Protein AF-0000000074474372 (afdb_homodimer)

Organism: NCBI:txid1188229

Solvent-accessible surface area (backbone atoms only — not comparable to full-atom values): 22853 Å² total; per-residue (Å²): 137,80,85,79,78,93,79,74,92,73,84,88,91,75,92,70,90,83,74,92,71,87,70,91,65,87,71,80,77,80,74,64,66,73,67,62,69,71,63,62,71,71,60,42,69,67,66,75,77,42,94,48,40,29,36,38,37,30,30,70,56,93,88,36,81,38,83,43,73,42,78,45,56,60,37,60,86,89,32,68,57,62,30,40,46,51,40,46,52,54,55,44,35,77,42,71,30,67,28,38,64,62,59,27,81,82,28,43,78,75,46,67,45,74,54,57,35,23,36,40,41,26,27,35,70,43,57,72,49,73,73,54,54,68,40,45,51,51,26,50,46,30,51,50,49,22,63,19,31,32,26,60,76,32,37,33,36,54,23,38,73,82,33,74,52,74,60,53,63,90,67,78,42,75,70,63,76,66,32,29,51,63,57,45,22,62,71,68,71,44,80,90,125,129,88,76,73,85,86,77,80,78,83,70,73,92,71,92,73,85,78,80,82,81,73,82,81,69,87,74,80,78,83,75,65,65,76,68,62,72,69,66,62,70,71,60,42,70,67,67,76,77,42,96,48,39,29,34,38,39,29,30,70,54,94,90,36,80,40,82,43,74,42,78,45,59,59,36,60,86,90,32,67,56,60,31,42,45,50,40,48,52,53,55,44,36,77,41,70,34,67,29,39,62,62,59,26,81,82,29,41,78,76,46,66,46,73,55,57,35,23,36,38,40,24,27,36,69,43,57,73,49,73,72,54,53,69,39,46,52,49,26,50,46,32,50,50,48,22,63,20,32,32,26,60,75,31,38,33,37,53,23,38,74,82,32,74,51,73,59,52,63,89,66,77,43,74,71,63,76,64,33,30,51,64,58,44,21,61,72,69,72,45,79,89,121

Nearest PDB structures (foldseek):
  5j7r-assembly3_B  TM=5.474E-01  e=7.206E-05  Clostridium perfringens
  7xwx-assembly1_E  TM=4.191E-01  e=2.359E+00  Severe acute respiratory syndrome coronavirus 2
  7f2e-assembly6_K  TM=4.366E-01  e=3.882E+00  Severe acute respiratory syndrome coronavirus 2
  5j7r-assembly3_B  TM=5.475E-01  e=8.342E-05  Clostridium perfringens
  7f2e-assembly6_K  TM=4.370E-01  e=3.770E+00  Severe acute respiratory syndrome coronavirus 2

Foldseek 3Di:
DDPDDDDDDPDYDDDPDDDDPDDPPPVDDCPDDCPVPPVPLPFPFADFDDDFFKAWWWAQDPNDIAIDIDTDDDQDPVDVPSVVVVVVVVVVDDDVPRTDALAAPPKDFPDWDRTSNAIETEIEPSRVDDDDLLSNLRSVLRVQCRRCRRPQAHFYAYHYVNHGDDARPDPPQGDDPRDGNVRSCVSSVHDDD/DDPDDPPDCPDDDDDDDPDDPPDPPDPDDCPDDCPVCPVPLPFPFADFDDDFFKAWWWDQDPNDIAIDIDTDDDQDPVDVPSVVVVVVVVVVDDDVPRTDALAAPPKDFPDWDRTSNAIETEIEPSRVDDDDLLSNLRSVLRVQCRSCRRPQAHFYAYHYVNHGDDARPDPPQGDDPRDGNVRSCVSSVHDDD

pLDDT: mean 74.9, std 24.44, range [21.2, 98.31]

Structure (mmCIF, N/CA/C/O backbone):
data_AF-0000000074474372-model_v1
#
loop_
_entity.id
_entity.type
_entity.pdbx_description
1 polymer 'Spore germination protein'
#
loop_
_atom_site.group_PDB
_atom_site.id
_atom_site.type_symbol
_atom_site.label_atom_id
_atom_site.label_alt_id
_atom_site.label_comp_id
_atom_site.label_asym_id
_atom_site.label_entity_id
_atom_site.label_seq_id
_atom_site.pdbx_PDB_ins_code
_atom_site.Cartn_x
_atom_site.Cartn_y
_atom_site.Cartn_z
_atom_site.occupancy
_atom_site.B_iso_or_equiv
_atom_site.auth_seq_id
_atom_site.auth_comp_id
_atom_site.auth_asym_id
_atom_site.auth_atom_id
_atom_site.pdbx_PDB_model_num
ATOM 1 N N . MET A 1 1 ? 13.438 -129.375 -32.656 1 23.38 1 MET A N 1
ATOM 2 C CA . MET A 1 1 ? 14.758 -128.875 -32.344 1 23.38 1 MET A CA 1
ATOM 3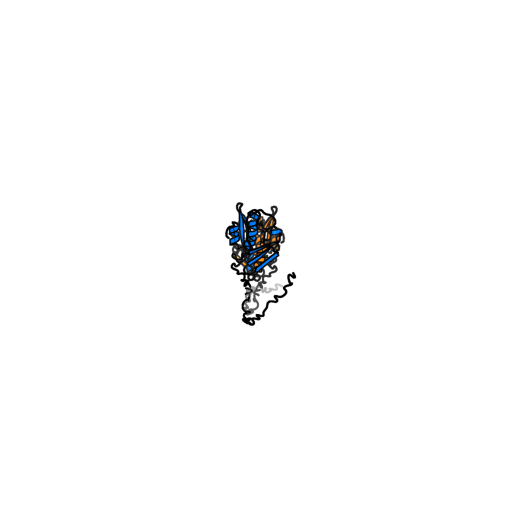 C C . MET A 1 1 ? 14.656 -127.5 -31.672 1 23.38 1 MET A C 1
ATOM 5 O O . MET A 1 1 ? 13.727 -126.75 -31.938 1 23.38 1 MET A O 1
ATOM 9 N N . ILE A 1 2 ? 15.688 -127.062 -30.875 1 26.66 2 ILE A N 1
ATOM 10 C CA . ILE A 1 2 ? 16.016 -126.375 -29.609 1 26.66 2 ILE A CA 1
ATOM 11 C C . ILE A 1 2 ? 16.188 -124.875 -29.828 1 26.66 2 ILE A C 1
ATOM 13 O O . ILE A 1 2 ? 17.219 -124.438 -30.312 1 26.66 2 ILE A O 1
ATOM 17 N N . ARG A 1 3 ? 15.375 -124.25 -30.594 1 34 3 ARG A N 1
ATOM 18 C CA . ARG A 1 3 ? 15.883 -123 -31.016 1 34 3 ARG A CA 1
ATOM 19 C C . ARG A 1 3 ? 16.172 -122.062 -29.797 1 34 3 ARG A C 1
ATOM 21 O O . ARG A 1 3 ? 15.273 -121.812 -29.016 1 34 3 ARG A O 1
ATOM 28 N N . SER A 1 4 ? 17.469 -121.938 -29.547 1 26.73 4 SER A N 1
ATOM 29 C CA . SER A 1 4 ? 18.406 -121.438 -28.562 1 26.73 4 SER A CA 1
ATOM 30 C C . SER A 1 4 ? 18.125 -119.938 -28.266 1 26.73 4 SER A C 1
ATOM 32 O O . SER A 1 4 ? 17.5 -119.25 -29.062 1 26.73 4 SER A O 1
ATOM 34 N N . GLY A 1 5 ? 18.562 -119.375 -27.047 1 24.53 5 GLY A N 1
ATOM 35 C CA . GLY A 1 5 ? 18.641 -118.5 -25.875 1 24.53 5 GLY A CA 1
ATOM 36 C C . GLY A 1 5 ? 19.453 -117.25 -26.094 1 24.53 5 GLY A C 1
ATOM 37 O O . GLY A 1 5 ? 19.734 -116.5 -25.141 1 24.53 5 GLY A O 1
ATOM 38 N N . LEU A 1 6 ? 19.906 -116.938 -27.375 1 26.02 6 LEU A N 1
ATOM 39 C CA . LEU A 1 6 ? 21.188 -116.25 -27.328 1 26.02 6 LEU A CA 1
ATOM 40 C C . LEU A 1 6 ? 21.062 -114.938 -26.562 1 26.02 6 LEU A C 1
ATOM 42 O O . LEU A 1 6 ? 20.156 -114.125 -26.812 1 26.02 6 LEU A O 1
ATOM 46 N N . GLY A 1 7 ? 22 -114.625 -25.531 1 21.98 7 GLY A N 1
ATOM 47 C CA . GLY A 1 7 ? 22.531 -113.938 -24.359 1 21.98 7 GLY A CA 1
ATOM 48 C C . GLY A 1 7 ? 22.875 -112.5 -24.625 1 21.98 7 GLY A C 1
ATOM 49 O O . GLY A 1 7 ? 22.422 -111.625 -23.906 1 21.98 7 GLY A O 1
ATOM 50 N N . TRP A 1 8 ? 24.172 -112.188 -25.281 1 23.94 8 TRP A N 1
ATOM 51 C CA . TRP A 1 8 ? 25.297 -111.562 -24.562 1 23.94 8 TRP A CA 1
ATOM 52 C C . TRP A 1 8 ? 25.25 -110.062 -24.594 1 23.94 8 TRP A C 1
ATOM 54 O O . TRP A 1 8 ? 25.734 -109.375 -23.688 1 23.94 8 TRP A O 1
ATOM 64 N N . LYS A 1 9 ? 25.031 -109.25 -25.688 1 25.72 9 LYS A N 1
ATOM 65 C CA . LYS A 1 9 ? 26.156 -108.375 -25.953 1 25.72 9 LYS A CA 1
ATOM 66 C C . LYS A 1 9 ? 26.109 -107.188 -25.016 1 25.72 9 LYS A C 1
ATOM 68 O O . LYS A 1 9 ? 25.141 -106.438 -25 1 25.72 9 LYS A O 1
ATOM 73 N N . SER A 1 10 ? 27.156 -107.062 -23.938 1 27.41 10 SER A N 1
ATOM 74 C CA . SER A 1 10 ? 27.672 -106.188 -22.906 1 27.41 10 SER A CA 1
ATOM 75 C C . SER A 1 10 ? 28.266 -104.938 -23.5 1 27.41 10 SER A C 1
ATOM 77 O O . SER A 1 10 ? 28.922 -104.125 -22.797 1 27.41 10 SER A O 1
ATOM 79 N N . ARG A 1 11 ? 28.156 -104.5 -24.672 1 24.17 11 ARG A N 1
ATOM 80 C CA . ARG A 1 11 ? 29.266 -103.625 -25.109 1 24.17 11 ARG A CA 1
ATOM 81 C C . ARG A 1 11 ? 29.562 -102.562 -24.094 1 24.17 11 ARG A C 1
ATOM 83 O O . ARG A 1 11 ? 28.656 -102.062 -23.422 1 24.17 11 ARG A O 1
ATOM 90 N N . ARG A 1 12 ? 30.766 -101.75 -24.297 1 22.83 12 ARG A N 1
ATOM 91 C CA . ARG A 1 12 ? 32.094 -101.25 -23.906 1 22.83 12 ARG A CA 1
ATOM 92 C C . ARG A 1 12 ? 31.984 -99.875 -23.266 1 22.83 12 ARG A C 1
ATOM 94 O O . ARG A 1 12 ? 30.953 -99.25 -23.375 1 22.83 12 ARG A O 1
ATOM 101 N N . LEU A 1 13 ? 33.125 -99 -23.547 1 21.23 13 LEU A N 1
ATOM 102 C CA . LEU A 1 13 ? 34.312 -98.375 -22.953 1 21.23 13 LEU A CA 1
ATOM 103 C C . LEU A 1 13 ? 34.062 -97 -22.469 1 21.23 13 LEU A C 1
ATOM 105 O O . LEU A 1 13 ? 33.094 -96.312 -22.891 1 21.23 13 LEU A O 1
ATOM 109 N N . TRP A 1 14 ? 35.219 -96.125 -22.188 1 21.2 14 TRP A N 1
ATOM 110 C CA . TRP A 1 14 ? 36.031 -95.438 -21.188 1 21.2 14 TRP A CA 1
ATOM 111 C C . TRP A 1 14 ? 35.906 -93.938 -21.328 1 21.2 14 TRP A C 1
ATOM 113 O O . TRP A 1 14 ? 36 -93.188 -20.344 1 21.2 14 TRP A O 1
ATOM 123 N N . TRP A 1 15 ? 35.812 -93.312 -22.531 1 23.53 15 TRP A N 1
ATOM 124 C CA . TRP A 1 15 ? 36.781 -92.188 -22.656 1 23.53 15 TRP A CA 1
ATOM 125 C C . TRP A 1 15 ? 36.469 -91.062 -21.672 1 23.53 15 TRP A C 1
ATOM 127 O O . TRP A 1 15 ? 35.344 -90.562 -21.656 1 23.53 15 TRP A O 1
ATOM 137 N N . LEU A 1 16 ? 37.406 -90.875 -20.719 1 23.86 16 LEU A N 1
ATOM 138 C CA . LEU A 1 16 ? 37.719 -90 -19.562 1 23.86 16 LEU A CA 1
ATOM 139 C C . LEU A 1 16 ? 37.875 -88.562 -19.969 1 23.86 16 LEU A C 1
ATOM 141 O O . LEU A 1 16 ? 37.781 -87.688 -19.125 1 23.86 16 LEU A O 1
ATOM 145 N N . VAL A 1 17 ? 37.938 -88.062 -21.188 1 24.77 17 VAL A N 1
ATOM 146 C CA . VAL A 1 17 ? 38.938 -87 -21.328 1 24.77 17 VAL A CA 1
ATOM 147 C C . VAL A 1 17 ? 38.625 -85.812 -20.344 1 24.77 17 VAL A C 1
ATOM 149 O O . VAL A 1 17 ? 37.469 -85.438 -20.203 1 24.77 17 VAL A O 1
ATOM 152 N N . LEU A 1 18 ? 39.719 -85.25 -19.703 1 25.16 18 LEU A N 1
ATOM 153 C CA . LEU A 1 18 ? 40.312 -84.438 -18.641 1 25.16 18 LEU A CA 1
ATOM 154 C C . LEU A 1 18 ? 39.781 -83 -18.656 1 25.16 18 LEU A C 1
ATOM 156 O O . LEU A 1 18 ? 39.281 -82.562 -17.656 1 25.16 18 LEU A O 1
ATOM 160 N N . ALA A 1 19 ? 40.75 -81.938 -18.969 1 24.36 19 ALA A N 1
ATOM 161 C CA . ALA A 1 19 ? 41.438 -81.062 -18.078 1 24.36 19 ALA A CA 1
ATOM 162 C C . ALA A 1 19 ? 40.781 -79.688 -18.047 1 24.36 19 ALA A C 1
ATOM 164 O O . ALA A 1 19 ? 40.75 -79 -17 1 24.36 19 ALA A O 1
ATOM 165 N N . ALA A 1 20 ? 40.375 -79 -19.188 1 24.94 20 ALA A N 1
ATOM 166 C CA . ALA A 1 20 ? 40.969 -77.688 -19.359 1 24.94 20 ALA A CA 1
ATOM 167 C C . ALA A 1 20 ? 40.312 -76.688 -18.406 1 24.94 20 ALA A C 1
ATOM 169 O O . ALA A 1 20 ? 39.094 -76.438 -18.438 1 24.94 20 ALA A O 1
ATOM 170 N N . SER A 1 21 ? 41.094 -76.125 -17.359 1 26.3 21 SER A N 1
ATOM 171 C CA . SER A 1 21 ? 40.969 -75.312 -16.188 1 26.3 21 SER A CA 1
ATOM 172 C C . SER A 1 21 ? 40.688 -73.812 -16.594 1 26.3 21 SER A C 1
ATOM 174 O O . SER A 1 21 ? 40.469 -73 -15.742 1 26.3 21 SER A O 1
ATOM 176 N N . VAL A 1 22 ? 40.438 -73.312 -17.797 1 26.97 22 VAL A N 1
ATOM 177 C CA . VAL A 1 22 ? 41 -71.938 -17.953 1 26.97 22 VAL A CA 1
ATOM 178 C C . VAL A 1 22 ? 40.344 -71 -16.938 1 26.97 22 VAL A C 1
ATOM 180 O O . VAL A 1 22 ? 39.125 -70.938 -16.828 1 26.97 22 VAL A O 1
ATOM 183 N N . VAL A 1 23 ? 41.188 -70.188 -16.125 1 26.36 23 VAL A N 1
ATOM 184 C CA . VAL A 1 23 ? 41.25 -69.312 -14.953 1 26.36 23 VAL A CA 1
ATOM 185 C C . VAL A 1 23 ? 40.438 -68.062 -15.219 1 26.36 23 VAL A C 1
ATOM 187 O O . VAL A 1 23 ? 39.75 -67.5 -14.336 1 26.36 23 VAL A O 1
ATOM 190 N N . VAL A 1 24 ? 40.094 -67.312 -16.297 1 31 24 VAL A N 1
ATOM 191 C CA . VAL A 1 24 ? 40.531 -65.938 -16.328 1 31 24 VAL A CA 1
ATOM 192 C C . VAL A 1 24 ? 39.688 -65.062 -15.359 1 31 24 VAL A C 1
ATOM 194 O O . VAL A 1 24 ? 38.5 -64.875 -15.555 1 31 24 VAL A O 1
ATOM 197 N N . GLY A 1 25 ? 39.875 -65.062 -14.023 1 29.97 25 GLY A N 1
ATOM 198 C CA . GLY A 1 25 ? 39.25 -64.438 -12.852 1 29.97 25 GLY A CA 1
ATOM 199 C C . GLY A 1 25 ? 39.375 -62.938 -12.844 1 29.97 25 GLY A C 1
ATOM 200 O O . GLY A 1 25 ? 39.062 -62.312 -11.844 1 29.97 25 GLY A O 1
ATOM 201 N N . GLY A 1 26 ? 39.938 -62.094 -13.758 1 32.41 26 GLY A N 1
ATOM 202 C CA . GLY A 1 26 ? 40.469 -60.875 -13.219 1 32.41 26 GLY A CA 1
ATOM 203 C C . GLY A 1 26 ? 39.438 -60 -12.523 1 32.41 26 GLY A C 1
ATOM 204 O O . GLY A 1 26 ? 38.469 -59.562 -13.148 1 32.41 26 GLY A O 1
ATOM 205 N N . VAL A 1 27 ? 39.094 -60.094 -11.273 1 35.56 27 VAL A N 1
ATOM 206 C CA . VAL A 1 27 ? 38.156 -59.5 -10.32 1 35.56 27 VAL A CA 1
ATOM 207 C C . VAL A 1 27 ? 38.469 -58.031 -10.078 1 35.56 27 VAL A C 1
ATOM 209 O O . VAL A 1 27 ? 37.938 -57.406 -9.18 1 35.56 27 VAL A O 1
ATOM 212 N N . GLY A 1 28 ? 39.719 -57.469 -10.57 1 32.19 28 GLY A N 1
ATOM 213 C CA . GLY A 1 28 ? 40.25 -56.438 -9.688 1 32.19 28 GLY A CA 1
ATOM 214 C C . GLY A 1 28 ? 39.188 -55.438 -9.273 1 32.19 28 GLY A C 1
ATOM 215 O O . GLY A 1 28 ? 38.062 -55.5 -9.758 1 32.19 28 GLY A O 1
ATOM 216 N N . GLY A 1 29 ? 39.656 -54.031 -8.859 1 36.31 29 GLY A N 1
ATOM 217 C CA . GLY A 1 29 ? 39.594 -52.812 -8.07 1 36.31 29 GLY A CA 1
ATOM 218 C C . GLY A 1 29 ? 38.5 -51.875 -8.523 1 36.31 29 GLY A C 1
ATOM 219 O O . GLY A 1 29 ? 38.344 -50.781 -7.973 1 36.31 29 GLY A O 1
ATOM 220 N N . GLY A 1 30 ? 38.188 -51.812 -9.828 1 37.5 30 GLY A N 1
ATOM 221 C CA . GLY A 1 30 ? 37.719 -50.5 -10.234 1 37.5 30 GLY A CA 1
ATOM 222 C C . GLY A 1 30 ? 36.406 -50.125 -9.57 1 37.5 30 GLY A C 1
ATOM 223 O O . GLY A 1 30 ? 35.312 -50.469 -10.07 1 37.5 30 GLY A O 1
ATOM 224 N N . THR A 1 31 ? 36.312 -50.25 -8.281 1 42.09 31 THR A N 1
ATOM 225 C CA . THR A 1 31 ? 35.25 -49.625 -7.512 1 42.09 31 THR A CA 1
ATOM 226 C C . THR A 1 31 ? 34.969 -48.219 -8.023 1 42.09 31 THR A C 1
ATOM 228 O O . THR A 1 31 ? 34.438 -47.375 -7.293 1 42.09 31 THR A O 1
ATOM 231 N N . ILE A 1 32 ? 35.656 -47.844 -9.156 1 34.5 32 ILE A N 1
ATOM 232 C CA . ILE A 1 32 ? 35.562 -46.375 -9.32 1 34.5 32 ILE A CA 1
ATOM 233 C C . ILE A 1 32 ? 34.156 -45.906 -8.977 1 34.5 32 ILE A C 1
ATOM 235 O O . ILE A 1 32 ? 33.969 -45.031 -8.141 1 34.5 32 ILE A O 1
ATOM 239 N N . TRP A 1 33 ? 33.5 -45.5 -10.055 1 36.66 33 TRP A N 1
ATOM 240 C CA . TRP A 1 33 ? 32.938 -44.25 -10.57 1 36.66 33 TRP A CA 1
ATOM 241 C C . TRP A 1 33 ? 31.469 -44.094 -10.172 1 36.66 33 TRP A C 1
ATOM 243 O O . TRP A 1 33 ? 30.906 -43 -10.266 1 36.66 33 TRP A O 1
ATOM 253 N N . TRP A 1 34 ? 30.891 -45.094 -9.68 1 36.78 34 TRP A N 1
ATOM 254 C CA . TRP A 1 34 ? 29.5 -44.719 -9.492 1 36.78 34 TRP A CA 1
ATOM 255 C C . TRP A 1 34 ? 29.391 -43.531 -8.539 1 36.78 34 TRP A C 1
ATOM 257 O O . TRP A 1 34 ? 28.297 -43.188 -8.102 1 36.78 34 TRP A O 1
ATOM 267 N N . VAL A 1 35 ? 30.562 -42.969 -8.141 1 36.91 35 VAL A N 1
ATOM 268 C CA . VAL A 1 35 ? 30.203 -41.719 -7.512 1 36.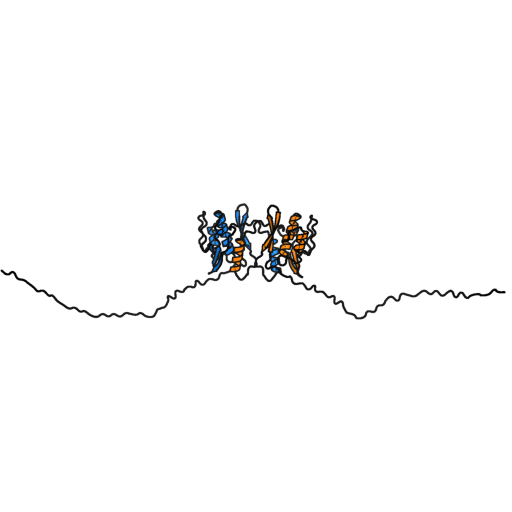91 35 VAL A CA 1
ATOM 269 C C . VAL A 1 35 ? 29.062 -41.062 -8.281 1 36.91 35 VAL A C 1
ATOM 271 O O . VAL A 1 35 ? 29.234 -40.594 -9.406 1 36.91 35 VAL A O 1
ATOM 274 N N . GLN A 1 36 ? 27.969 -41.75 -8.461 1 36.59 36 GLN A N 1
ATOM 275 C CA . GLN A 1 36 ? 26.781 -40.969 -8.734 1 36.59 36 GLN A CA 1
ATOM 276 C C . GLN A 1 36 ? 26.891 -39.562 -8.125 1 36.59 36 GLN A C 1
ATOM 278 O O . GLN A 1 36 ? 27.094 -39.438 -6.918 1 36.59 36 GLN A O 1
ATOM 283 N N . HIS A 1 37 ? 27.703 -38.688 -8.773 1 38.59 37 HIS A N 1
ATOM 284 C CA . HIS A 1 37 ? 27.516 -37.25 -8.5 1 38.59 37 HIS A CA 1
ATOM 285 C C . HIS A 1 37 ? 26.125 -36.969 -7.957 1 38.59 37 HIS A C 1
ATOM 287 O O . HIS A 1 37 ? 25.141 -37.094 -8.68 1 38.59 37 HIS A O 1
ATOM 293 N N . SER A 1 38 ? 25.75 -37.531 -6.887 1 42.19 38 SER A N 1
ATOM 294 C CA . SER A 1 38 ? 24.719 -36.719 -6.266 1 42.19 38 SER A CA 1
ATOM 295 C C . SER A 1 38 ? 24.812 -35.25 -6.711 1 42.19 38 SER A C 1
ATOM 297 O O . SER A 1 38 ? 25.641 -34.5 -6.195 1 42.19 38 SER A O 1
ATOM 299 N N . ARG A 1 39 ? 25 -35 -8 1 39.12 39 ARG A N 1
ATOM 300 C CA . ARG A 1 39 ? 24.75 -33.594 -8.414 1 39.12 39 ARG A CA 1
ATOM 301 C C . ARG A 1 39 ? 23.844 -32.906 -7.398 1 39.12 39 ARG A C 1
ATOM 303 O O . ARG A 1 39 ? 22.656 -33.188 -7.305 1 39.12 39 ARG A O 1
ATOM 310 N N . GLN A 1 40 ? 24.219 -32.938 -6.215 1 43.22 40 GLN A N 1
ATOM 311 C CA . GLN A 1 40 ? 23.594 -31.859 -5.434 1 43.22 40 GLN A CA 1
ATOM 312 C C . GLN A 1 40 ? 23.094 -30.734 -6.332 1 43.22 40 GLN A C 1
ATOM 314 O O . GLN A 1 40 ? 23.891 -30.094 -7.027 1 43.22 40 GLN A O 1
ATOM 319 N N . THR A 1 41 ? 22.156 -31.016 -7.211 1 45.53 41 THR A N 1
ATOM 320 C CA . THR A 1 41 ? 21.531 -29.859 -7.859 1 45.53 41 THR A CA 1
ATOM 321 C C . THR A 1 41 ? 21.906 -28.562 -7.148 1 45.53 41 THR A C 1
ATOM 323 O O . THR A 1 41 ? 21.562 -28.375 -5.984 1 45.53 41 THR A O 1
ATOM 326 N N . GLU A 1 42 ? 23.188 -28.234 -7.109 1 49.12 42 GLU A N 1
ATOM 327 C CA . GLU A 1 42 ? 23.656 -26.906 -6.684 1 49.12 42 GLU A CA 1
ATOM 328 C C . GLU A 1 42 ? 22.516 -25.922 -6.586 1 49.12 42 GLU A C 1
ATOM 330 O O . GLU A 1 42 ? 21.812 -25.672 -7.574 1 49.12 42 GLU A O 1
ATOM 335 N N . SER A 1 43 ? 21.719 -25.891 -5.5 1 62.22 43 SER A N 1
ATOM 336 C CA . SER A 1 43 ? 20.656 -24.953 -5.152 1 62.22 43 SER A CA 1
ATOM 337 C C . SER A 1 43 ? 20.969 -23.547 -5.652 1 62.22 43 SER A C 1
ATOM 339 O O . SER A 1 43 ? 21.953 -22.922 -5.227 1 62.22 43 SER A O 1
ATOM 341 N N . GLN A 1 44 ? 21.094 -23.391 -7.008 1 75.94 44 GLN A N 1
ATOM 342 C CA . GLN A 1 44 ? 21.281 -22.031 -7.504 1 75.94 44 GLN A CA 1
ATOM 343 C C . GLN A 1 44 ? 20.594 -21.016 -6.605 1 75.94 44 GLN A C 1
ATOM 345 O O . GLN A 1 44 ? 19.422 -21.203 -6.23 1 75.94 44 GLN A O 1
ATOM 350 N N . PRO A 1 45 ? 21.469 -20.188 -6.102 1 85.44 45 PRO A N 1
ATOM 351 C CA . PRO A 1 45 ? 20.875 -19.172 -5.23 1 85.44 45 PRO A CA 1
ATOM 352 C C . PRO A 1 45 ? 19.828 -18.312 -5.945 1 85.44 45 PRO A C 1
ATOM 354 O O . PRO A 1 45 ? 19.906 -18.141 -7.16 1 85.44 45 PRO A O 1
ATOM 357 N N . PHE A 1 46 ? 18.828 -18.047 -5.309 1 90.31 46 PHE A N 1
ATOM 358 C CA . PHE A 1 46 ? 17.828 -17.125 -5.844 1 90.31 46 PHE A CA 1
ATOM 359 C C . PHE A 1 46 ? 18.453 -15.766 -6.156 1 90.31 46 PHE A C 1
ATOM 361 O O . PHE A 1 46 ? 19.078 -15.148 -5.289 1 90.31 46 PHE A O 1
ATOM 368 N N . VAL A 1 47 ? 18.344 -15.344 -7.355 1 91.12 47 VAL A N 1
ATOM 369 C CA . VAL A 1 47 ? 18.922 -14.086 -7.797 1 91.12 47 VAL A CA 1
ATOM 370 C C . VAL A 1 47 ? 17.875 -12.977 -7.738 1 91.12 47 VAL A C 1
ATOM 372 O O . VAL A 1 47 ? 16.781 -13.125 -8.281 1 91.12 47 VAL A O 1
ATOM 375 N N . VAL A 1 48 ? 18.203 -11.992 -7.043 1 91.94 48 VAL A N 1
ATOM 376 C CA . VAL A 1 48 ? 17.344 -10.82 -6.984 1 91.94 48 VAL A CA 1
ATOM 377 C C . VAL A 1 48 ? 17.75 -9.828 -8.07 1 91.94 48 VAL A C 1
ATOM 379 O O . VAL A 1 48 ? 18.906 -9.406 -8.141 1 91.94 48 VAL A O 1
ATOM 382 N N . THR A 1 49 ? 16.75 -9.453 -8.914 1 92.62 49 THR A N 1
ATOM 383 C CA . THR A 1 49 ? 17.078 -8.555 -10.016 1 92.62 49 THR A CA 1
ATOM 384 C C . THR A 1 49 ? 16.328 -7.238 -9.891 1 92.62 49 THR A C 1
ATOM 386 O O . THR A 1 49 ? 16.594 -6.293 -10.633 1 92.62 49 THR A O 1
ATOM 389 N N . ALA A 1 50 ? 15.328 -7.148 -9.008 1 87.31 50 ALA A N 1
ATOM 390 C CA . ALA A 1 50 ? 14.586 -5.922 -8.742 1 87.31 50 ALA A CA 1
ATOM 391 C C . ALA A 1 50 ? 14.797 -5.449 -7.312 1 87.31 50 ALA A C 1
ATOM 393 O O . ALA A 1 50 ? 14.938 -6.262 -6.395 1 87.31 50 ALA A O 1
ATOM 394 N N . GLU A 1 51 ? 14.766 -4.145 -7.145 1 77.69 51 GLU A N 1
ATOM 395 C CA . GLU A 1 51 ? 15.102 -3.545 -5.859 1 77.69 51 GLU A CA 1
ATOM 396 C C . GLU A 1 51 ? 14.008 -3.789 -4.832 1 77.69 51 GLU A C 1
ATOM 398 O O . GLU A 1 51 ? 14.289 -4.004 -3.65 1 77.69 51 GLU A O 1
ATOM 403 N N . GLN A 1 52 ? 12.766 -3.668 -5.277 1 85.06 52 GLN A N 1
ATOM 404 C CA . GLN A 1 52 ? 11.656 -3.828 -4.348 1 85.06 52 GLN A CA 1
ATOM 405 C C . GLN A 1 52 ? 10.578 -4.738 -4.934 1 85.06 52 GLN A C 1
ATOM 407 O O . GLN A 1 52 ? 10.352 -4.742 -6.145 1 85.06 52 GLN A O 1
ATOM 412 N N . PRO A 1 53 ? 9.883 -5.418 -3.943 1 89.44 53 PRO A N 1
ATOM 413 C CA . PRO A 1 53 ? 8.742 -6.199 -4.426 1 89.44 53 PRO A CA 1
ATOM 414 C C . PRO A 1 53 ? 7.602 -5.324 -4.941 1 89.44 53 PRO A C 1
ATOM 416 O O . PRO A 1 53 ? 7.555 -4.129 -4.641 1 89.44 53 PRO A O 1
ATOM 419 N N . ARG A 1 54 ? 6.812 -5.938 -5.77 1 90.19 54 ARG A N 1
ATOM 420 C CA . ARG A 1 54 ? 5.617 -5.266 -6.266 1 90.19 54 ARG A CA 1
ATOM 421 C C . ARG A 1 54 ? 4.363 -6.082 -5.953 1 90.19 54 ARG A C 1
ATOM 423 O O . ARG A 1 54 ? 4.391 -7.312 -6.016 1 90.19 54 ARG A O 1
ATOM 430 N N . LEU A 1 55 ? 3.311 -5.332 -5.586 1 89.38 55 LEU A N 1
ATOM 431 C CA . LEU A 1 55 ? 1.984 -5.895 -5.355 1 89.38 55 LEU A CA 1
ATOM 432 C C . LEU A 1 55 ? 1.119 -5.777 -6.605 1 89.38 55 LEU A C 1
ATOM 434 O O . LEU A 1 55 ? 0.967 -4.688 -7.16 1 89.38 55 LEU A O 1
ATOM 438 N N . TYR A 1 56 ? 0.61 -6.879 -7.023 1 91.12 56 TYR A N 1
ATOM 439 C CA . TYR A 1 56 ? -0.236 -6.84 -8.211 1 91.12 56 TYR A CA 1
ATOM 440 C C . TYR A 1 56 ? -1.708 -6.961 -7.836 1 91.12 56 TYR A C 1
ATOM 442 O O . TYR A 1 56 ? -2.1 -7.891 -7.133 1 91.12 56 TYR A O 1
ATOM 450 N N . TRP A 1 57 ? -2.457 -6 -8.375 1 88.75 57 TRP A N 1
ATOM 451 C CA . TRP A 1 57 ? -3.895 -5.867 -8.164 1 88.75 57 TRP A CA 1
ATOM 452 C C . TRP A 1 57 ? -4.637 -5.816 -9.5 1 88.75 57 TRP A C 1
ATOM 454 O O . TRP A 1 57 ? -4.012 -5.812 -10.562 1 88.75 57 TRP A O 1
ATOM 464 N N . LEU A 1 58 ? -5.977 -5.898 -9.25 1 87.88 58 LEU A N 1
ATOM 465 C CA . LEU A 1 58 ? -6.812 -5.723 -10.43 1 87.88 58 LEU A CA 1
ATOM 466 C C . LEU A 1 58 ? -7.426 -4.324 -10.461 1 87.88 58 LEU A C 1
ATOM 468 O O . LEU A 1 58 ? -7.715 -3.748 -9.414 1 87.88 58 LEU A O 1
ATOM 472 N N . LYS A 1 59 ? -7.52 -3.807 -11.617 1 82.19 59 LYS A N 1
ATOM 473 C CA . LYS A 1 59 ? -8.258 -2.574 -11.875 1 82.19 59 LYS A CA 1
ATOM 474 C C . LYS A 1 59 ? -9.211 -2.74 -13.047 1 82.19 59 LYS A C 1
ATOM 476 O O . LYS A 1 59 ? -8.867 -3.365 -14.055 1 82.19 59 LYS A O 1
ATOM 481 N N . ILE A 1 60 ? -10.43 -2.268 -12.836 1 77.19 60 ILE A N 1
ATOM 482 C CA . ILE A 1 60 ? -11.398 -2.289 -13.922 1 77.19 60 ILE A CA 1
ATOM 483 C C . ILE A 1 60 ? -11.43 -0.929 -14.609 1 77.19 60 ILE A C 1
ATOM 485 O O . ILE A 1 60 ? -11.719 0.09 -13.984 1 77.19 60 ILE A O 1
ATOM 489 N N . GLN A 1 61 ? -10.953 -0.917 -15.781 1 74.81 61 GLN A N 1
ATOM 490 C CA . GLN A 1 61 ? -10.992 0.292 -16.594 1 74.81 61 GLN A CA 1
ATOM 491 C C . GLN A 1 61 ? -11.773 0.061 -17.891 1 74.81 61 GLN A C 1
ATOM 493 O O . GLN A 1 61 ? -11.445 -0.834 -18.672 1 74.81 61 GLN A O 1
ATOM 498 N N . GLN A 1 62 ? -12.852 0.842 -18.031 1 81.12 62 GLN A N 1
ATOM 499 C CA . GLN A 1 62 ? -13.703 0.739 -19.203 1 81.12 62 GLN A CA 1
ATOM 500 C C . GLN A 1 62 ? -14.203 -0.69 -19.406 1 81.12 62 GLN A C 1
ATOM 502 O O . GLN A 1 62 ? -14.133 -1.23 -20.5 1 81.12 62 GLN A O 1
ATOM 507 N N . GLY A 1 63 ? -14.5 -1.359 -18.406 1 76.88 63 GLY A N 1
ATOM 508 C CA . GLY A 1 63 ? -15.094 -2.686 -18.438 1 76.88 63 GLY A CA 1
ATOM 509 C C . GLY A 1 63 ? -14.07 -3.795 -18.578 1 76.88 63 GLY A C 1
ATOM 510 O O . GLY A 1 63 ? -14.422 -4.977 -18.625 1 76.88 63 GLY A O 1
ATOM 511 N N . GLN A 1 64 ? -12.852 -3.383 -18.672 1 78.31 64 GLN A N 1
ATOM 512 C CA . GLN A 1 64 ? -11.805 -4.391 -18.828 1 78.31 64 GLN A CA 1
ATOM 513 C C . GLN A 1 64 ? -10.961 -4.504 -17.562 1 78.31 64 GLN A C 1
ATOM 515 O O . GLN A 1 64 ? -10.602 -3.494 -16.953 1 78.31 64 GLN A O 1
ATOM 520 N N . GLU A 1 65 ? -10.742 -5.754 -17.188 1 79.5 65 GLU A N 1
ATOM 521 C CA . GLU A 1 65 ? -9.859 -6.012 -16.062 1 79.5 65 GLU A CA 1
ATOM 522 C C . GLU A 1 65 ? -8.391 -5.945 -16.469 1 79.5 65 GLU A C 1
ATOM 524 O O . GLU A 1 65 ? -8.016 -6.457 -17.531 1 79.5 65 GLU A O 1
ATOM 529 N N . MET A 1 66 ? -7.672 -5.219 -15.758 1 86.94 66 MET A N 1
ATOM 530 C CA . MET A 1 66 ? -6.234 -5.168 -16.016 1 86.94 66 MET A CA 1
ATOM 531 C C . MET A 1 66 ? -5.445 -5.352 -14.719 1 86.94 66 MET A C 1
ATOM 533 O O . MET A 1 66 ? -5.957 -5.078 -13.633 1 86.94 66 MET A O 1
ATOM 537 N N . LEU A 1 67 ? -4.277 -5.918 -14.898 1 89.5 67 LEU A N 1
ATOM 538 C CA . LEU A 1 67 ? -3.355 -6.004 -13.773 1 89.5 67 LEU A CA 1
ATOM 539 C C . LEU A 1 67 ? -2.607 -4.691 -13.578 1 89.5 67 LEU A C 1
ATOM 541 O O . LEU A 1 67 ? -2.09 -4.117 -14.539 1 89.5 67 LEU A O 1
ATOM 545 N N . VAL A 1 68 ? -2.625 -4.207 -12.32 1 87.12 68 VAL A N 1
ATOM 546 C CA . VAL A 1 68 ? -1.833 -3.041 -11.945 1 87.12 68 VAL A CA 1
ATOM 547 C C . VAL A 1 68 ? -0.911 -3.393 -10.781 1 87.12 68 VAL A C 1
ATOM 549 O O . VAL A 1 68 ? -1.17 -4.348 -10.047 1 87.12 68 VAL A O 1
ATOM 552 N N . SER A 1 69 ? 0.199 -2.715 -10.703 1 88.5 69 SER A N 1
ATOM 553 C CA . SER A 1 69 ? 1.149 -3.061 -9.656 1 88.5 69 SER A CA 1
ATOM 554 C C . SER A 1 69 ? 1.535 -1.837 -8.836 1 88.5 69 SER A C 1
ATOM 556 O O . SER A 1 69 ? 1.594 -0.723 -9.359 1 88.5 69 SER A O 1
ATOM 558 N N . ASP A 1 70 ? 1.7 -2.051 -7.535 1 80.06 70 ASP A N 1
ATOM 559 C CA . ASP A 1 70 ? 2.24 -1.063 -6.605 1 80.06 70 ASP A CA 1
ATOM 560 C C . ASP A 1 70 ? 3.553 -1.548 -5.992 1 80.06 70 ASP A C 1
ATOM 562 O O . ASP A 1 70 ? 3.674 -2.715 -5.617 1 80.06 70 ASP A O 1
ATOM 566 N N . PRO A 1 71 ? 4.508 -0.62 -6.012 1 81.88 71 PRO A N 1
ATOM 567 C CA . PRO A 1 71 ? 5.734 -1.026 -5.32 1 81.88 71 PRO A CA 1
ATOM 568 C C . PRO A 1 71 ? 5.535 -1.189 -3.816 1 81.88 71 PRO A C 1
ATOM 570 O O . PRO A 1 71 ? 4.75 -0.457 -3.211 1 81.88 71 PRO A O 1
ATOM 573 N N . LEU A 1 72 ? 6.152 -2.26 -3.365 1 81 72 LEU A N 1
ATOM 574 C CA . LEU A 1 72 ? 6.266 -2.396 -1.916 1 81 72 LEU A CA 1
ATOM 575 C C . LEU A 1 72 ? 7.566 -1.78 -1.412 1 81 72 LEU A C 1
ATOM 577 O O . LEU A 1 72 ? 8.656 -2.287 -1.704 1 81 72 LEU A O 1
ATOM 581 N N . PHE A 1 73 ? 7.406 -0.645 -0.724 1 71.12 73 PHE A N 1
ATOM 582 C CA . PHE A 1 73 ? 8.57 0.136 -0.327 1 71.12 73 PHE A CA 1
ATOM 583 C C . PHE A 1 73 ? 9.211 -0.443 0.932 1 71.12 73 PHE A C 1
ATOM 585 O O . PHE A 1 73 ? 8.508 -0.944 1.813 1 71.12 73 PHE A O 1
ATOM 592 N N . THR A 1 74 ? 10.547 -0.49 0.818 1 68.25 74 THR A N 1
ATOM 593 C CA . THR A 1 74 ? 11.344 -0.787 2.002 1 68.25 74 THR A CA 1
ATOM 594 C C . THR A 1 74 ? 11.672 0.491 2.77 1 68.25 74 THR A C 1
ATOM 596 O O . THR A 1 74 ? 12.211 1.439 2.203 1 68.25 74 THR A O 1
ATOM 599 N N . VAL A 1 75 ? 10.93 0.702 3.82 1 69.06 75 VAL A N 1
ATOM 600 C CA . VAL A 1 75 ? 11.258 1.872 4.629 1 69.06 75 VAL A CA 1
ATOM 601 C C . VAL A 1 75 ? 12.375 1.522 5.617 1 69.06 75 VAL A C 1
ATOM 603 O O . VAL A 1 75 ? 12.312 0.49 6.289 1 69.06 75 VAL A O 1
ATOM 606 N N . PRO A 1 76 ? 13.469 2.289 5.414 1 63.56 76 PRO A N 1
ATOM 607 C CA . PRO A 1 76 ? 14.484 2.025 6.438 1 63.56 76 PRO A CA 1
ATOM 608 C C . PRO A 1 76 ? 13.938 2.123 7.855 1 63.56 76 PRO A C 1
ATOM 610 O O . PRO A 1 76 ? 13.219 3.072 8.18 1 63.56 76 PRO A O 1
ATOM 613 N N . LYS A 1 77 ? 14.07 1.081 8.703 1 67.75 77 LYS A N 1
ATOM 614 C CA . LYS A 1 77 ? 13.562 1.032 10.07 1 67.75 77 LYS A CA 1
ATOM 615 C C . LYS A 1 77 ? 14.242 2.074 10.945 1 67.75 77 LYS A C 1
ATOM 617 O O . LYS A 1 77 ? 13.625 2.629 11.859 1 67.75 77 LYS A O 1
ATOM 622 N N . ASP A 1 78 ? 15.406 2.434 10.586 1 77 78 ASP A N 1
ATOM 623 C CA . ASP A 1 78 ? 16.172 3.248 11.531 1 77 78 ASP A CA 1
ATOM 624 C C . ASP A 1 78 ? 16.234 4.703 11.07 1 77 78 ASP A C 1
ATOM 626 O O . ASP A 1 78 ? 17.125 5.445 11.484 1 77 78 ASP A O 1
ATOM 630 N N . ASP A 1 79 ? 15.312 5.133 10.305 1 86.12 79 ASP A N 1
ATOM 631 C CA . ASP A 1 79 ? 15.242 6.516 9.836 1 86.12 79 ASP A CA 1
ATOM 632 C C . ASP A 1 79 ? 13.797 6.996 9.766 1 86.12 79 ASP A C 1
ATOM 634 O O . ASP A 1 79 ? 13.164 6.918 8.711 1 86.12 79 ASP A O 1
ATOM 638 N N . PRO A 1 80 ? 13.391 7.523 10.875 1 89.38 80 PRO A N 1
ATOM 639 C CA . PRO A 1 80 ? 11.992 7.941 10.914 1 89.38 80 PRO A CA 1
ATOM 640 C C . PRO A 1 80 ? 11.672 9.031 9.891 1 89.38 80 PRO A C 1
ATOM 642 O O . PRO A 1 80 ? 10.555 9.094 9.375 1 89.38 80 PRO A O 1
ATOM 645 N N . THR A 1 81 ? 12.648 9.875 9.617 1 92 81 THR A N 1
ATOM 646 C CA . THR A 1 81 ? 12.43 10.906 8.617 1 92 81 THR A CA 1
ATOM 647 C C . THR A 1 81 ? 12.172 10.289 7.242 1 92 81 THR A C 1
ATOM 649 O O . THR A 1 81 ? 11.211 10.656 6.566 1 92 81 THR A O 1
ATOM 652 N N . ALA A 1 82 ? 12.984 9.383 6.918 1 87.06 82 ALA A N 1
ATOM 653 C CA . ALA A 1 82 ? 12.828 8.711 5.633 1 87.06 82 ALA A CA 1
ATOM 654 C C . ALA A 1 82 ? 11.516 7.93 5.578 1 87.06 82 ALA A C 1
ATOM 656 O O . ALA A 1 82 ? 10.844 7.902 4.543 1 87.06 82 ALA A O 1
ATOM 657 N N . ALA A 1 83 ? 11.156 7.348 6.641 1 87.94 83 ALA A N 1
ATOM 658 C CA . ALA A 1 83 ? 9.93 6.555 6.703 1 87.94 83 ALA A CA 1
ATOM 659 C C . ALA A 1 83 ? 8.695 7.434 6.512 1 87.94 83 ALA A C 1
ATOM 661 O O . ALA A 1 83 ? 7.809 7.102 5.723 1 87.94 83 ALA A O 1
ATOM 662 N N . LEU A 1 84 ? 8.672 8.555 7.168 1 93.38 84 LEU A N 1
ATOM 663 C CA . LEU A 1 84 ? 7.52 9.445 7.07 1 93.38 84 LEU A CA 1
ATOM 664 C C . LEU A 1 84 ? 7.488 10.141 5.711 1 93.38 84 LEU A C 1
ATOM 666 O O . LEU A 1 84 ? 6.41 10.383 5.16 1 93.38 84 LEU A O 1
ATOM 670 N N . ARG A 1 85 ? 8.672 10.461 5.219 1 91.31 85 ARG A N 1
ATOM 671 C CA . ARG A 1 85 ? 8.719 11.031 3.879 1 91.31 85 ARG A CA 1
ATOM 672 C C . ARG A 1 85 ? 8.125 10.078 2.852 1 91.31 85 ARG A C 1
ATOM 674 O O . ARG A 1 85 ? 7.324 10.484 2.006 1 91.31 85 ARG A O 1
ATOM 681 N N . GLN A 1 86 ? 8.484 8.883 2.957 1 85.75 86 GLN A N 1
ATOM 682 C CA . GLN A 1 86 ? 7.941 7.879 2.043 1 85.75 86 GLN A CA 1
ATOM 683 C C . GLN A 1 86 ? 6.434 7.734 2.219 1 85.75 86 GLN A C 1
ATOM 685 O O . GLN A 1 86 ? 5.691 7.688 1.237 1 85.75 86 GLN A O 1
ATOM 690 N N . ALA A 1 87 ? 6 7.668 3.43 1 90 87 ALA A N 1
ATOM 691 C CA . ALA A 1 87 ? 4.574 7.516 3.717 1 90 87 ALA A CA 1
ATOM 692 C C . ALA A 1 87 ? 3.773 8.68 3.145 1 90 87 ALA A C 1
ATOM 694 O O . ALA A 1 87 ? 2.773 8.477 2.451 1 90 87 ALA A O 1
ATOM 695 N N . VAL A 1 88 ? 4.25 9.898 3.406 1 93.69 88 VAL A N 1
ATOM 696 C CA . VAL A 1 88 ? 3.533 11.086 2.945 1 93.69 88 VAL A CA 1
ATOM 697 C C . VAL A 1 88 ? 3.537 11.133 1.42 1 93.69 88 VAL A C 1
ATOM 699 O O . VAL A 1 88 ? 2.506 11.398 0.797 1 93.69 88 VAL A O 1
ATOM 702 N N . ASN A 1 89 ? 4.617 10.773 0.785 1 88.56 89 ASN A N 1
ATOM 703 C CA . ASN A 1 89 ? 4.68 10.766 -0.672 1 88.56 89 ASN A CA 1
ATOM 704 C C . ASN A 1 89 ? 3.705 9.75 -1.269 1 88.56 89 ASN A C 1
ATOM 706 O O . ASN A 1 89 ? 3.131 9.992 -2.334 1 88.56 89 ASN A O 1
ATOM 710 N N . LEU A 1 90 ? 3.529 8.695 -0.609 1 83.25 90 LEU A N 1
ATOM 711 C CA . LEU A 1 90 ? 2.629 7.668 -1.123 1 83.25 90 LEU A CA 1
ATOM 712 C C . LEU A 1 90 ? 1.183 8.156 -1.104 1 83.25 90 LEU A C 1
ATOM 714 O O . LEU A 1 90 ? 0.435 7.926 -2.059 1 83.25 90 LEU A O 1
ATOM 718 N N . ILE A 1 91 ? 0.788 8.898 -0.118 1 88.69 91 ILE A N 1
ATOM 719 C CA . ILE A 1 91 ? -0.609 9.32 -0.06 1 88.69 91 ILE A CA 1
ATOM 720 C C . ILE A 1 91 ? -0.829 10.516 -0.979 1 88.69 91 ILE A C 1
ATOM 722 O O . ILE A 1 91 ? -1.964 10.812 -1.36 1 88.69 91 ILE A O 1
ATOM 726 N N . LEU A 1 92 ? 0.265 11.289 -1.159 1 90.31 92 LEU A N 1
ATOM 727 C CA . LEU A 1 92 ? 0.143 12.398 -2.102 1 90.31 92 LEU A CA 1
ATOM 728 C C . LEU A 1 92 ? -0.072 11.883 -3.521 1 90.31 92 LEU A C 1
ATOM 730 O O . LEU A 1 92 ? -0.58 12.602 -4.379 1 90.31 92 LEU A O 1
ATOM 734 N N . GLY A 1 93 ? 0.309 10.68 -3.617 1 76.62 93 GLY A N 1
ATOM 735 C CA . GLY A 1 93 ? 0.009 10.023 -4.875 1 76.62 93 GLY A CA 1
ATOM 736 C C . GLY A 1 93 ? -1.401 9.469 -4.938 1 76.62 93 GLY A C 1
ATOM 737 O O . GLY A 1 93 ? -2.123 9.477 -3.939 1 76.62 93 GLY A O 1
ATOM 738 N N . SER A 1 94 ? -2.057 9.289 -6.082 1 61.31 94 SER A N 1
ATOM 739 C CA . SER A 1 94 ? -3.424 8.797 -6.223 1 61.31 94 SER A CA 1
ATOM 740 C C . SER A 1 94 ? -3.623 7.488 -5.469 1 61.31 94 SER A C 1
ATOM 742 O O . SER A 1 94 ? -2.709 6.668 -5.387 1 61.31 94 SER A O 1
ATOM 744 N N . PRO A 1 95 ? -4.781 7.672 -4.535 1 61.44 95 PRO A N 1
ATOM 745 C CA . PRO A 1 95 ? -5.09 6.395 -3.891 1 61.44 95 PRO A CA 1
ATOM 746 C C . PRO A 1 95 ? -5.09 5.223 -4.875 1 61.44 95 PRO A C 1
ATOM 748 O O . PRO A 1 95 ? -5.324 5.418 -6.07 1 61.44 95 PRO A O 1
ATOM 751 N N . PRO A 1 96 ? -4.418 4.098 -4.359 1 56.72 96 PRO A N 1
ATOM 752 C CA . PRO A 1 96 ? -4.68 2.959 -5.238 1 56.72 96 PRO A CA 1
ATOM 753 C C . PRO A 1 96 ? -6.164 2.785 -5.555 1 56.72 96 PRO A C 1
ATOM 755 O O . PRO A 1 96 ? -6.988 2.701 -4.637 1 56.72 96 PRO A O 1
ATOM 758 N N . ASN A 1 97 ? -6.812 3.934 -6.164 1 57.19 97 ASN A N 1
ATOM 759 C CA . ASN A 1 97 ? -8.25 3.941 -6.398 1 57.19 97 ASN A CA 1
ATOM 760 C C . ASN A 1 97 ? -8.82 2.525 -6.484 1 57.19 97 ASN A C 1
ATOM 762 O O . ASN A 1 97 ? -8.352 1.626 -5.781 1 57.19 97 ASN A O 1
ATOM 766 N N . GLU A 1 98 ? -9.336 2.303 -7.656 1 67.25 98 GLU A N 1
ATOM 767 C CA . GLU A 1 98 ? -10.312 1.264 -7.953 1 67.25 98 GLU A CA 1
ATOM 768 C C . GLU A 1 98 ? -9.641 -0.088 -8.164 1 67.25 98 GLU A C 1
ATOM 770 O O . GLU A 1 98 ? -9.797 -0.706 -9.227 1 67.25 98 GLU A O 1
ATOM 775 N N . MET A 1 99 ? -8.742 -0.3 -7.113 1 75.81 99 MET A N 1
ATOM 776 C CA . MET A 1 99 ? -8.203 -1.643 -7.297 1 75.81 99 MET A CA 1
ATOM 777 C C . MET A 1 99 ? -9.102 -2.688 -6.648 1 75.81 99 MET A C 1
ATOM 779 O O . MET A 1 99 ? -9.805 -2.393 -5.68 1 75.81 99 MET A O 1
ATOM 783 N N . THR A 1 100 ? -9.234 -3.77 -7.305 1 80.5 100 THR A N 1
ATOM 784 C CA . THR A 1 100 ? -9.961 -4.926 -6.797 1 80.5 100 THR A CA 1
ATOM 785 C C . THR A 1 100 ? -9.086 -6.18 -6.844 1 80.5 100 THR A C 1
ATOM 787 O O . THR A 1 100 ? -7.891 -6.098 -7.121 1 80.5 100 THR A O 1
ATOM 790 N N . THR A 1 101 ? -9.523 -7.254 -6.363 1 87 101 THR A N 1
ATOM 791 C CA . THR A 1 101 ? -8.805 -8.523 -6.359 1 87 101 THR A CA 1
ATOM 792 C C . THR A 1 101 ? -9.703 -9.656 -6.828 1 87 101 THR A C 1
ATOM 794 O O . THR A 1 101 ? -10.914 -9.641 -6.582 1 87 101 THR A O 1
ATOM 797 N N . ALA A 1 102 ? -9.086 -10.617 -7.551 1 88.56 102 ALA A N 1
ATOM 798 C CA . ALA A 1 102 ? -9.781 -11.852 -7.902 1 88.56 102 ALA A CA 1
ATOM 799 C C . ALA A 1 102 ? -9.477 -12.961 -6.898 1 88.56 102 ALA A C 1
ATOM 801 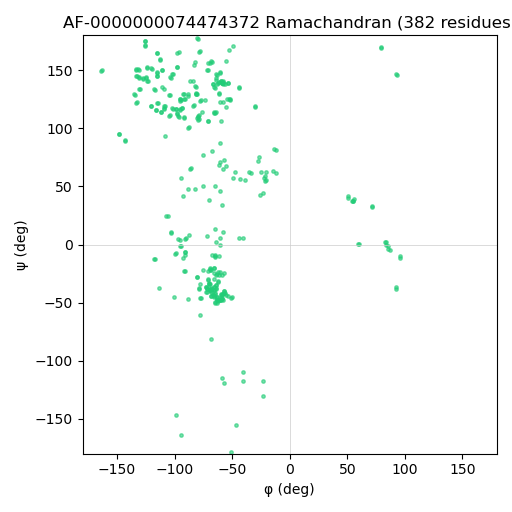O O . ALA A 1 102 ? -9.977 -14.078 -7.031 1 88.56 102 ALA A O 1
ATOM 802 N N . ILE A 1 103 ? -8.633 -12.695 -5.887 1 91.81 103 ILE A N 1
ATOM 803 C CA . ILE A 1 103 ? -8.273 -13.672 -4.863 1 91.81 103 ILE A CA 1
ATOM 804 C C . ILE A 1 103 ? -9.414 -13.797 -3.852 1 91.81 103 ILE A C 1
ATOM 806 O O . ILE A 1 103 ? -9.836 -12.805 -3.258 1 91.81 103 ILE A O 1
ATOM 810 N N . PRO A 1 104 ? -9.875 -15.031 -3.682 1 90.19 104 PRO A N 1
ATOM 811 C CA . PRO A 1 104 ? -10.977 -15.203 -2.73 1 90.19 104 PRO A CA 1
ATOM 812 C C . PRO A 1 104 ? -10.602 -14.781 -1.312 1 90.19 104 PRO A C 1
ATOM 814 O O . PRO A 1 104 ? -9.477 -15.023 -0.865 1 90.19 104 PRO A O 1
ATOM 817 N N . THR A 1 105 ? -11.633 -14.125 -0.715 1 83.12 105 THR A N 1
ATOM 818 C CA . THR A 1 105 ? -11.445 -13.75 0.684 1 83.12 105 THR A CA 1
ATOM 819 C C . THR A 1 105 ? -11.164 -14.984 1.537 1 83.12 105 THR A C 1
ATOM 821 O O . THR A 1 105 ? -11.781 -16.031 1.355 1 83.12 105 THR A O 1
ATOM 824 N N . GLY A 1 106 ? -10.195 -14.859 2.521 1 84.69 106 GLY A N 1
ATOM 825 C CA . GLY A 1 106 ? -9.883 -15.953 3.43 1 84.69 106 GLY A CA 1
ATOM 826 C C . GLY A 1 106 ? -8.695 -16.781 2.979 1 84.69 106 GLY A C 1
ATOM 827 O O . GLY A 1 106 ? -8.195 -17.625 3.732 1 84.69 106 GLY A O 1
ATOM 828 N N . THR A 1 107 ? -8.273 -16.531 1.701 1 92 107 THR A N 1
ATOM 829 C CA . THR A 1 107 ? -7.074 -17.219 1.229 1 92 107 THR A CA 1
ATOM 830 C C . THR A 1 107 ? -5.887 -16.938 2.141 1 92 107 THR A C 1
ATOM 832 O O . THR A 1 107 ? -5.688 -15.789 2.564 1 92 107 THR A O 1
ATOM 835 N N . ARG A 1 108 ? -5.07 -17.984 2.451 1 91.25 108 ARG A N 1
ATOM 836 C CA . ARG A 1 108 ? -3.895 -17.859 3.309 1 91.25 108 ARG A CA 1
ATOM 837 C C . ARG A 1 108 ? -2.643 -18.375 2.605 1 91.25 108 ARG A C 1
ATOM 839 O O . ARG A 1 108 ? -2.703 -19.344 1.847 1 91.25 108 ARG A O 1
ATOM 846 N N . LEU A 1 109 ? -1.558 -17.703 2.871 1 96.06 109 LEU A N 1
ATOM 847 C CA . LEU A 1 109 ? -0.24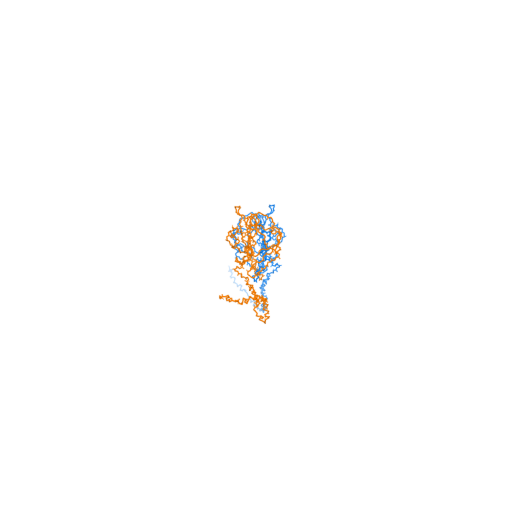6 -18.203 2.484 1 96.06 109 LEU A CA 1
ATOM 848 C C . LEU A 1 109 ? 0.245 -19.25 3.48 1 96.06 109 LEU A C 1
ATOM 850 O O . LEU A 1 109 ? 0.562 -18.922 4.625 1 96.06 109 LEU A O 1
ATOM 854 N N . LEU A 1 110 ? 0.275 -20.469 3.094 1 95.75 110 LEU A N 1
ATOM 855 C CA . LEU A 1 110 ? 0.711 -21.531 3.98 1 95.75 110 LEU A CA 1
ATOM 856 C C . LEU A 1 110 ? 2.232 -21.578 4.078 1 95.75 110 LEU A C 1
ATOM 858 O O . LEU A 1 110 ? 2.783 -21.828 5.152 1 95.75 110 LEU A O 1
ATOM 862 N N . SER A 1 111 ? 2.934 -21.328 2.969 1 95.88 111 SER A N 1
ATOM 863 C CA . SER A 1 111 ? 4.387 -21.219 2.965 1 95.88 111 SER A CA 1
ATOM 864 C C . SER A 1 111 ? 4.887 -20.547 1.69 1 95.88 111 SER A C 1
ATOM 866 O O . SER A 1 111 ? 4.207 -20.578 0.662 1 95.88 111 SER A O 1
ATOM 868 N N . LEU A 1 112 ? 5.973 -19.844 1.747 1 97.19 112 LEU A N 1
ATOM 869 C CA . LEU A 1 112 ? 6.738 -19.328 0.622 1 97.19 112 LEU A CA 1
ATOM 870 C C . LEU A 1 112 ? 8.227 -19.609 0.796 1 97.19 112 LEU A C 1
ATOM 872 O O . LEU A 1 112 ? 8.82 -19.234 1.812 1 97.19 112 LEU A O 1
ATOM 876 N N . GLU A 1 113 ? 8.82 -20.312 -0.187 1 95.31 113 GLU A N 1
ATOM 877 C CA . GLU A 1 113 ? 10.227 -20.703 -0.122 1 95.31 113 GLU A CA 1
ATOM 878 C C . GLU A 1 113 ? 10.953 -20.344 -1.416 1 95.31 113 GLU A C 1
ATOM 880 O O . GLU A 1 113 ? 10.367 -20.391 -2.498 1 95.31 113 GLU A O 1
ATOM 885 N N . LEU A 1 114 ? 12.156 -19.953 -1.218 1 95.12 114 LEU A N 1
ATOM 886 C CA . LEU A 1 114 ? 13.078 -19.812 -2.342 1 95.12 114 LEU A CA 1
ATOM 887 C C . LEU A 1 114 ? 14.078 -20.969 -2.373 1 95.12 114 LEU A C 1
ATOM 889 O O . LEU A 1 114 ? 14.883 -21.109 -1.453 1 95.12 114 LEU A O 1
ATOM 893 N N . LYS A 1 115 ? 13.93 -21.812 -3.391 1 93.06 115 LYS A N 1
ATOM 894 C CA . LYS A 1 115 ? 14.781 -23 -3.545 1 93.06 115 LYS A CA 1
ATOM 895 C C . LYS A 1 115 ? 15.242 -23.156 -4.988 1 93.06 115 LYS A C 1
ATOM 897 O O . LYS A 1 115 ? 14.43 -23.094 -5.914 1 93.06 115 LYS A O 1
ATOM 902 N N . ALA A 1 116 ? 16.562 -23.328 -5.137 1 92.62 116 ALA A N 1
ATOM 903 C CA . ALA A 1 116 ? 17.125 -23.609 -6.449 1 92.62 116 ALA A CA 1
ATOM 904 C C . ALA A 1 116 ? 16.703 -22.562 -7.473 1 92.62 116 ALA A C 1
ATOM 906 O O . ALA A 1 116 ? 16.297 -22.906 -8.586 1 92.62 116 ALA A O 1
ATOM 907 N N . GLY A 1 117 ? 16.641 -21.359 -7.02 1 94.12 117 GLY A N 1
ATOM 908 C CA . GLY A 1 117 ? 16.391 -20.25 -7.91 1 94.12 117 GLY A CA 1
ATOM 909 C C . GLY A 1 117 ? 14.914 -20.047 -8.211 1 94.12 117 GLY A C 1
ATOM 910 O O . GLY A 1 117 ? 14.547 -19.172 -8.992 1 94.12 117 GLY A O 1
ATOM 911 N N . ALA A 1 118 ? 14.102 -20.891 -7.574 1 96.44 118 ALA A N 1
ATOM 912 C CA . ALA A 1 118 ? 12.664 -20.859 -7.832 1 96.44 118 ALA A CA 1
ATOM 913 C C . ALA A 1 118 ? 11.898 -20.375 -6.605 1 96.44 118 ALA A C 1
ATOM 915 O O . ALA A 1 118 ? 12.445 -20.328 -5.5 1 96.44 118 ALA A O 1
ATOM 916 N N . VAL A 1 119 ? 10.656 -19.891 -6.879 1 97.44 119 VAL A N 1
ATOM 917 C CA . VAL A 1 119 ? 9.766 -19.469 -5.801 1 97.44 119 VAL A CA 1
ATOM 918 C C . VAL A 1 119 ? 8.625 -20.469 -5.652 1 97.44 119 VAL A C 1
ATOM 920 O O . VAL A 1 119 ? 7.906 -20.75 -6.617 1 97.44 119 VAL A O 1
ATOM 923 N N . TYR A 1 120 ? 8.555 -21.062 -4.477 1 97.25 120 TYR A N 1
ATOM 924 C CA . TYR A 1 120 ? 7.441 -21.938 -4.133 1 97.25 120 TYR A CA 1
ATOM 925 C C . TYR A 1 120 ? 6.398 -21.203 -3.301 1 97.25 120 TYR A C 1
ATOM 927 O O . TYR A 1 120 ? 6.684 -20.766 -2.186 1 97.25 120 TYR A O 1
ATOM 935 N N . VAL A 1 121 ? 5.168 -21.078 -3.879 1 98.31 121 VAL A N 1
ATOM 936 C CA . VAL A 1 121 ? 4.062 -20.422 -3.188 1 98.31 121 VAL A CA 1
ATOM 937 C C . VAL A 1 121 ? 2.986 -21.453 -2.844 1 98.31 121 VAL A C 1
ATOM 939 O O . VAL A 1 121 ? 2.381 -22.047 -3.736 1 98.31 121 VAL A O 1
ATOM 942 N N . ASN A 1 122 ? 2.785 -21.688 -1.588 1 98.25 122 ASN A N 1
ATOM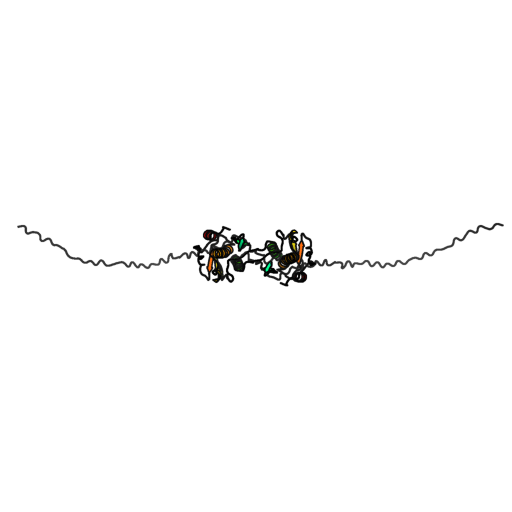 943 C CA . ASN A 1 122 ? 1.785 -22.625 -1.109 1 98.25 122 ASN A CA 1
ATOM 944 C C . ASN A 1 122 ? 0.608 -21.922 -0.449 1 98.25 122 ASN A C 1
ATOM 946 O O . ASN A 1 122 ? 0.778 -21.25 0.569 1 98.25 122 ASN A O 1
ATOM 950 N N . LEU A 1 123 ? -0.62 -22.109 -1.106 1 97.88 123 LEU A N 1
ATOM 951 C CA . LEU A 1 123 ? -1.794 -21.391 -0.625 1 97.88 123 LEU A CA 1
ATOM 952 C C . LEU A 1 123 ? -2.84 -22.359 -0.082 1 97.88 123 LEU A C 1
ATOM 954 O O . LEU A 1 123 ? -2.76 -23.562 -0.32 1 97.88 123 LEU A O 1
ATOM 958 N N . SER A 1 124 ? -3.754 -21.75 0.639 1 96.38 124 SER A N 1
ATOM 959 C CA . SER A 1 124 ? -4.852 -22.531 1.2 1 96.38 124 SER A CA 1
ATOM 960 C C . SER A 1 124 ? -5.918 -22.812 0.149 1 96.38 124 SER A C 1
ATOM 962 O O . SER A 1 124 ? -5.941 -22.188 -0.909 1 96.38 124 SER A O 1
ATOM 964 N N . GLN A 1 125 ? -6.824 -23.75 0.412 1 95.5 125 GLN A N 1
ATOM 965 C CA . GLN A 1 125 ? -7.852 -24.234 -0.5 1 95.5 125 GLN A CA 1
ATOM 966 C C . GLN A 1 125 ? -8.805 -23.125 -0.911 1 95.5 125 GLN A C 1
ATOM 968 O O . GLN A 1 125 ? -9.383 -23.156 -1.999 1 95.5 125 GLN A O 1
ATOM 973 N N . GLU A 1 126 ? -8.977 -22.094 -0.103 1 93.19 126 GLU A N 1
ATOM 974 C CA . GLU A 1 126 ? -9.875 -20.984 -0.406 1 93.19 126 GLU A CA 1
ATOM 975 C C . GLU A 1 126 ? -9.508 -20.312 -1.732 1 93.19 126 GLU A C 1
ATOM 977 O O . GLU A 1 126 ? -10.375 -19.781 -2.428 1 93.19 126 GLU A O 1
ATOM 982 N N . PHE A 1 127 ? -8.211 -20.469 -2.094 1 95.19 127 PHE A N 1
ATOM 983 C CA . PHE A 1 127 ? -7.715 -19.859 -3.324 1 95.19 127 PHE A CA 1
ATOM 984 C C . PHE A 1 127 ? -8.445 -20.422 -4.535 1 95.19 127 PHE A C 1
ATOM 986 O O . PHE A 1 127 ? -8.516 -19.766 -5.582 1 95.19 127 PHE A O 1
ATOM 993 N N . THR A 1 128 ? -8.969 -21.531 -4.473 1 92.88 128 THR A N 1
ATOM 994 C CA . THR A 1 128 ? -9.539 -22.219 -5.625 1 92.88 128 THR A CA 1
ATOM 995 C C . THR A 1 128 ? -11.047 -21.969 -5.707 1 92.88 128 THR A C 1
ATOM 997 O O . THR A 1 128 ? -11.719 -22.516 -6.582 1 92.88 128 THR A O 1
ATOM 1000 N N . THR A 1 129 ? -11.57 -21.141 -4.828 1 88.75 129 THR A N 1
ATOM 1001 C CA . THR A 1 129 ? -13.016 -21 -4.73 1 88.75 129 THR A CA 1
ATOM 1002 C C . THR A 1 129 ? -13.516 -19.859 -5.617 1 88.75 129 THR A C 1
ATOM 1004 O O . THR A 1 129 ? -12.938 -18.766 -5.621 1 88.75 129 THR A O 1
ATOM 1007 N N . GLY A 1 130 ? -14.508 -20.188 -6.398 1 83.31 130 GLY A N 1
ATOM 1008 C CA . GLY A 1 130 ? -15.242 -19.141 -7.102 1 83.31 130 GLY A CA 1
ATOM 1009 C C . GLY A 1 130 ? -14.523 -18.641 -8.336 1 83.31 130 GLY A C 1
ATOM 1010 O O . GLY A 1 130 ? -13.398 -19.047 -8.625 1 83.31 130 GLY A O 1
ATOM 1011 N N . GLY A 1 131 ? -15.422 -17.797 -9.109 1 80 131 GLY A N 1
ATOM 1012 C CA . GLY A 1 131 ? -14.898 -17.078 -10.258 1 80 131 GLY A CA 1
ATOM 1013 C C . GLY A 1 131 ? -15.062 -17.844 -11.562 1 80 131 GLY A C 1
ATOM 1014 O O . GLY A 1 131 ? -15.023 -19.078 -11.57 1 80 131 GLY A O 1
ATOM 1015 N N . GLY A 1 132 ? -15.289 -17.031 -12.594 1 81.75 132 GLY A N 1
ATOM 1016 C CA . GLY A 1 132 ? -15.234 -17.578 -13.938 1 81.75 132 GLY A CA 1
ATOM 1017 C C . GLY A 1 132 ? -13.812 -17.734 -14.461 1 81.75 132 GLY A C 1
ATOM 1018 O O . GLY A 1 132 ? -12.852 -17.438 -13.75 1 81.75 132 GLY A O 1
ATOM 1019 N N . SER A 1 133 ? -13.711 -18.281 -15.641 1 82.5 133 SER A N 1
ATOM 1020 C CA . SER A 1 133 ? -12.414 -18.562 -16.25 1 82.5 133 SER A CA 1
ATOM 1021 C C . SER A 1 133 ? -11.5 -17.344 -16.219 1 82.5 133 SER A C 1
ATOM 1023 O O . SER A 1 133 ? -10.336 -17.438 -15.828 1 82.5 133 SER A O 1
ATOM 1025 N N . TYR A 1 134 ? -12.031 -16.234 -16.562 1 81.94 134 TYR A N 1
ATOM 1026 C CA . TYR A 1 134 ? -11.227 -15.023 -16.641 1 81.94 134 TYR A CA 1
ATOM 1027 C C . TYR A 1 134 ? -10.789 -14.562 -15.258 1 81.94 134 TYR A C 1
ATOM 1029 O O . TYR A 1 134 ? -9.648 -14.156 -15.062 1 81.94 134 TYR A O 1
ATOM 1037 N N . SER A 1 135 ? -11.695 -14.711 -14.312 1 84.12 135 SER A N 1
ATOM 1038 C CA . SER A 1 135 ? -11.367 -14.328 -12.938 1 84.12 135 SER A CA 1
ATOM 1039 C C . SER A 1 135 ? -10.273 -15.227 -12.359 1 84.12 135 SER A C 1
ATOM 1041 O O . SER A 1 135 ? -9.398 -14.758 -11.641 1 84.12 135 SER A O 1
ATOM 1043 N N . VAL A 1 136 ? -10.336 -16.453 -12.719 1 89.06 136 VAL A N 1
ATOM 1044 C CA . VAL A 1 136 ? -9.359 -17.422 -12.211 1 89.06 136 VAL A CA 1
ATOM 1045 C C . VAL A 1 136 ? -7.984 -17.125 -12.812 1 89.06 136 VAL A C 1
ATOM 1047 O O . VAL A 1 136 ? -6.969 -17.188 -12.125 1 89.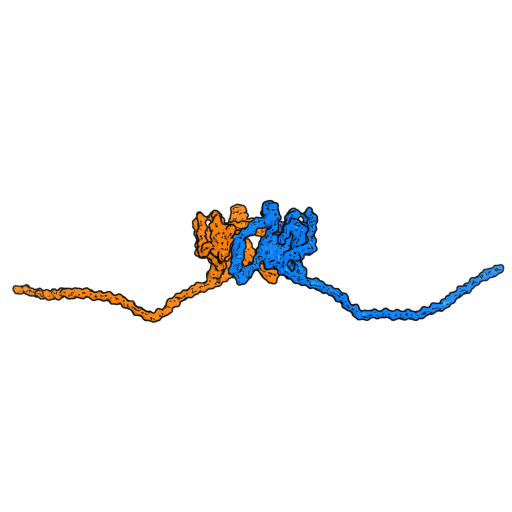06 136 VAL A O 1
ATOM 1050 N N . ILE A 1 137 ? -7.953 -16.766 -14.047 1 90.69 137 ILE A N 1
ATOM 1051 C CA . ILE A 1 137 ? -6.703 -16.406 -14.703 1 90.69 137 ILE A CA 1
ATOM 1052 C C . ILE A 1 137 ? -6.062 -15.211 -13.992 1 90.69 137 ILE A C 1
ATOM 1054 O O . ILE A 1 137 ? -4.875 -15.242 -13.664 1 90.69 137 ILE A O 1
ATOM 1058 N N . TYR A 1 138 ? -6.824 -14.219 -13.734 1 91.31 138 TYR A N 1
ATOM 1059 C CA . TYR A 1 138 ? -6.297 -13.016 -13.094 1 91.31 138 TYR A CA 1
ATOM 1060 C C . TYR A 1 138 ? -5.953 -13.273 -11.633 1 91.31 138 TYR A C 1
ATOM 1062 O O . TYR A 1 138 ? -5.016 -12.68 -11.094 1 91.31 138 TYR A O 1
ATOM 1070 N N . ARG A 1 139 ? -6.656 -14.156 -11.031 1 91.88 139 ARG A N 1
ATOM 1071 C CA . ARG A 1 139 ? -6.336 -14.602 -9.68 1 91.88 139 ARG A CA 1
ATOM 1072 C C . ARG A 1 139 ? -4.922 -15.172 -9.617 1 91.88 139 ARG A C 1
ATOM 1074 O O . ARG A 1 139 ? -4.121 -14.773 -8.773 1 91.88 139 ARG A O 1
ATOM 1081 N N . MET A 1 140 ? -4.617 -16.031 -10.555 1 93.81 140 MET A N 1
ATOM 1082 C CA . MET A 1 140 ? -3.283 -16.625 -10.625 1 93.81 140 MET A CA 1
ATOM 1083 C C . MET A 1 140 ? -2.242 -15.57 -11 1 93.81 140 MET A C 1
ATOM 1085 O O . MET A 1 140 ? -1.145 -15.547 -10.438 1 93.81 140 MET A O 1
ATOM 1089 N N . ALA A 1 141 ? -2.635 -14.734 -11.906 1 94.75 141 ALA A N 1
ATOM 1090 C CA . ALA A 1 141 ? -1.717 -13.688 -12.328 1 94.75 141 ALA A CA 1
ATOM 1091 C C . ALA A 1 141 ? -1.291 -12.812 -11.148 1 94.75 141 ALA A C 1
ATOM 1093 O O . ALA A 1 141 ? -0.112 -12.484 -11.016 1 94.75 141 ALA A O 1
ATOM 1094 N N . GLN A 1 142 ? -2.24 -12.469 -10.305 1 93.94 142 GLN A N 1
ATOM 1095 C CA . GLN A 1 142 ? -1.921 -11.648 -9.141 1 93.94 142 GLN A CA 1
ATOM 1096 C C . GLN A 1 142 ? -0.834 -12.297 -8.289 1 93.94 142 GLN A C 1
ATOM 1098 O O . GLN A 1 142 ? 0.114 -11.625 -7.871 1 93.94 142 GLN A O 1
ATOM 1103 N N . VAL A 1 143 ? -0.936 -13.609 -8.109 1 96.5 143 VAL A N 1
ATOM 1104 C CA . VAL A 1 143 ? 0.005 -14.312 -7.242 1 96.5 143 VAL A CA 1
ATOM 1105 C C . VAL A 1 143 ? 1.331 -14.508 -7.977 1 96.5 143 VAL A C 1
ATOM 1107 O O . VAL A 1 143 ? 2.396 -14.203 -7.434 1 96.5 143 VAL A O 1
ATOM 1110 N N . ILE A 1 144 ? 1.295 -14.922 -9.172 1 96.75 144 ILE A N 1
ATOM 1111 C CA . ILE A 1 144 ? 2.494 -15.25 -9.938 1 96.75 144 ILE A CA 1
ATOM 1112 C C . ILE A 1 144 ? 3.32 -13.984 -10.164 1 96.75 144 ILE A C 1
ATOM 1114 O O . ILE A 1 144 ? 4.539 -13.992 -9.984 1 96.75 144 ILE A O 1
ATOM 1118 N N . TYR A 1 145 ? 2.674 -12.914 -10.484 1 97.06 145 TYR A N 1
ATOM 1119 C CA . TYR A 1 145 ? 3.385 -11.672 -10.758 1 97.06 145 TYR A CA 1
ATOM 1120 C C . TYR A 1 145 ? 3.957 -11.078 -9.477 1 97.06 145 TYR A C 1
ATOM 1122 O O . TYR A 1 145 ? 5.07 -10.547 -9.469 1 97.06 145 TYR A O 1
ATOM 1130 N N . THR A 1 146 ? 3.252 -11.164 -8.406 1 95.75 146 THR A N 1
ATOM 1131 C CA . THR A 1 146 ? 3.766 -10.695 -7.125 1 95.75 146 THR A CA 1
ATOM 1132 C C . THR A 1 146 ? 4.945 -11.547 -6.668 1 95.75 146 THR A C 1
ATOM 1134 O O . THR A 1 146 ? 5.98 -11.023 -6.262 1 95.75 146 THR A O 1
ATOM 1137 N N . ALA A 1 147 ? 4.82 -12.875 -6.82 1 97.5 147 ALA A N 1
ATOM 1138 C CA . ALA A 1 147 ? 5.844 -13.812 -6.371 1 97.5 147 ALA A CA 1
ATOM 1139 C C . ALA A 1 147 ? 7.109 -13.695 -7.215 1 97.5 147 ALA A C 1
ATOM 1141 O O . ALA A 1 147 ? 8.203 -14.047 -6.762 1 97.5 147 ALA A O 1
ATOM 1142 N N . SER A 1 148 ? 6.941 -13.172 -8.391 1 97.19 148 SER A N 1
ATOM 1143 C CA . SER A 1 148 ? 8.094 -13.039 -9.273 1 97.19 148 SER A CA 1
ATOM 1144 C C . SER A 1 148 ? 8.609 -11.609 -9.312 1 97.19 148 SER A C 1
ATOM 1146 O O . SER A 1 148 ? 9.453 -11.266 -10.141 1 97.19 148 SER A O 1
ATOM 1148 N N . SER A 1 149 ? 8.102 -10.797 -8.43 1 95.25 149 SER A N 1
ATOM 1149 C CA . SER A 1 149 ? 8.344 -9.359 -8.562 1 95.25 149 SER A CA 1
ATOM 1150 C C . SER A 1 149 ? 9.805 -9.016 -8.297 1 95.25 149 SER A C 1
ATOM 1152 O O . SER A 1 149 ? 10.297 -7.992 -8.758 1 95.25 149 SER A O 1
ATOM 1154 N N . LEU A 1 150 ? 10.578 -9.891 -7.59 1 94.31 150 LEU A N 1
ATOM 1155 C CA . LEU A 1 150 ? 11.984 -9.617 -7.328 1 94.31 150 LEU A CA 1
ATOM 1156 C C . LEU A 1 150 ? 12.867 -10.211 -8.43 1 94.31 150 LEU A C 1
ATOM 1158 O O . LEU A 1 150 ? 14.023 -9.812 -8.578 1 94.31 150 LEU A O 1
ATOM 1162 N N . ASN A 1 151 ? 12.375 -11.18 -9.117 1 96.12 151 ASN A N 1
ATOM 1163 C CA . ASN A 1 151 ? 13 -11.812 -10.273 1 96.12 151 ASN A CA 1
ATOM 1164 C C . ASN A 1 151 ? 11.953 -12.312 -11.273 1 96.12 151 ASN A C 1
ATOM 1166 O O . ASN A 1 151 ? 11.469 -13.438 -11.156 1 96.12 151 ASN A O 1
ATOM 1170 N N . PRO A 1 152 ? 11.672 -11.492 -12.266 1 95.62 152 PRO A N 1
ATOM 1171 C CA . PRO A 1 152 ? 10.594 -11.836 -13.195 1 95.62 152 PRO A CA 1
ATOM 1172 C C . PRO A 1 152 ? 10.891 -13.094 -14.008 1 95.62 152 PRO A C 1
ATOM 1174 O O . PRO A 1 152 ? 9.984 -13.648 -14.641 1 95.62 152 PRO A O 1
ATOM 1177 N N . GLN A 1 153 ? 12.094 -13.594 -13.953 1 95.38 153 GLN A N 1
ATOM 1178 C CA . GLN A 1 153 ? 12.453 -14.781 -14.719 1 95.38 153 GLN A CA 1
ATOM 1179 C C . GLN A 1 153 ? 12.406 -16.031 -13.844 1 95.38 153 GLN A C 1
ATOM 1181 O O . GLN A 1 153 ? 12.562 -17.141 -14.344 1 95.38 153 GLN A O 1
ATOM 1186 N N . ALA A 1 154 ? 12.219 -15.875 -12.578 1 96.19 154 ALA A N 1
ATOM 1187 C CA . ALA A 1 154 ? 12.242 -17.016 -11.664 1 96.19 154 ALA A CA 1
ATOM 1188 C C . ALA A 1 154 ? 11.078 -17.969 -11.945 1 96.19 154 ALA A C 1
ATOM 1190 O O . ALA A 1 154 ? 9.945 -17.531 -12.164 1 96.19 154 ALA A O 1
ATOM 1191 N N . PRO A 1 155 ? 11.375 -19.281 -11.969 1 96.62 155 PRO A N 1
ATOM 1192 C CA . PRO A 1 155 ? 10.273 -20.234 -12 1 96.62 155 PRO A CA 1
ATOM 1193 C C . PRO A 1 155 ? 9.391 -20.172 -10.758 1 96.62 155 PRO A C 1
ATOM 1195 O O . PRO A 1 155 ? 9.898 -19.984 -9.648 1 96.62 155 PRO A O 1
ATOM 1198 N N . ILE A 1 156 ? 8.039 -20.25 -10.984 1 97.62 156 ILE A N 1
ATOM 1199 C CA . ILE A 1 156 ? 7.082 -20.188 -9.883 1 97.62 156 ILE A CA 1
ATOM 1200 C C . ILE A 1 156 ? 6.352 -21.531 -9.773 1 97.62 156 ILE A C 1
ATOM 1202 O O . ILE A 1 156 ? 5.836 -22.047 -10.766 1 97.62 156 ILE A O 1
ATOM 1206 N N . TYR A 1 157 ? 6.473 -22.125 -8.617 1 96.69 157 TYR A N 1
ATOM 1207 C CA . TYR A 1 157 ? 5.59 -23.219 -8.242 1 96.69 157 TYR A CA 1
ATOM 1208 C C . TYR A 1 157 ? 4.414 -22.719 -7.418 1 96.69 157 TYR A C 1
ATOM 1210 O O . TYR A 1 157 ? 4.605 -22.109 -6.359 1 96.69 157 TYR A O 1
ATOM 1218 N N . LEU A 1 158 ? 3.215 -22.875 -7.949 1 96.88 158 LEU A N 1
ATOM 1219 C CA . LEU A 1 158 ? 2.014 -22.547 -7.184 1 96.88 158 LEU A CA 1
ATOM 1220 C C . LEU A 1 158 ? 1.355 -23.812 -6.645 1 96.88 158 LEU A C 1
ATOM 1222 O O . LEU A 1 158 ? 0.933 -24.672 -7.414 1 96.88 158 LEU A O 1
ATOM 1226 N N . LEU A 1 159 ? 1.292 -23.922 -5.375 1 96.94 159 LEU A N 1
ATOM 1227 C CA . LEU A 1 159 ? 0.747 -25.094 -4.691 1 96.94 159 LEU A CA 1
ATOM 1228 C C . LEU A 1 159 ? -0.508 -24.719 -3.904 1 96.94 159 LEU A C 1
ATOM 1230 O O . LEU A 1 159 ? -0.638 -23.594 -3.424 1 96.94 159 LEU A O 1
ATOM 1234 N N . ILE A 1 160 ? -1.451 -25.688 -3.869 1 97.06 160 ILE A N 1
ATOM 1235 C CA . ILE A 1 160 ? -2.631 -25.625 -3.014 1 97.06 160 ILE A CA 1
ATOM 1236 C C . ILE A 1 160 ? -2.596 -26.766 -2 1 97.06 160 ILE A C 1
ATOM 1238 O O . ILE A 1 160 ? -2.709 -27.938 -2.371 1 97.06 160 ILE A O 1
ATOM 1242 N N . GLU A 1 161 ? -2.492 -26.359 -0.753 1 97.25 161 GLU A N 1
ATOM 1243 C CA . GLU A 1 161 ? -2.373 -27.359 0.293 1 97.25 161 GLU A CA 1
ATOM 1244 C C . GLU A 1 161 ? -1.277 -28.375 -0.038 1 97.25 161 GLU A C 1
ATOM 1246 O O . GLU A 1 161 ? -1.483 -29.578 0.086 1 97.25 161 GLU A O 1
ATOM 1251 N N . GLY A 1 162 ? -0.187 -27.859 -0.572 1 96.31 162 GLY A N 1
ATOM 1252 C CA . GLY A 1 162 ? 0.987 -28.688 -0.786 1 96.31 162 GLY A CA 1
ATOM 1253 C C . GLY A 1 162 ? 0.972 -29.406 -2.119 1 96.31 162 GLY A C 1
ATOM 1254 O O . GLY A 1 162 ? 1.954 -30.047 -2.492 1 96.31 162 GLY A O 1
ATOM 1255 N N . GLN A 1 163 ? -0.12 -29.266 -2.832 1 94.5 163 GLN A N 1
ATOM 1256 C CA . GLN A 1 163 ? -0.245 -29.922 -4.137 1 94.5 163 GLN A CA 1
ATOM 1257 C C . GLN A 1 163 ? -0.232 -28.891 -5.262 1 94.5 163 GLN A C 1
ATOM 1259 O O . GLN A 1 163 ? -0.715 -27.766 -5.086 1 94.5 163 GLN A O 1
ATOM 1264 N N . PRO A 1 164 ? 0.262 -29.297 -6.406 1 91.19 164 PRO A N 1
ATOM 1265 C CA . PRO A 1 164 ? 0.22 -28.344 -7.52 1 91.19 164 PRO A CA 1
ATOM 1266 C C . PRO A 1 164 ? -1.182 -27.797 -7.777 1 91.19 164 PRO A C 1
ATOM 1268 O O . PRO A 1 164 ? -2.166 -28.531 -7.668 1 91.19 164 PRO A O 1
ATOM 1271 N N . ALA A 1 165 ? -1.183 -26.438 -8.062 1 90.94 165 ALA A N 1
ATOM 1272 C CA . ALA A 1 165 ? -2.469 -25.812 -8.344 1 90.94 165 ALA A CA 1
ATOM 1273 C C . ALA A 1 165 ? -3.168 -26.484 -9.523 1 90.94 165 ALA A C 1
ATOM 1275 O O . ALA A 1 165 ? -2.521 -26.859 -10.508 1 90.94 165 ALA A O 1
ATOM 1276 N N . PRO A 1 166 ? -4.473 -26.641 -9.391 1 82.44 166 PRO A N 1
ATOM 1277 C CA . PRO A 1 166 ? -5.207 -27.266 -10.477 1 82.44 166 PRO A CA 1
ATOM 1278 C C . PRO A 1 166 ? -5.293 -26.391 -11.727 1 82.44 166 PRO A C 1
ATOM 1280 O O . PRO A 1 166 ? -5.105 -25.172 -11.641 1 82.44 166 PRO A O 1
ATOM 1283 N N . PRO A 1 167 ? -5.504 -27.109 -12.875 1 77.44 167 PRO A N 1
ATOM 1284 C CA . PRO A 1 167 ? -5.719 -26.328 -14.102 1 77.44 167 PRO A CA 1
ATOM 1285 C C . PRO A 1 167 ? -6.941 -25.422 -14.016 1 77.44 167 PRO A C 1
ATOM 1287 O O . PRO A 1 167 ? -7.824 -25.641 -13.188 1 77.44 167 PRO A O 1
ATOM 1290 N N . ILE A 1 168 ? -6.805 -24.297 -14.719 1 73.62 168 ILE A N 1
ATOM 1291 C CA . ILE A 1 168 ? -7.934 -23.375 -14.797 1 73.62 168 ILE A CA 1
ATOM 1292 C C . ILE A 1 168 ? -9.086 -24.016 -15.562 1 73.62 168 ILE A C 1
ATOM 1294 O O . ILE A 1 168 ? -8.922 -24.422 -16.719 1 73.62 168 ILE A O 1
ATOM 1298 N N . ALA A 1 169 ? -10.18 -24.266 -14.82 1 62.34 169 ALA A N 1
ATOM 1299 C CA . ALA A 1 169 ? -11.344 -24.938 -15.375 1 62.34 169 ALA A CA 1
ATOM 1300 C C . ALA A 1 169 ? -11.992 -24.109 -16.484 1 62.34 169 ALA A C 1
ATOM 1302 O O . ALA A 1 169 ? -12.133 -22.891 -16.344 1 62.34 169 ALA A O 1
ATOM 1303 N N . GLY A 1 170 ? -12.422 -24.766 -17.453 1 61.78 170 GLY A N 1
ATOM 1304 C CA . GLY A 1 170 ? -13.305 -24.188 -18.469 1 61.78 170 GLY A CA 1
ATOM 1305 C C . GLY A 1 170 ? -12.555 -23.625 -19.656 1 61.78 170 GLY A C 1
ATOM 1306 O O . GLY A 1 170 ? -13.117 -23.5 -20.75 1 61.78 170 GLY A O 1
ATOM 1307 N N . GLU A 1 171 ? -11.391 -23.031 -19.453 1 60.03 171 GLU A N 1
ATOM 1308 C CA . GLU A 1 171 ? -10.75 -22.375 -20.594 1 60.03 171 GLU A CA 1
ATOM 1309 C C . GLU A 1 171 ? -9.812 -23.328 -21.328 1 60.03 171 GLU A C 1
ATOM 1311 O O . GLU A 1 171 ? -9.367 -23.031 -22.438 1 60.03 171 GLU A O 1
ATOM 1316 N N . GLY A 1 172 ? -9.82 -24.609 -20.875 1 67.06 172 GLY A N 1
ATOM 1317 C CA . GLY A 1 172 ? -8.797 -25.469 -21.453 1 67.06 172 GLY A CA 1
ATOM 1318 C C . GLY A 1 172 ? -7.387 -24.969 -21.203 1 67.06 172 GLY A C 1
ATOM 1319 O O . GLY A 1 172 ? -6.445 -25.375 -21.891 1 67.06 172 GLY A O 1
ATOM 1320 N N . LEU A 1 173 ? -7.289 -23.859 -20.5 1 75.88 173 LEU A N 1
ATOM 1321 C CA . LEU A 1 173 ? -5.977 -23.328 -20.156 1 75.88 173 LEU A CA 1
ATOM 1322 C C . LEU A 1 173 ? -5.285 -24.203 -19.109 1 75.88 173 LEU A C 1
ATOM 1324 O O . LEU A 1 173 ? -5.828 -24.438 -18.031 1 75.88 173 LEU A O 1
ATOM 1328 N N . VAL A 1 174 ? -4.238 -24.984 -19.641 1 76.38 174 VAL A N 1
ATOM 1329 C CA . VAL A 1 174 ? -3.422 -25.797 -18.75 1 76.38 174 VAL A CA 1
ATOM 1330 C C . VAL A 1 174 ? -2.125 -25.062 -18.422 1 76.38 174 VAL A C 1
ATOM 1332 O O . VAL A 1 174 ? -1.382 -24.672 -19.328 1 76.38 174 VAL A O 1
ATOM 1335 N N . ILE A 1 175 ? -2.033 -24.688 -17.156 1 81.75 175 ILE A N 1
ATOM 1336 C CA . ILE A 1 175 ? -0.782 -24.094 -16.688 1 81.75 175 ILE A CA 1
ATOM 1337 C C . ILE A 1 175 ? 0.107 -25.172 -16.094 1 81.75 175 ILE A C 1
ATOM 1339 O O . ILE A 1 175 ? -0.314 -25.906 -15.195 1 81.75 175 ILE A O 1
ATOM 1343 N N . ASP A 1 176 ? 1.291 -25.359 -16.75 1 83.94 176 ASP A N 1
ATOM 1344 C CA . ASP A 1 176 ? 2.285 -26.297 -16.219 1 83.94 176 ASP A CA 1
ATOM 1345 C C . ASP A 1 176 ? 3.221 -25.594 -15.234 1 83.94 176 ASP A C 1
ATOM 1347 O O . ASP A 1 176 ? 3.674 -24.484 -15.477 1 83.94 176 ASP A O 1
ATOM 1351 N N . PHE A 1 177 ? 3.27 -26.297 -14.148 1 89.94 177 PHE A N 1
ATOM 1352 C CA . PHE A 1 177 ? 4.223 -25.766 -13.18 1 89.94 177 PHE A CA 1
ATOM 1353 C C . PHE A 1 177 ? 5.508 -26.578 -13.188 1 89.94 177 PHE A C 1
ATOM 1355 O O . PHE A 1 177 ? 5.48 -27.797 -13.414 1 89.94 177 PHE A O 1
ATOM 1362 N N . PRO A 1 178 ? 6.738 -25.922 -12.93 1 93.06 178 PRO A N 1
ATOM 1363 C CA . PRO A 1 178 ? 6.812 -24.484 -12.672 1 93.06 178 PRO A CA 1
ATOM 1364 C C . PRO A 1 178 ? 6.562 -23.641 -13.922 1 93.06 178 PRO A C 1
ATOM 1366 O O . PRO A 1 178 ? 6.762 -24.125 -15.039 1 93.06 178 PRO A O 1
ATOM 1369 N N . THR A 1 179 ? 6 -22.438 -13.719 1 94.25 179 THR A N 1
ATOM 1370 C CA . THR A 1 179 ? 5.848 -21.469 -14.797 1 94.25 179 THR A CA 1
ATOM 1371 C C . THR A 1 179 ? 6.602 -20.172 -14.484 1 94.25 179 THR A C 1
ATOM 1373 O O . THR A 1 179 ? 6.855 -19.875 -13.312 1 94.25 179 THR A O 1
ATOM 1376 N N . THR A 1 180 ? 7.055 -19.469 -15.5 1 95.38 180 THR A N 1
ATOM 1377 C CA . THR A 1 180 ? 7.559 -18.109 -15.328 1 95.38 180 THR A CA 1
ATOM 1378 C C . THR A 1 180 ? 6.473 -17.094 -15.648 1 95.38 180 THR A C 1
ATOM 1380 O O . THR A 1 180 ? 5.441 -17.438 -16.234 1 95.38 180 THR A O 1
ATOM 1383 N N . ARG A 1 181 ? 6.727 -15.867 -15.25 1 95.94 181 ARG A N 1
ATOM 1384 C CA . ARG A 1 181 ? 5.797 -14.789 -15.57 1 95.94 181 ARG A CA 1
ATOM 1385 C C . ARG A 1 181 ? 5.547 -14.711 -17.078 1 95.94 181 ARG A C 1
ATOM 1387 O O . ARG A 1 181 ? 4.402 -14.578 -17.516 1 95.94 181 ARG A O 1
ATOM 1394 N N . ARG A 1 182 ? 6.598 -14.82 -17.828 1 95.44 182 ARG A N 1
ATOM 1395 C CA . ARG A 1 182 ? 6.496 -14.734 -19.281 1 95.44 182 ARG A CA 1
ATOM 1396 C C . ARG A 1 182 ? 5.691 -15.898 -19.844 1 95.44 182 ARG A C 1
ATOM 1398 O O . ARG A 1 182 ? 4.801 -15.703 -20.672 1 95.44 182 ARG A O 1
ATOM 1405 N N . GLN A 1 183 ? 6.043 -17.062 -19.438 1 93.69 183 GLN A N 1
ATOM 1406 C CA . GLN A 1 183 ? 5.344 -18.25 -19.906 1 93.69 183 GLN A CA 1
ATOM 1407 C C . GLN A 1 183 ? 3.865 -18.203 -19.547 1 93.69 183 GLN A C 1
ATOM 1409 O O . GLN A 1 183 ? 3.004 -18.484 -20.375 1 93.69 183 GLN A O 1
ATOM 1414 N N . PHE A 1 184 ? 3.592 -17.812 -18.359 1 94.06 184 PHE A N 1
ATOM 1415 C CA . PHE A 1 184 ? 2.207 -17.719 -17.906 1 94.06 184 PHE A CA 1
ATOM 1416 C C . PHE A 1 184 ? 1.436 -16.688 -18.734 1 94.06 184 PHE A C 1
ATOM 1418 O O . PHE A 1 184 ? 0.312 -16.953 -19.172 1 94.06 184 PHE A O 1
ATOM 1425 N N . ALA A 1 185 ? 2.018 -15.539 -18.891 1 93.44 185 ALA A N 1
ATOM 1426 C CA . ALA A 1 185 ? 1.37 -14.469 -19.641 1 93.44 185 ALA A CA 1
ATOM 1427 C C . ALA A 1 185 ? 1.037 -14.938 -21.062 1 93.44 185 ALA A C 1
ATOM 1429 O O . ALA A 1 185 ? -0.051 -14.656 -21.578 1 93.44 185 ALA A O 1
ATOM 1430 N N . GLN A 1 186 ? 1.896 -15.641 -21.625 1 91.44 186 GLN A N 1
ATOM 1431 C CA . GLN A 1 186 ? 1.696 -16.125 -22.984 1 91.44 186 GLN A CA 1
ATOM 1432 C C . GLN A 1 186 ? 0.573 -17.156 -23.031 1 91.44 186 GLN A C 1
ATOM 1434 O O . GLN A 1 186 ? -0.304 -17.094 -23.906 1 91.44 186 GLN A O 1
ATOM 1439 N N . GLU A 1 187 ? 0.599 -18.031 -22.109 1 88.88 187 GLU A N 1
ATOM 1440 C CA . GLU A 1 187 ? -0.396 -19.094 -22.094 1 88.88 187 GLU A CA 1
ATOM 1441 C C . GLU A 1 187 ? -1.777 -18.562 -21.734 1 88.88 187 GLU A C 1
ATOM 1443 O O . GLU A 1 187 ? -2.791 -19.047 -22.234 1 88.88 187 GLU A O 1
ATOM 1448 N N . ALA A 1 188 ? -1.788 -17.578 -20.891 1 89.12 188 ALA A N 1
ATOM 1449 C CA . ALA A 1 188 ? -3.053 -17.062 -20.391 1 89.12 188 ALA A CA 1
ATOM 1450 C C . ALA A 1 188 ? -3.57 -15.93 -21.281 1 89.12 188 ALA A C 1
ATOM 1452 O O . ALA A 1 188 ? -4.699 -15.469 -21.109 1 89.12 188 ALA A O 1
ATOM 1453 N N . GLY A 1 189 ? -2.824 -15.523 -22.203 1 87.25 189 GLY A N 1
ATOM 1454 C CA . GLY A 1 189 ? -3.229 -14.43 -23.078 1 87.25 189 GLY A CA 1
ATOM 1455 C C . GLY A 1 189 ? -3.219 -13.078 -22.391 1 87.25 189 GLY A C 1
ATOM 1456 O O . GLY A 1 189 ? -4.086 -12.242 -22.641 1 87.25 189 GLY A O 1
ATOM 1457 N N . LEU A 1 190 ? -2.303 -12.914 -21.453 1 88.44 190 LEU A N 1
ATOM 1458 C CA . LEU A 1 190 ? -2.156 -11.648 -20.734 1 88.44 190 LEU A CA 1
ATOM 1459 C C . LEU A 1 190 ? -1.036 -10.812 -21.344 1 88.44 190 LEU A C 1
ATOM 1461 O O . LEU A 1 190 ? -0.099 -11.352 -21.938 1 88.44 190 LEU A O 1
ATOM 1465 N N . PRO A 1 191 ? -1.18 -9.477 -21.188 1 83.06 191 PRO A N 1
ATOM 1466 C CA . PRO A 1 191 ? -0.056 -8.648 -21.625 1 83.06 191 PRO A CA 1
ATOM 1467 C C . PRO A 1 191 ? 1.222 -8.914 -20.828 1 83.06 191 PRO A C 1
ATOM 1469 O O . PRO A 1 191 ? 1.16 -9.25 -19.641 1 83.06 191 PRO A O 1
ATOM 1472 N N . LEU A 1 192 ? 2.328 -8.781 -21.609 1 76.56 192 LEU A N 1
ATOM 1473 C CA . LEU A 1 192 ? 3.617 -8.938 -20.938 1 76.56 192 LEU A CA 1
ATOM 1474 C C . LEU A 1 192 ? 3.99 -7.664 -20.188 1 76.56 192 LEU A C 1
ATOM 1476 O O . LEU A 1 192 ? 4.031 -6.578 -20.766 1 76.56 192 LEU A O 1
ATOM 1480 N N . ILE A 1 193 ? 3.922 -7.707 -18.891 1 75.62 193 ILE A N 1
ATOM 1481 C CA . ILE A 1 193 ? 4.262 -6.547 -18.078 1 75.62 193 ILE A CA 1
ATOM 1482 C C . ILE A 1 193 ? 5.461 -6.879 -17.188 1 75.62 193 ILE A C 1
ATOM 1484 O O . ILE A 1 193 ? 5.672 -8.039 -16.828 1 75.62 193 ILE A O 1
ATOM 1488 N N . MET B 1 1 ? 3.939 109.5 73.312 1 23.02 1 MET B N 1
ATOM 1489 C CA . MET B 1 1 ? 5.125 108.688 73.438 1 23.02 1 MET B CA 1
ATOM 1490 C C . MET B 1 1 ? 5.148 107.625 72.25 1 23.02 1 MET B C 1
ATOM 1492 O O . MET B 1 1 ? 6.176 107.5 71.625 1 23.02 1 MET B O 1
ATOM 1496 N N . ILE B 1 2 ? 4.312 106.562 72.188 1 27.08 2 ILE B N 1
ATOM 1497 C CA . ILE B 1 2 ? 5.094 105.312 72.062 1 27.08 2 ILE B CA 1
ATOM 1498 C C . ILE B 1 2 ? 5.234 104.938 70.562 1 27.08 2 ILE B C 1
ATOM 1500 O O . ILE B 1 2 ? 4.301 104.438 70 1 27.08 2 ILE B O 1
ATOM 1504 N N . ARG B 1 3 ? 5.762 105.75 69.688 1 36.19 3 ARG B N 1
ATOM 1505 C CA . ARG B 1 3 ? 5.898 105.688 68.25 1 36.19 3 ARG B CA 1
ATOM 1506 C C . ARG B 1 3 ? 6.887 104.625 67.812 1 36.19 3 ARG B C 1
ATOM 1508 O O . ARG B 1 3 ? 8.008 104.938 67.375 1 36.19 3 ARG B O 1
ATOM 1515 N N . SER B 1 4 ? 6.746 103.438 68.688 1 28.02 4 SER B N 1
ATOM 1516 C CA . SER B 1 4 ? 7.918 102.625 68.625 1 28.02 4 SER B CA 1
ATOM 1517 C C . SER B 1 4 ? 8.211 102.188 67.188 1 28.02 4 SER B C 1
ATOM 1519 O O . SER B 1 4 ? 7.852 102.875 66.25 1 28.02 4 SER B O 1
ATOM 1521 N N . GLY B 1 5 ? 8.219 100.75 66.875 1 26.67 5 GLY B N 1
ATOM 1522 C CA . GLY B 1 5 ? 9.234 99.75 66.625 1 26.67 5 GLY B CA 1
ATOM 1523 C C . GLY B 1 5 ? 9.305 99.312 65.188 1 26.67 5 GLY B C 1
ATOM 1524 O O . GLY B 1 5 ? 8.297 98.938 64.625 1 26.67 5 GLY B O 1
ATOM 1525 N N . LEU B 1 6 ? 10.172 99.938 64.375 1 33.53 6 LEU B N 1
ATOM 1526 C CA . LEU B 1 6 ? 10.531 99.938 62.938 1 33.53 6 LEU B CA 1
ATOM 1527 C C . LEU B 1 6 ? 11.023 98.562 62.5 1 33.53 6 LEU B C 1
ATOM 1529 O O . LEU B 1 6 ? 12.156 98.188 62.812 1 33.53 6 LEU B O 1
ATOM 1533 N N . GLY B 1 7 ? 10.305 97.375 62.875 1 28.14 7 GLY B N 1
ATOM 1534 C CA . GLY B 1 7 ? 10.836 96 62.719 1 28.14 7 GLY B CA 1
ATOM 1535 C C . GLY B 1 7 ? 11.266 95.688 61.281 1 28.14 7 GLY B C 1
ATOM 1536 O O . GLY B 1 7 ? 10.688 96.25 60.344 1 28.14 7 GLY B O 1
ATOM 1537 N N . TRP B 1 8 ? 12.586 95.375 61.031 1 33.22 8 TRP B N 1
ATOM 1538 C CA . TRP B 1 8 ? 13.555 95.125 59.969 1 33.22 8 TRP B CA 1
ATOM 1539 C C . TRP B 1 8 ? 13.125 94 59.062 1 33.22 8 TRP B C 1
ATOM 1541 O O . TRP B 1 8 ? 13.086 92.812 59.5 1 33.22 8 TRP B O 1
ATOM 1551 N N . LYS B 1 9 ? 12.133 94.125 58.188 1 32.53 9 LYS B N 1
ATOM 1552 C CA . LYS B 1 9 ? 11.562 93.125 57.312 1 32.53 9 LYS B CA 1
ATOM 1553 C C . LYS B 1 9 ? 12.602 92.562 56.344 1 32.53 9 LYS B C 1
ATOM 1555 O O . LYS B 1 9 ? 13.07 93.312 55.469 1 32.53 9 LYS B O 1
ATOM 1560 N N . SER B 1 10 ? 13.641 91.688 56.906 1 32.62 10 SER B N 1
ATOM 1561 C CA . SER B 1 10 ? 14.703 91.125 56.062 1 32.62 10 SER B CA 1
ATOM 1562 C C . SER B 1 10 ? 14.133 90.312 54.938 1 32.62 10 SER B C 1
ATOM 1564 O O . SER B 1 10 ? 13.586 89.25 55.156 1 32.62 10 SER B O 1
ATOM 1566 N N . ARG B 1 11 ? 13.445 90.812 54.031 1 28.23 11 ARG B N 1
ATOM 1567 C CA . ARG B 1 11 ? 12.625 90.125 53.031 1 28.23 11 ARG B CA 1
ATOM 1568 C C . ARG B 1 11 ? 13.492 89.25 52.125 1 28.23 11 ARG B C 1
ATOM 1570 O O . ARG B 1 11 ? 13.031 88.25 51.625 1 28.23 11 ARG B O 1
ATOM 1577 N N . ARG B 1 12 ? 14.633 89.812 51.531 1 25.95 12 ARG B N 1
ATOM 1578 C CA . ARG B 1 12 ? 14.562 89.688 50.094 1 25.95 12 ARG B CA 1
ATOM 1579 C C . ARG B 1 12 ? 14.93 88.25 49.656 1 25.95 12 ARG B C 1
ATOM 1581 O O . ARG B 1 12 ? 14.297 87.688 48.75 1 25.95 12 ARG B O 1
ATOM 1588 N N . LEU B 1 13 ? 16.219 87.75 49.969 1 26.83 13 LEU B N 1
ATOM 1589 C CA . LEU B 1 13 ? 17.031 87.312 48.812 1 26.83 13 LEU B CA 1
ATOM 1590 C C . LEU B 1 13 ? 16.594 85.938 48.344 1 26.83 13 LEU B C 1
ATOM 1592 O O . LEU B 1 13 ? 16.625 84.938 49.125 1 26.83 13 LEU B O 1
ATOM 1596 N N . TRP B 1 14 ? 15.969 85.688 47.156 1 25.25 14 TRP B N 1
ATOM 1597 C CA . TRP B 1 14 ? 15.148 84.812 46.312 1 25.25 14 TRP B CA 1
ATOM 1598 C C . TRP B 1 14 ? 15.961 83.625 45.781 1 25.25 14 TRP B C 1
ATOM 1600 O O . TRP B 1 14 ? 15.398 82.625 45.438 1 25.25 14 TRP B O 1
ATOM 1610 N N . TRP B 1 15 ? 17.422 83.625 45.688 1 28.38 15 TRP B N 1
ATOM 1611 C CA . TRP B 1 15 ? 17.828 83.062 44.438 1 28.38 15 TRP B CA 1
ATOM 1612 C C . TRP B 1 15 ? 17.625 81.5 44.438 1 28.38 15 TRP B C 1
ATOM 1614 O O . TRP B 1 15 ? 18 80.875 45.406 1 28.38 15 TRP B O 1
ATOM 1624 N N . LEU B 1 16 ? 16.859 80.875 43.469 1 25.59 16 LEU B N 1
ATOM 1625 C CA . LEU B 1 16 ? 16.125 79.688 43 1 25.59 16 LEU B CA 1
ATOM 1626 C C . LEU B 1 16 ? 17.094 78.562 42.656 1 25.59 16 LEU B C 1
ATOM 1628 O O . LEU B 1 16 ? 16.859 77.438 42.969 1 25.59 16 LEU B O 1
ATOM 1632 N N . VAL B 1 17 ? 18.406 78.625 42.125 1 29.27 17 VAL B N 1
ATOM 1633 C CA . VAL B 1 17 ? 18.609 77.875 40.906 1 29.27 17 VAL B CA 1
ATOM 1634 C C . VAL B 1 17 ? 19.016 76.438 41.25 1 29.27 17 VAL B C 1
ATOM 1636 O O . VAL B 1 17 ? 20.125 76.188 41.719 1 29.27 17 VAL B O 1
ATOM 1639 N N . LEU B 1 18 ? 18.406 75.688 42.125 1 29.97 18 LEU B N 1
ATOM 1640 C CA . LEU B 1 18 ? 18.938 74.375 42.469 1 29.97 18 LEU B CA 1
ATOM 1641 C C . LEU B 1 18 ? 18.969 73.438 41.219 1 29.97 18 LEU B C 1
ATOM 1643 O O . LEU B 1 18 ? 17.922 73.062 40.719 1 29.97 18 LEU B O 1
ATOM 1647 N N . ALA B 1 19 ? 19.859 73.688 40.156 1 28.84 19 ALA B N 1
ATOM 1648 C CA . ALA B 1 19 ? 19.906 72.875 38.938 1 28.84 19 ALA B CA 1
ATOM 1649 C C . ALA B 1 19 ? 20.062 71.375 39.281 1 28.84 19 ALA B C 1
ATOM 1651 O O . ALA B 1 19 ? 20.547 71.062 40.375 1 28.84 19 ALA B O 1
ATOM 1652 N N . ALA B 1 20 ? 19.844 70.375 38.219 1 29.17 20 ALA B N 1
ATOM 1653 C CA . ALA B 1 20 ? 19.438 69.062 37.688 1 29.17 20 ALA B CA 1
ATOM 1654 C C . ALA B 1 20 ? 20.594 68.062 37.75 1 29.17 20 ALA B C 1
ATOM 1656 O O . ALA B 1 20 ? 21.562 68.188 37 1 29.17 20 ALA B O 1
ATOM 1657 N N . SER B 1 21 ? 21.141 67.625 38.875 1 29.69 21 SER B N 1
ATOM 1658 C CA . SER B 1 21 ? 22.297 66.688 38.938 1 29.69 21 SER B CA 1
ATOM 1659 C C . SER B 1 21 ? 22 65.375 38.25 1 29.69 21 SER B C 1
ATOM 1661 O O . SER B 1 21 ? 22.594 64.375 38.594 1 29.69 21 SER B O 1
ATOM 1663 N N . VAL B 1 22 ? 21.219 65.125 37.125 1 28.94 22 VAL B N 1
ATOM 1664 C CA . VAL B 1 22 ? 20.688 63.75 36.969 1 28.94 22 VAL B CA 1
ATOM 1665 C C . VAL B 1 22 ? 21.828 62.781 36.656 1 28.94 22 VAL B C 1
ATOM 1667 O O . VAL B 1 22 ? 21.812 61.625 37.094 1 28.94 22 VAL B O 1
ATOM 1670 N N . VAL B 1 23 ? 22.953 63 35.938 1 31.62 23 VAL B N 1
ATOM 1671 C CA . VAL B 1 23 ? 23.359 62 34.938 1 31.62 23 VAL B CA 1
ATOM 1672 C C . VAL B 1 23 ? 24.203 60.906 35.625 1 31.62 23 VAL B C 1
ATOM 1674 O O . VAL B 1 23 ? 25.312 61.188 36.094 1 31.62 23 VAL B O 1
ATOM 1677 N N . VAL B 1 24 ? 23.75 60.062 36.531 1 32.97 24 VAL B N 1
ATOM 1678 C CA . VAL B 1 24 ? 24.641 59.125 37.188 1 32.97 24 VAL B CA 1
ATOM 1679 C C . VAL B 1 24 ? 25.141 58.094 36.188 1 32.97 24 VAL B C 1
ATOM 1681 O O . VAL B 1 24 ? 24.359 57.312 35.656 1 32.97 24 VAL B O 1
ATOM 1684 N N . GLY B 1 25 ? 26.172 58.281 35.281 1 31.34 25 GLY B N 1
ATOM 1685 C CA . GLY B 1 25 ? 26.875 57.531 34.25 1 31.34 25 GLY B CA 1
ATOM 1686 C C . GLY B 1 25 ? 27.562 56.281 34.781 1 31.34 25 GLY B C 1
ATOM 1687 O O . GLY B 1 25 ? 28.297 55.625 34.031 1 31.34 25 GLY B O 1
ATOM 1688 N N . GLY B 1 26 ? 27.609 55.812 35.969 1 33.69 26 GLY B N 1
ATOM 1689 C CA . GLY B 1 26 ? 28.766 54.938 36.156 1 33.69 26 GLY B CA 1
ATOM 1690 C C . GLY B 1 26 ? 28.734 53.688 35.312 1 33.69 26 GLY B C 1
ATOM 1691 O O . GLY B 1 26 ? 27.688 53.062 35.188 1 33.69 26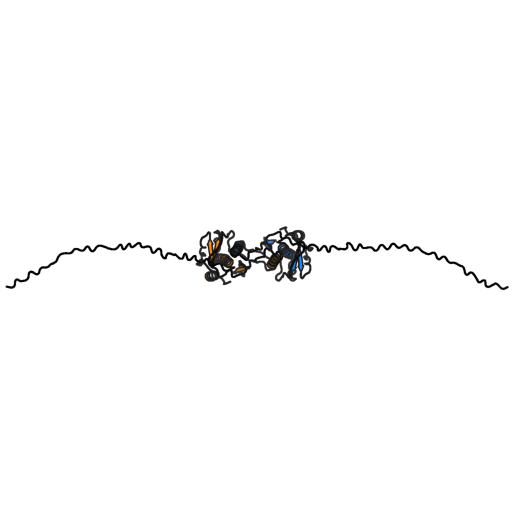 GLY B O 1
ATOM 1692 N N . VAL B 1 27 ? 29.625 53.406 34.281 1 36.03 27 VAL B N 1
ATOM 1693 C CA . VAL B 1 27 ? 29.984 52.5 33.188 1 36.03 27 VAL B CA 1
ATOM 1694 C C . VAL B 1 27 ? 30.422 51.156 33.75 1 36.03 27 VAL B C 1
ATOM 1696 O O . VAL B 1 27 ? 30.891 50.312 33.031 1 36.03 27 VAL B O 1
ATOM 1699 N N . GLY B 1 28 ? 30.641 50.875 35.094 1 35.75 28 GLY B N 1
ATOM 1700 C CA . GLY B 1 28 ? 31.594 49.781 35.281 1 35.75 28 GLY B CA 1
ATOM 1701 C C . GLY B 1 28 ? 31.266 48.562 34.5 1 35.75 28 GLY B C 1
ATOM 1702 O O . GLY B 1 28 ? 30.172 48.438 33.938 1 35.75 28 GLY B O 1
ATOM 1703 N N . GLY B 1 29 ? 32.156 47.281 34.594 1 39.56 29 GLY B N 1
ATOM 1704 C CA . GLY B 1 29 ? 32.625 46.031 34.031 1 39.56 29 GLY B CA 1
ATOM 1705 C C . GLY B 1 29 ? 31.562 44.938 34.031 1 39.56 29 GLY B C 1
ATOM 1706 O O . GLY B 1 29 ? 31.859 43.781 33.75 1 39.56 29 GLY B O 1
ATOM 1707 N N . GLY B 1 30 ? 30.562 45 34.875 1 38.94 30 GLY B N 1
ATOM 1708 C CA . GLY B 1 30 ? 29.906 43.719 35.062 1 38.94 30 GLY B CA 1
ATOM 1709 C C . GLY B 1 30 ? 29.438 43.094 33.781 1 38.94 30 GLY B C 1
ATOM 1710 O O . GLY B 1 30 ? 28.453 43.531 33.188 1 38.94 30 GLY B O 1
ATOM 1711 N N . THR B 1 31 ? 30.375 42.688 32.938 1 42.84 31 THR B N 1
ATOM 1712 C CA . THR B 1 31 ? 30.156 41.812 31.781 1 42.84 31 THR B CA 1
ATOM 1713 C C . THR B 1 31 ? 29.25 40.656 32.188 1 42.84 31 THR B C 1
ATOM 1715 O O . THR B 1 31 ? 29.266 39.625 31.516 1 42.84 31 THR B O 1
ATOM 1718 N N . ILE B 1 32 ? 28.703 40.656 33.438 1 35.31 32 ILE B N 1
ATOM 1719 C CA . ILE B 1 32 ? 28.094 39.375 33.781 1 35.31 32 ILE B CA 1
ATOM 1720 C C . ILE B 1 32 ? 27.344 38.812 32.594 1 35.31 32 ILE B C 1
ATOM 1722 O O . ILE B 1 32 ? 27.594 37.688 32.156 1 35.31 32 ILE B O 1
ATOM 1726 N N . TRP B 1 33 ? 26.047 38.688 32.844 1 38.47 33 TRP B N 1
ATOM 1727 C CA . TRP B 1 33 ? 25.016 37.656 32.906 1 38.47 33 TRP B CA 1
ATOM 1728 C C . TRP B 1 33 ? 24.328 37.5 31.562 1 38.47 33 TRP B C 1
ATOM 1730 O O . TRP B 1 33 ? 23.562 36.531 31.344 1 38.47 33 TRP B O 1
ATOM 1740 N N . TRP B 1 34 ? 24.594 38.375 30.656 1 37.62 34 TRP B N 1
ATOM 1741 C CA . TRP B 1 34 ? 23.766 38.062 29.5 1 37.62 34 TRP B CA 1
ATOM 1742 C C . TRP B 1 34 ? 24.047 36.625 29 1 37.62 34 TRP B C 1
ATOM 1744 O O . TRP B 1 34 ? 23.891 36.344 27.812 1 37.62 34 TRP B O 1
ATOM 1754 N N . VAL B 1 35 ? 24.797 35.875 29.844 1 37.81 35 VAL B N 1
ATOM 1755 C CA . VAL B 1 35 ? 24.672 34.531 29.266 1 37.81 35 VAL B CA 1
ATOM 1756 C C . VAL B 1 35 ? 23.219 34.281 28.859 1 37.81 35 VAL B C 1
ATOM 1758 O O . VAL B 1 35 ? 22.344 34.156 29.719 1 37.81 35 VAL B O 1
ATOM 1761 N N . GLN B 1 36 ? 22.656 35.125 28.031 1 37.34 36 GLN B N 1
ATOM 1762 C CA . GLN B 1 36 ? 21.516 34.625 27.281 1 37.34 36 GLN B CA 1
ATOM 1763 C C . GLN B 1 36 ? 21.609 33.094 27.094 1 37.34 36 GLN B C 1
ATOM 1765 O O . GLN B 1 36 ? 22.578 32.594 26.516 1 37.34 36 GLN B O 1
ATOM 1770 N N . HIS B 1 37 ? 21.391 32.312 28.188 1 39.59 37 HIS B N 1
ATOM 1771 C CA . HIS B 1 37 ? 21.047 30.922 27.938 1 39.59 37 HIS B CA 1
ATOM 1772 C C . HIS B 1 37 ? 20.469 30.734 26.531 1 39.59 37 HIS B C 1
ATOM 1774 O O . HIS B 1 37 ? 19.359 31.188 26.266 1 39.59 37 HIS B O 1
ATOM 1780 N N . SER B 1 38 ? 21.172 31.094 25.562 1 42.56 38 SER B N 1
ATOM 1781 C CA . SER B 1 38 ? 20.766 30.359 24.359 1 42.56 38 SER B CA 1
ATOM 1782 C C . SER B 1 38 ? 20.141 29.016 24.734 1 42.56 38 SER B C 1
ATOM 1784 O O . SER B 1 38 ? 20.859 28.047 25 1 42.56 38 SER B O 1
ATOM 1786 N N . ARG B 1 39 ? 19.266 28.938 25.766 1 40.34 39 ARG B N 1
ATOM 1787 C CA . ARG B 1 39 ? 18.469 27.719 25.812 1 40.34 39 ARG B CA 1
ATOM 1788 C C . ARG B 1 39 ? 18.406 27.031 24.453 1 40.34 39 ARG B C 1
ATOM 1790 O O . ARG B 1 39 ? 17.75 27.516 23.531 1 40.34 39 ARG B O 1
ATOM 1797 N N . GLN B 1 40 ? 19.5 26.766 23.953 1 43.62 40 GLN B N 1
ATOM 1798 C CA . GLN B 1 40 ? 19.406 25.734 22.906 1 43.62 40 GLN B CA 1
ATOM 1799 C C . GLN B 1 40 ? 18.188 24.844 23.109 1 43.62 40 GLN B C 1
ATOM 1801 O O . GLN B 1 40 ? 18.062 24.156 24.141 1 43.62 40 GLN B O 1
ATOM 1806 N N . THR B 1 41 ? 17 25.406 23.047 1 45.84 41 THR B N 1
ATOM 1807 C CA . THR B 1 41 ? 15.852 24.5 22.984 1 45.84 41 THR B CA 1
ATOM 1808 C C . THR B 1 41 ? 16.297 23.078 22.656 1 45.84 41 THR B C 1
ATOM 1810 O O . THR B 1 41 ? 16.828 22.828 21.578 1 45.84 41 THR B O 1
ATOM 1813 N N . GLU B 1 42 ? 17.078 22.469 23.516 1 49.69 42 GLU B N 1
ATOM 1814 C CA . GLU B 1 42 ? 17.391 21.047 23.453 1 49.69 42 GLU B CA 1
ATOM 1815 C C . GLU B 1 42 ? 16.453 20.312 22.5 1 49.69 42 GLU B C 1
ATOM 1817 O O . GLU B 1 42 ? 15.234 20.344 22.672 1 49.69 42 GLU B O 1
ATOM 1822 N N . SER B 1 43 ? 16.688 20.328 21.172 1 62.44 43 SER B N 1
ATOM 1823 C CA . SER B 1 43 ? 16 19.625 20.094 1 62.44 43 SER B CA 1
ATOM 1824 C C . SER B 1 43 ? 15.531 18.25 20.531 1 62.44 43 SER B C 1
ATOM 1826 O O . SER B 1 43 ? 16.344 17.391 20.875 1 62.44 43 SER B O 1
ATOM 1828 N N . GLN B 1 44 ? 14.617 18.203 21.547 1 76.25 44 GLN B N 1
ATOM 1829 C CA . GLN B 1 44 ? 14.07 16.891 21.906 1 76.25 44 GLN B CA 1
ATOM 1830 C C . GLN B 1 44 ? 14.016 15.977 20.703 1 76.25 44 GLN B C 1
ATOM 1832 O O . GLN B 1 44 ? 13.562 16.375 19.625 1 76.25 44 GLN B O 1
ATOM 1837 N N . PRO B 1 45 ? 14.758 14.914 20.906 1 85.38 45 PRO B N 1
ATOM 1838 C CA . PRO B 1 45 ? 14.758 13.969 19.781 1 85.38 45 PRO B CA 1
ATOM 1839 C C . PRO B 1 45 ? 13.359 13.453 19.453 1 85.38 45 PRO B C 1
ATOM 1841 O O . PRO B 1 45 ? 12.492 13.391 20.328 1 85.38 45 PRO B O 1
ATOM 1844 N N . PHE B 1 46 ? 13.086 13.32 18.234 1 90.19 46 PHE B N 1
ATOM 1845 C CA . PHE B 1 46 ? 11.828 12.719 17.812 1 90.19 46 PHE B CA 1
ATOM 1846 C C . PHE B 1 46 ? 11.711 11.289 18.328 1 90.19 46 PHE B C 1
ATOM 1848 O O . PHE B 1 46 ? 12.594 10.461 18.109 1 90.19 46 PHE B O 1
ATOM 1855 N N . VAL B 1 47 ? 10.68 11.039 19.062 1 91.31 47 VAL B N 1
ATOM 1856 C CA . VAL B 1 47 ? 10.461 9.734 19.656 1 91.31 47 VAL B CA 1
ATOM 1857 C C . VAL B 1 47 ? 9.555 8.898 18.766 1 91.31 47 VAL B C 1
ATOM 1859 O O . VAL B 1 47 ? 8.469 9.344 18.375 1 91.31 47 VAL B O 1
ATOM 1862 N N . VAL B 1 48 ? 10.039 7.789 18.422 1 92.06 48 VAL B N 1
ATOM 1863 C CA . VAL B 1 48 ? 9.234 6.848 17.656 1 92.06 48 VAL B CA 1
ATOM 1864 C C . VAL B 1 48 ? 8.5 5.902 18.609 1 92.06 48 VAL B C 1
ATOM 1866 O O . VAL B 1 48 ? 9.125 5.242 19.438 1 92.06 48 VAL B O 1
ATOM 1869 N N . THR B 1 49 ? 7.16 5.852 18.453 1 92.69 49 THR B N 1
ATOM 1870 C CA . THR B 1 49 ? 6.391 5.016 19.359 1 92.69 49 THR B CA 1
ATOM 1871 C C . THR B 1 49 ? 5.676 3.9 18.609 1 92.69 49 THR B C 1
ATOM 1873 O O . THR B 1 49 ? 5.117 2.986 19.219 1 92.69 49 THR B O 1
ATOM 1876 N N . ALA B 1 50 ? 5.605 3.957 17.266 1 87.31 50 ALA B N 1
ATOM 1877 C CA . ALA B 1 50 ? 5.012 2.916 16.438 1 87.31 50 ALA B CA 1
ATOM 1878 C C . ALA B 1 50 ? 6.066 2.26 15.547 1 87.31 50 ALA B C 1
ATOM 1880 O O . ALA B 1 50 ? 7 2.922 15.086 1 87.31 50 ALA B O 1
ATOM 1881 N N . GLU B 1 51 ? 5.855 1.004 15.281 1 77.69 51 GLU B N 1
ATOM 1882 C CA . GLU B 1 51 ? 6.855 0.214 14.57 1 77.69 51 GLU B CA 1
ATOM 1883 C C . GLU B 1 51 ? 6.914 0.6 13.094 1 77.69 51 GLU B C 1
ATOM 1885 O O . GLU B 1 51 ? 7.992 0.626 12.492 1 77.69 51 GLU B O 1
ATOM 1890 N N . GLN B 1 52 ? 5.738 0.815 12.508 1 85.12 52 GLN B N 1
ATOM 1891 C CA . GLN B 1 52 ? 5.695 1.13 11.078 1 85.12 52 GLN B CA 1
ATOM 1892 C C . GLN B 1 52 ? 4.781 2.32 10.805 1 85.12 52 GLN B C 1
ATOM 1894 O O . GLN B 1 52 ? 3.77 2.502 11.484 1 85.12 52 GLN B O 1
ATOM 1899 N N . PRO B 1 53 ? 5.199 3.041 9.695 1 89.31 53 PRO B N 1
ATOM 1900 C CA . PRO B 1 53 ? 4.281 4.109 9.289 1 89.31 53 PRO B CA 1
ATOM 1901 C C . PRO B 1 53 ? 2.957 3.58 8.75 1 89.31 53 PRO B C 1
ATOM 1903 O O . PRO B 1 53 ? 2.859 2.406 8.391 1 89.31 53 PRO B O 1
ATOM 1906 N N . ARG B 1 54 ? 1.992 4.434 8.82 1 90.19 54 ARG B N 1
ATOM 1907 C CA . ARG B 1 54 ? 0.688 4.113 8.25 1 90.19 54 ARG B CA 1
ATOM 1908 C C . ARG B 1 54 ? 0.265 5.164 7.227 1 90.19 54 ARG B C 1
ATOM 1910 O O . ARG B 1 54 ? 0.521 6.355 7.406 1 90.19 54 ARG B O 1
ATOM 1917 N N . LEU B 1 55 ? -0.353 4.645 6.145 1 89.38 55 LEU B N 1
ATOM 1918 C CA . LEU B 1 55 ? -0.936 5.473 5.098 1 89.38 55 LEU B CA 1
ATOM 1919 C C . LEU B 1 55 ? -2.428 5.684 5.34 1 89.38 55 LEU B C 1
ATOM 1921 O O . LEU B 1 55 ? -3.176 4.719 5.508 1 89.38 55 LEU B O 1
ATOM 1925 N N . TYR B 1 56 ? -2.805 6.914 5.371 1 91.06 56 TYR B N 1
ATOM 1926 C CA . TYR B 1 56 ? -4.219 7.188 5.586 1 91.06 56 TYR B CA 1
ATOM 1927 C C . TYR B 1 56 ? -4.898 7.613 4.289 1 91.06 56 TYR B C 1
ATOM 1929 O O . TYR B 1 56 ? -4.441 8.539 3.617 1 91.06 56 TYR B O 1
ATOM 1937 N N . TRP B 1 57 ? -6.004 6.91 4.027 1 88.75 57 TRP B N 1
ATOM 1938 C CA . TRP B 1 57 ? -6.844 7.098 2.848 1 88.75 57 TRP B CA 1
ATOM 1939 C C . TRP B 1 57 ? -8.289 7.352 3.244 1 88.75 57 TRP B C 1
ATOM 1941 O O . TRP B 1 57 ? -8.633 7.312 4.43 1 88.75 57 TRP B O 1
ATOM 1951 N N . LEU B 1 58 ? -9 7.699 2.135 1 87.94 58 LEU B N 1
ATOM 1952 C CA . LEU B 1 58 ? -10.438 7.84 2.35 1 87.94 58 LEU B CA 1
ATOM 1953 C C . LEU B 1 58 ? -11.188 6.633 1.798 1 87.94 58 LEU B C 1
ATOM 1955 O O . LEU B 1 58 ? -10.766 6.035 0.806 1 87.94 58 LEU B O 1
ATOM 1959 N N . LYS B 1 59 ? -12.203 6.266 2.475 1 82.38 59 LYS B N 1
ATOM 1960 C CA . LYS B 1 59 ? -13.156 5.27 2.006 1 82.38 59 LYS B CA 1
ATOM 1961 C C . LYS B 1 59 ? -14.594 5.77 2.16 1 82.38 59 LYS B C 1
ATOM 1963 O O . LYS B 1 59 ? -14.93 6.395 3.166 1 82.38 59 LYS B O 1
ATOM 1968 N N . ILE B 1 60 ? -15.352 5.574 1.103 1 77.25 60 ILE B N 1
ATOM 1969 C CA . ILE B 1 60 ? -16.766 5.922 1.167 1 77.25 60 ILE B CA 1
ATOM 1970 C C . ILE B 1 60 ? -17.594 4.68 1.498 1 77.25 60 ILE B C 1
ATOM 1972 O O . ILE B 1 60 ? -17.578 3.697 0.751 1 77.25 60 ILE B O 1
ATOM 1976 N N . GLN B 1 61 ? -18.094 4.676 2.635 1 74.81 61 GLN B N 1
ATOM 1977 C CA . GLN B 1 61 ? -18.969 3.594 3.064 1 74.81 61 GLN B CA 1
ATOM 1978 C C . GLN B 1 61 ? -20.344 4.117 3.436 1 74.81 61 GLN B C 1
ATOM 1980 O O . GLN B 1 61 ? -20.484 4.984 4.301 1 74.81 61 GLN B O 1
ATOM 1985 N N . GLN B 1 62 ? -21.344 3.615 2.686 1 81.06 62 GLN B N 1
ATOM 1986 C CA . GLN B 1 62 ? -22.734 4.02 2.916 1 81.06 62 GLN B CA 1
ATOM 1987 C C . GLN B 1 62 ? -22.875 5.535 2.836 1 81.06 62 GLN B C 1
ATOM 1989 O O . GLN B 1 62 ? -23.484 6.152 3.709 1 81.06 62 GLN B O 1
ATOM 1994 N N . GLY B 1 63 ? -22.234 6.16 1.988 1 77 63 GLY B N 1
ATOM 1995 C CA . GLY B 1 63 ? -22.344 7.586 1.723 1 77 63 GLY B CA 1
ATOM 1996 C C . GLY B 1 63 ? -21.516 8.438 2.654 1 77 63 GLY B C 1
ATOM 1997 O O . GLY B 1 63 ? -21.516 9.672 2.549 1 77 63 GLY B O 1
ATOM 1998 N N . GLN B 1 64 ? -20.844 7.777 3.539 1 78.31 64 GLN B N 1
ATOM 1999 C CA . GLN B 1 64 ? -20.031 8.531 4.484 1 78.31 64 GLN B CA 1
ATOM 2000 C C . GLN B 1 64 ? -18.547 8.32 4.219 1 78.31 64 GLN B C 1
ATOM 2002 O O . GLN B 1 64 ? -18.109 7.199 3.951 1 78.31 64 GLN B O 1
ATOM 2007 N N . GLU B 1 65 ? -17.844 9.438 4.25 1 79.31 65 GLU B N 1
ATOM 2008 C CA . GLU B 1 65 ? -16.391 9.367 4.109 1 79.31 65 GLU B CA 1
ATOM 2009 C C . GLU B 1 65 ? -15.727 9.016 5.434 1 79.31 65 GLU B C 1
ATOM 2011 O O . GLU B 1 65 ? -16.109 9.539 6.484 1 79.31 65 GLU B O 1
ATOM 2016 N N . MET B 1 66 ? -14.906 8.086 5.387 1 86.75 66 MET B N 1
ATOM 2017 C CA . MET B 1 66 ? -14.141 7.742 6.582 1 86.75 66 MET B CA 1
ATOM 2018 C C . MET B 1 66 ? -12.656 7.609 6.258 1 86.75 66 MET B C 1
ATOM 2020 O O . MET B 1 66 ? -12.281 7.336 5.117 1 86.75 66 MET B O 1
ATOM 2024 N N . LEU B 1 67 ? -11.875 7.902 7.262 1 89.44 67 LEU B N 1
ATOM 2025 C CA . LEU B 1 67 ? -10.445 7.664 7.145 1 89.44 67 LEU B CA 1
ATOM 2026 C C . LEU B 1 67 ? -10.109 6.199 7.41 1 89.44 67 LEU B C 1
ATOM 2028 O O . LEU B 1 67 ? -10.586 5.621 8.391 1 89.44 67 LEU B O 1
ATOM 2032 N N . VAL B 1 68 ? -9.344 5.613 6.484 1 87.12 68 VAL B N 1
ATOM 2033 C CA . VAL B 1 68 ? -8.828 4.262 6.672 1 87.12 68 VAL B CA 1
ATOM 2034 C C . VAL B 1 68 ? -7.301 4.273 6.555 1 87.12 68 VAL B C 1
ATOM 2036 O O . VAL B 1 68 ? -6.727 5.184 5.953 1 87.12 68 VAL B O 1
ATOM 2039 N N . SER B 1 69 ? -6.664 3.338 7.215 1 88.56 69 SER B N 1
ATOM 2040 C CA . SER B 1 69 ? -5.203 3.346 7.199 1 88.56 69 SER B CA 1
ATOM 2041 C C . SER B 1 69 ? -4.648 1.987 6.781 1 88.56 69 SER B C 1
ATOM 2043 O O . SER B 1 69 ? -5.25 0.95 7.07 1 88.56 69 SER B O 1
ATOM 2045 N N . ASP B 1 70 ? -3.559 2.025 6.027 1 80.25 70 ASP B N 1
ATOM 2046 C CA . ASP B 1 70 ? -2.77 0.851 5.668 1 80.25 70 ASP B CA 1
ATOM 2047 C C . ASP B 1 70 ? -1.35 0.953 6.223 1 80.25 70 ASP B C 1
ATOM 2049 O O . ASP B 1 70 ? -0.729 2.016 6.156 1 80.25 70 ASP B O 1
ATOM 2053 N N . PRO B 1 71 ? -0.935 -0.162 6.816 1 82.06 71 PRO B N 1
ATOM 2054 C CA . PRO B 1 71 ? 0.466 -0.118 7.246 1 82.06 71 PRO B CA 1
ATOM 2055 C C . PRO B 1 71 ? 1.44 -0.063 6.07 1 82.06 71 PRO B C 1
ATOM 2057 O O . PRO B 1 71 ? 1.18 -0.654 5.02 1 82.06 71 PRO B O 1
ATOM 2060 N N . LEU B 1 72 ? 2.408 0.784 6.305 1 80.81 72 LEU B N 1
ATOM 2061 C CA . LEU B 1 72 ? 3.545 0.744 5.391 1 80.81 72 LEU B CA 1
ATOM 2062 C C . LEU B 1 72 ? 4.625 -0.201 5.906 1 80.81 72 LEU B C 1
ATOM 2064 O O . LEU B 1 72 ? 5.246 0.064 6.938 1 80.81 72 LEU B O 1
ATOM 2068 N N . PHE B 1 73 ? 4.762 -1.316 5.203 1 71.31 73 PHE B N 1
ATOM 2069 C CA . PHE B 1 73 ? 5.645 -2.375 5.68 1 71.31 73 PHE B CA 1
ATOM 2070 C C . PHE B 1 73 ? 7.094 -2.082 5.305 1 71.31 73 PHE B C 1
ATOM 2072 O O . PHE B 1 73 ? 7.363 -1.527 4.238 1 71.31 73 PHE B O 1
ATOM 2079 N N . THR B 1 74 ? 7.918 -2.334 6.34 1 68.25 74 THR B N 1
ATOM 2080 C CA . THR B 1 74 ? 9.359 -2.34 6.109 1 68.25 74 THR B CA 1
ATOM 2081 C C . THR B 1 74 ? 9.836 -3.725 5.68 1 68.25 74 THR B C 1
ATOM 2083 O O . THR B 1 74 ? 9.586 -4.715 6.375 1 68.25 74 THR B O 1
ATOM 2086 N N . VAL B 1 75 ? 10.023 -3.855 4.414 1 69.19 75 VAL B N 1
ATOM 2087 C CA . VAL B 1 75 ? 10.547 -5.145 3.961 1 69.19 75 VAL B CA 1
ATOM 2088 C C . VAL B 1 75 ? 12.062 -5.172 4.117 1 69.19 75 VAL B C 1
ATOM 2090 O O . VAL B 1 75 ? 12.75 -4.23 3.713 1 69.19 75 VAL B O 1
ATOM 2093 N N . PRO B 1 76 ? 12.453 -6.172 4.945 1 64.06 76 PRO B N 1
ATOM 2094 C CA . PRO B 1 76 ? 13.914 -6.266 4.996 1 64.06 76 PRO B CA 1
ATOM 2095 C C . PRO B 1 76 ? 14.547 -6.375 3.609 1 64.06 76 PRO B C 1
ATOM 2097 O O . PRO B 1 76 ? 14.086 -7.152 2.773 1 64.06 76 PRO B O 1
ATOM 2100 N N . LYS B 1 77 ? 15.5 -5.48 3.244 1 68.12 77 LYS B N 1
ATOM 2101 C CA . LYS B 1 77 ? 16.156 -5.453 1.939 1 68.12 77 LYS B CA 1
ATOM 2102 C C . LYS B 1 77 ? 17.016 -6.703 1.729 1 68.12 77 LYS B C 1
ATOM 2104 O O . LYS B 1 77 ? 17.141 -7.191 0.604 1 68.12 77 LYS B O 1
ATOM 2109 N N . ASP B 1 78 ? 17.422 -7.285 2.77 1 77.31 78 ASP B N 1
ATOM 2110 C CA . ASP B 1 78 ? 18.422 -8.336 2.586 1 77.31 78 ASP B CA 1
ATOM 2111 C C . ASP B 1 78 ? 17.812 -9.719 2.805 1 77.31 78 ASP B C 1
ATOM 2113 O O . ASP B 1 78 ? 18.531 -10.688 3.059 1 77.31 78 ASP B O 1
ATOM 2117 N N . ASP B 1 79 ? 16.547 -9.859 2.635 1 86.44 79 ASP B N 1
ATOM 2118 C CA . ASP B 1 79 ? 15.852 -11.133 2.764 1 86.44 79 ASP B CA 1
ATOM 2119 C C . ASP B 1 79 ? 14.727 -11.25 1.735 1 86.44 79 ASP B C 1
ATOM 2121 O O . ASP B 1 79 ? 13.578 -10.922 2.025 1 86.44 79 ASP B O 1
ATOM 2125 N N . PRO B 1 80 ? 15.141 -11.781 0.625 1 89.5 80 PRO B N 1
ATOM 2126 C CA . PRO B 1 80 ? 14.141 -11.859 -0.438 1 89.5 80 PRO B CA 1
ATOM 2127 C C . PRO B 1 80 ? 12.953 -12.742 -0.061 1 89.5 80 PRO B C 1
ATOM 2129 O O . PRO B 1 80 ? 11.828 -12.492 -0.504 1 89.5 80 PRO B O 1
ATOM 2132 N N . THR B 1 81 ? 13.203 -13.758 0.742 1 92.12 81 THR B N 1
ATOM 2133 C CA . THR B 1 81 ? 12.109 -14.617 1.183 1 92.12 81 THR B CA 1
ATOM 2134 C C . THR B 1 81 ? 11.102 -13.82 2.014 1 92.12 81 THR B C 1
ATOM 2136 O O . THR B 1 81 ? 9.898 -13.883 1.764 1 92.12 81 THR B O 1
ATOM 2139 N N . ALA B 1 82 ? 11.617 -13.109 2.906 1 87.38 82 ALA B N 1
ATOM 2140 C CA . ALA B 1 82 ? 10.758 -12.289 3.756 1 87.38 82 ALA B CA 1
ATOM 2141 C C . ALA B 1 82 ? 10.031 -11.227 2.939 1 87.38 82 ALA B C 1
ATOM 2143 O O . ALA B 1 82 ? 8.852 -10.938 3.186 1 87.38 82 ALA B O 1
ATOM 2144 N N . ALA B 1 83 ? 10.68 -10.672 1.996 1 88.06 83 ALA B N 1
ATOM 2145 C CA . ALA B 1 83 ? 10.094 -9.625 1.161 1 88.06 83 ALA B CA 1
ATOM 2146 C C . ALA B 1 83 ? 8.938 -10.172 0.329 1 88.06 83 ALA B C 1
ATOM 2148 O O . ALA B 1 83 ? 7.863 -9.57 0.28 1 88.06 83 ALA B O 1
ATOM 2149 N N . LEU B 1 84 ? 9.141 -11.32 -0.267 1 93.44 84 LEU B N 1
ATOM 2150 C CA . LEU B 1 84 ? 8.102 -11.906 -1.106 1 93.44 84 LEU B CA 1
ATOM 2151 C C . LEU B 1 84 ? 6.949 -12.438 -0.256 1 93.44 84 LEU B C 1
ATOM 2153 O O . LEU B 1 84 ? 5.785 -12.367 -0.663 1 93.44 84 LEU B O 1
ATOM 2157 N N . ARG B 1 85 ? 7.305 -12.977 0.891 1 91.44 85 ARG B N 1
ATOM 2158 C CA . ARG B 1 85 ? 6.254 -13.406 1.805 1 91.44 85 ARG B CA 1
ATOM 2159 C C . ARG B 1 85 ? 5.348 -12.242 2.189 1 91.44 85 ARG B C 1
ATOM 2161 O O . ARG B 1 85 ? 4.121 -12.367 2.17 1 91.44 85 ARG B O 1
ATOM 2168 N N . GLN B 1 86 ? 5.938 -11.18 2.5 1 85.88 86 GLN B N 1
ATOM 2169 C CA . GLN B 1 86 ? 5.16 -10 2.85 1 85.88 86 GLN B CA 1
ATOM 2170 C C . GLN B 1 86 ? 4.32 -9.523 1.669 1 85.88 86 GLN B C 1
ATOM 2172 O O . GLN B 1 86 ? 3.137 -9.203 1.83 1 85.88 86 GLN B O 1
ATOM 2177 N N . ALA B 1 87 ? 4.91 -9.469 0.518 1 90.06 87 ALA B N 1
ATOM 2178 C CA . ALA B 1 87 ? 4.199 -9.016 -0.677 1 90.06 87 ALA B CA 1
ATOM 2179 C C . ALA B 1 87 ? 2.992 -9.906 -0.967 1 90.06 87 ALA B C 1
ATOM 2181 O O . ALA B 1 87 ? 1.884 -9.406 -1.174 1 90.06 87 ALA B O 1
ATOM 2182 N N . VAL B 1 88 ? 3.219 -11.219 -0.921 1 93.81 88 VAL B N 1
ATOM 2183 C CA . VAL B 1 88 ? 2.141 -12.148 -1.229 1 93.81 88 VAL B CA 1
ATOM 2184 C C . VAL B 1 88 ? 1.047 -12.047 -0.169 1 93.81 88 VAL B C 1
ATOM 2186 O O . VAL B 1 88 ? -0.141 -12 -0.496 1 93.81 88 VAL B O 1
ATOM 2189 N N . ASN B 1 89 ? 1.389 -11.891 1.072 1 88.81 89 ASN B N 1
ATOM 2190 C CA . ASN B 1 89 ? 0.393 -11.758 2.131 1 88.81 89 ASN B CA 1
ATOM 2191 C C . ASN B 1 89 ? -0.443 -10.492 1.955 1 88.81 89 ASN B C 1
ATOM 2193 O O . ASN B 1 89 ? -1.636 -10.484 2.264 1 88.81 89 ASN B O 1
ATOM 2197 N N . LEU B 1 90 ? 0.151 -9.492 1.479 1 83.19 90 LEU B N 1
ATOM 2198 C CA . LEU B 1 90 ? -0.574 -8.234 1.3 1 83.19 90 LEU B CA 1
ATOM 2199 C C . LEU B 1 90 ? -1.635 -8.375 0.212 1 83.19 90 LEU B C 1
ATOM 2201 O O . LEU B 1 90 ? -2.756 -7.887 0.368 1 83.19 90 LEU B O 1
ATOM 2205 N N . ILE B 1 91 ? -1.36 -9.094 -0.844 1 88.69 91 ILE B N 1
ATOM 2206 C CA . ILE B 1 91 ? -2.346 -9.18 -1.915 1 88.69 91 ILE B CA 1
ATOM 2207 C C . ILE B 1 91 ? -3.422 -10.203 -1.546 1 88.69 91 ILE B C 1
ATOM 2209 O O . ILE B 1 91 ? -4.516 -10.188 -2.111 1 88.69 91 ILE B O 1
ATOM 2213 N N . LEU B 1 92 ? -2.994 -11.195 -0.711 1 90.25 92 LEU B N 1
ATOM 2214 C CA . LEU B 1 92 ? -3.998 -12.148 -0.251 1 90.25 92 LEU B CA 1
ATOM 2215 C C . LEU B 1 92 ? -5.031 -11.469 0.636 1 90.25 92 LEU B C 1
ATOM 2217 O O . LEU B 1 92 ? -6.148 -11.969 0.795 1 90.25 92 LEU B O 1
ATOM 2221 N N . GLY B 1 93 ? -4.574 -10.398 1.095 1 76.81 93 GLY B N 1
ATOM 2222 C CA . GLY B 1 93 ? -5.52 -9.57 1.822 1 76.81 93 GLY B CA 1
ATOM 2223 C C . GLY B 1 93 ? -6.375 -8.703 0.915 1 76.81 93 GLY B C 1
ATOM 2224 O O . GLY B 1 93 ? -6.188 -8.695 -0.303 1 76.81 93 GLY B O 1
ATOM 2225 N N . SER B 1 94 ? -7.555 -8.219 1.26 1 61.34 94 SER B N 1
ATOM 2226 C CA . SER B 1 94 ? -8.453 -7.418 0.432 1 61.34 94 SER B CA 1
ATOM 2227 C C . SER B 1 94 ? -7.742 -6.184 -0.115 1 61.34 94 SER B C 1
ATOM 2229 O O . SER B 1 94 ? -6.875 -5.613 0.551 1 61.34 94 SER B O 1
ATOM 2231 N N . PRO B 1 95 ? -7.898 -6.199 -1.591 1 61.62 95 PRO B N 1
ATOM 2232 C CA . PRO B 1 95 ? -7.359 -4.949 -2.133 1 61.62 95 PRO B CA 1
ATOM 2233 C C . PRO B 1 95 ? -7.793 -3.725 -1.329 1 61.62 95 PRO B C 1
ATOM 2235 O O . PRO B 1 95 ? -8.836 -3.746 -0.677 1 61.62 95 PRO B O 1
ATOM 2238 N N . PRO B 1 96 ? -6.727 -2.848 -1.086 1 56.44 96 PRO B N 1
ATOM 2239 C CA . PRO B 1 96 ? -7.273 -1.602 -0.545 1 56.44 96 PRO B CA 1
ATOM 2240 C C . PRO B 1 96 ? -8.461 -1.077 -1.353 1 56.44 96 PRO B C 1
ATOM 2242 O O . PRO B 1 96 ? -8.367 -0.944 -2.576 1 56.44 96 PRO B O 1
ATOM 2245 N N . ASN B 1 97 ? -9.625 -1.934 -1.389 1 57.41 97 ASN B N 1
ATOM 2246 C CA . ASN B 1 97 ? -10.781 -1.574 -2.205 1 57.41 97 ASN B CA 1
ATOM 2247 C C . ASN B 1 97 ? -10.828 -0.073 -2.475 1 57.41 97 ASN B C 1
ATOM 2249 O O . ASN B 1 97 ? -9.828 0.624 -2.32 1 57.41 97 ASN B O 1
ATOM 2253 N N . GLU B 1 98 ? -12.008 0.393 -2.195 1 67.5 98 GLU B N 1
ATOM 2254 C CA . GLU B 1 98 ? -12.57 1.663 -2.645 1 67.5 98 GLU B CA 1
ATOM 2255 C C . GLU B 1 98 ? -11.977 2.836 -1.871 1 67.5 98 GLU B C 1
ATOM 2257 O O . GLU B 1 98 ? -12.703 3.59 -1.221 1 67.5 98 GLU B O 1
ATOM 2262 N N . MET B 1 99 ? -10.578 2.717 -1.907 1 76.19 99 MET B N 1
ATOM 2263 C CA . MET B 1 99 ? -10.039 3.91 -1.26 1 76.19 99 MET B CA 1
ATOM 2264 C C . MET B 1 99 ? -9.945 5.07 -2.246 1 76.19 99 MET B C 1
ATOM 2266 O O . MET B 1 99 ? -9.797 4.855 -3.451 1 76.19 99 MET B O 1
ATOM 2270 N N . THR B 1 100 ? -10.258 6.215 -1.758 1 80.69 100 THR B N 1
ATOM 2271 C CA . THR B 1 100 ? -10.117 7.453 -2.51 1 80.69 100 THR B CA 1
ATOM 2272 C C . THR B 1 100 ? -9.281 8.469 -1.731 1 80.69 100 THR B C 1
ATOM 2274 O O . THR B 1 100 ? -8.703 8.133 -0.694 1 80.69 100 THR B O 1
ATOM 2277 N N . THR B 1 101 ? -8.984 9.562 -2.275 1 87 101 THR B N 1
ATOM 2278 C CA . THR B 1 101 ? -8.211 10.617 -1.638 1 87 101 THR B CA 1
ATOM 2279 C C . THR B 1 101 ? -8.875 11.977 -1.839 1 87 101 THR B C 1
ATOM 2281 O O . THR B 1 101 ? -9.508 12.219 -2.869 1 87 101 THR B O 1
ATOM 2284 N N . ALA B 1 102 ? -8.758 12.828 -0.807 1 88.56 102 ALA B N 1
ATOM 2285 C CA . ALA B 1 102 ? -9.188 14.219 -0.93 1 88.56 102 ALA B CA 1
ATOM 2286 C C . ALA B 1 102 ? -8.016 15.117 -1.306 1 88.56 102 ALA B C 1
ATOM 2288 O O . ALA B 1 102 ? -8.18 16.328 -1.454 1 88.56 102 ALA B O 1
ATOM 2289 N N . ILE B 1 103 ? -6.801 14.57 -1.438 1 91.88 103 ILE B N 1
ATOM 2290 C CA . ILE B 1 103 ? -5.609 15.328 -1.796 1 91.88 103 ILE B CA 1
ATOM 2291 C C . ILE B 1 103 ? -5.609 15.617 -3.295 1 91.88 103 ILE B C 1
ATOM 2293 O O . ILE B 1 103 ? -5.699 14.695 -4.109 1 91.88 103 ILE B O 1
ATOM 2297 N N . PRO B 1 104 ? -5.52 16.891 -3.604 1 90.19 104 PRO B N 1
ATOM 2298 C CA . PRO B 1 104 ? -5.531 17.219 -5.027 1 90.19 104 PRO B CA 1
ATOM 2299 C C . PRO B 1 104 ? -4.379 16.578 -5.797 1 90.19 104 PRO B C 1
ATOM 2301 O O . PRO B 1 104 ? -3.256 16.516 -5.285 1 90.19 104 PRO B O 1
ATOM 2304 N N . THR B 1 105 ? -4.797 16.141 -7.02 1 83.06 105 THR B N 1
ATOM 2305 C CA . THR B 1 105 ? -3.77 15.594 -7.902 1 83.06 105 THR B CA 1
ATOM 2306 C C . THR B 1 105 ? -2.684 16.641 -8.172 1 83.06 105 THR B C 1
ATOM 2308 O O . THR B 1 105 ? -2.98 17.812 -8.383 1 83.06 105 THR B O 1
ATOM 2311 N N . GLY B 1 106 ? -1.357 16.203 -8.18 1 84.31 106 GLY B N 1
ATOM 2312 C CA . GLY B 1 106 ? -0.247 17.094 -8.484 1 84.31 106 GLY B CA 1
ATOM 2313 C C . GLY B 1 106 ? 0.407 17.672 -7.242 1 84.31 106 GLY B C 1
ATOM 2314 O O . GLY B 1 106 ? 1.469 18.281 -7.328 1 84.31 106 GLY B O 1
ATOM 2315 N N . THR B 1 107 ? -0.282 17.438 -6.07 1 91.81 107 THR B N 1
ATOM 2316 C CA . THR B 1 107 ? 0.334 17.875 -4.824 1 91.81 107 THR B CA 1
ATOM 2317 C C . THR B 1 107 ? 1.703 17.234 -4.641 1 91.81 107 THR B C 1
ATOM 2319 O O . THR B 1 107 ? 1.87 16.047 -4.898 1 91.81 107 THR B O 1
ATOM 2322 N N . ARG B 1 108 ? 2.709 18.047 -4.172 1 91 108 ARG B N 1
ATOM 2323 C CA . ARG B 1 108 ? 4.066 17.562 -3.949 1 91 108 ARG B CA 1
ATOM 2324 C C . ARG B 1 108 ? 4.516 17.844 -2.52 1 91 108 ARG B C 1
ATOM 2326 O O . ARG B 1 108 ? 4.16 18.859 -1.937 1 91 108 ARG B O 1
ATOM 2333 N N . LEU B 1 109 ? 5.277 16.891 -1.992 1 95.94 109 LEU B N 1
ATOM 2334 C CA . LEU B 1 109 ? 5.992 17.125 -0.741 1 95.94 109 LEU B CA 1
ATOM 2335 C C . LEU B 1 109 ? 7.27 17.922 -0.982 1 95.94 109 LEU B C 1
ATOM 2337 O O . LEU B 1 109 ? 8.219 17.422 -1.584 1 95.94 109 LEU B O 1
ATOM 2341 N N . LEU B 1 110 ? 7.301 19.125 -0.571 1 95.56 110 LEU B N 1
ATOM 2342 C CA . LEU B 1 110 ? 8.469 19.984 -0.775 1 95.56 110 LEU B CA 1
ATOM 2343 C C . LEU B 1 110 ? 9.555 19.656 0.241 1 95.56 110 LEU B C 1
ATOM 2345 O O . LEU B 1 110 ? 10.742 19.672 -0.091 1 95.56 110 LEU B O 1
ATOM 2349 N N . SER B 1 111 ? 9.18 19.359 1.492 1 95.81 111 SER B N 1
ATOM 2350 C CA . SER B 1 111 ? 10.117 18.906 2.518 1 95.81 111 SER B CA 1
ATOM 2351 C C . SER B 1 111 ? 9.383 18.266 3.691 1 95.81 111 SER B C 1
ATOM 2353 O O . SER B 1 111 ? 8.211 18.547 3.928 1 95.81 111 SER B O 1
ATOM 2355 N N . LEU B 1 112 ? 9.984 17.344 4.355 1 97.12 112 LEU B N 1
ATOM 2356 C CA . LEU B 1 112 ? 9.57 16.766 5.629 1 97.12 112 LEU B CA 1
ATOM 2357 C C . LEU B 1 112 ? 10.75 16.672 6.598 1 97.12 112 LEU B C 1
ATOM 2359 O O . LEU B 1 112 ? 11.773 16.078 6.273 1 97.12 112 LEU B O 1
ATOM 2363 N N . GLU B 1 113 ? 10.602 17.312 7.77 1 95.25 113 GLU B N 1
ATOM 2364 C CA . GLU B 1 113 ? 11.672 17.359 8.766 1 95.25 113 GLU B CA 1
ATOM 2365 C C . GLU B 1 113 ? 11.148 16.984 10.148 1 95.25 113 GLU B C 1
ATOM 2367 O O . GLU B 1 113 ? 10 17.266 10.484 1 95.25 113 GLU B O 1
ATOM 2372 N N . LEU B 1 114 ? 12 16.312 10.836 1 95.12 114 LEU B N 1
ATOM 2373 C CA . LEU B 1 114 ? 11.773 16.078 12.258 1 95.12 114 LEU B CA 1
ATOM 2374 C C . LEU B 1 114 ? 12.68 16.953 13.109 1 95.12 114 LEU B C 1
ATOM 2376 O O . LEU B 1 114 ? 13.906 16.828 13.055 1 95.12 114 LEU B O 1
ATOM 2380 N N . LYS B 1 115 ? 12.055 17.922 13.781 1 93.06 115 LYS B N 1
ATOM 2381 C CA . LYS B 1 115 ? 12.781 18.875 14.609 1 93.06 115 LYS B CA 1
ATOM 2382 C C . LYS B 1 115 ? 12.102 19.062 15.961 1 93.06 115 LYS B C 1
ATOM 2384 O O . LYS B 1 115 ? 10.891 19.281 16.016 1 93.06 115 LYS B O 1
ATOM 2389 N N . ALA B 1 116 ? 12.914 18.922 17.031 1 92.69 116 ALA B N 1
ATOM 2390 C CA . ALA B 1 116 ? 12.422 19.203 18.375 1 92.69 116 ALA B CA 1
ATOM 2391 C C . ALA B 1 116 ? 11.172 18.391 18.688 1 92.69 116 ALA B C 1
ATOM 2393 O O . ALA B 1 116 ? 10.188 18.922 19.203 1 92.69 116 ALA B O 1
ATOM 2394 N N . GLY B 1 117 ? 11.164 17.203 18.219 1 94.12 117 GLY B N 1
ATOM 2395 C CA . GLY B 1 117 ? 10.094 16.281 18.547 1 94.12 117 GLY B CA 1
ATOM 2396 C C . GLY B 1 117 ? 8.859 16.453 17.672 1 94.12 117 GLY B C 1
ATOM 2397 O O . GLY B 1 117 ? 7.855 15.773 17.875 1 94.12 117 GLY B O 1
ATOM 2398 N N . ALA B 1 118 ? 8.984 17.391 16.734 1 96.38 118 ALA B N 1
ATOM 2399 C CA . ALA B 1 118 ? 7.84 17.719 15.883 1 96.38 118 ALA B CA 1
ATOM 2400 C C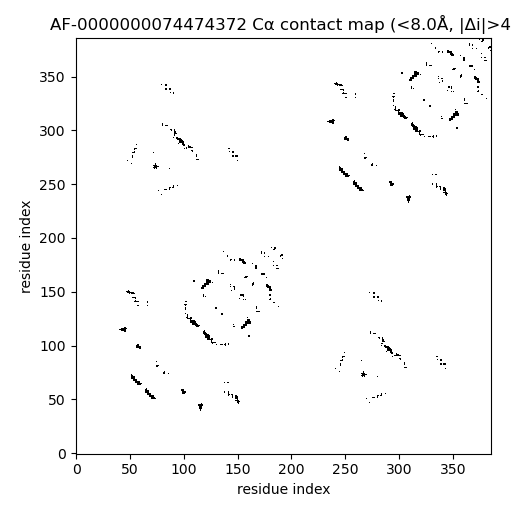 . ALA B 1 118 ? 8.094 17.297 14.438 1 96.38 118 ALA B C 1
ATOM 2402 O O . ALA B 1 118 ? 9.227 17.016 14.055 1 96.38 118 ALA B O 1
ATOM 2403 N N . VAL B 1 119 ? 6.953 17.156 13.688 1 97.44 119 VAL B N 1
ATOM 2404 C CA . VAL B 1 119 ? 7.031 16.844 12.266 1 97.44 119 VAL B CA 1
ATOM 2405 C C . VAL B 1 119 ? 6.617 18.062 11.445 1 97.44 119 VAL B C 1
ATOM 2407 O O . VAL B 1 119 ? 5.52 18.594 11.633 1 97.44 119 VAL B O 1
ATOM 2410 N N . TYR B 1 120 ? 7.555 18.531 10.641 1 97.25 120 TYR B N 1
ATOM 2411 C CA . TYR B 1 120 ? 7.27 19.609 9.703 1 97.25 120 TYR B CA 1
ATOM 2412 C C . TYR B 1 120 ? 6.996 19.062 8.305 1 97.25 120 TYR B C 1
ATOM 2414 O O . TYR B 1 120 ? 7.879 18.469 7.688 1 97.25 120 TYR B O 1
ATOM 2422 N N . VAL B 1 121 ? 5.734 19.281 7.812 1 98.31 121 VAL B N 1
ATOM 2423 C CA . VAL B 1 121 ? 5.336 18.828 6.48 1 98.31 121 VAL B CA 1
ATOM 2424 C C . VAL B 1 121 ? 5.105 20.047 5.578 1 98.31 121 VAL B C 1
ATOM 2426 O O . VAL B 1 121 ? 4.207 20.844 5.832 1 98.31 121 VAL B O 1
ATOM 2429 N N . ASN B 1 122 ? 5.922 20.188 4.598 1 98.25 122 ASN B N 1
ATOM 2430 C CA . ASN B 1 122 ? 5.816 21.281 3.645 1 98.25 122 ASN B CA 1
ATOM 2431 C C . ASN B 1 122 ? 5.344 20.797 2.279 1 98.25 122 ASN B C 1
ATOM 2433 O O . ASN B 1 122 ? 6.023 20.016 1.624 1 98.25 122 ASN B O 1
ATOM 2437 N N . LEU B 1 123 ? 4.102 21.344 1.871 1 97.88 123 LEU B N 1
ATOM 2438 C CA . LEU B 1 123 ? 3.5 20.875 0.629 1 97.88 123 LEU B CA 1
ATOM 2439 C C . LEU B 1 123 ? 3.416 22 -0.397 1 97.88 123 LEU B C 1
ATOM 2441 O O . LEU B 1 123 ? 3.576 23.172 -0.052 1 97.88 123 LEU B O 1
ATOM 2445 N N . SER B 1 124 ? 3.188 21.547 -1.609 1 96.44 124 SER B N 1
ATOM 2446 C CA . SER B 1 124 ? 3.039 22.5 -2.701 1 96.44 124 SER B CA 1
ATOM 2447 C C . SER B 1 124 ? 1.65 23.141 -2.697 1 96.44 124 SER B C 1
ATOM 2449 O O . SER B 1 124 ? 0.734 22.625 -2.047 1 96.44 124 SER B O 1
ATOM 2451 N N . GLN B 1 125 ? 1.436 24.203 -3.438 1 95.5 125 GLN B N 1
ATOM 2452 C CA . GLN B 1 125 ? 0.221 25.016 -3.482 1 95.5 125 GLN B CA 1
ATOM 2453 C C . GLN B 1 125 ? -0.964 24.203 -3.988 1 95.5 125 GLN B C 1
ATOM 2455 O O . GLN B 1 125 ? -2.113 24.469 -3.635 1 95.5 125 GLN B O 1
ATOM 2460 N N . GLU B 1 126 ? -0.746 23.156 -4.758 1 93.19 126 GLU B N 1
ATOM 2461 C CA . GLU B 1 126 ? -1.815 22.328 -5.297 1 93.19 126 GLU B CA 1
ATOM 2462 C C . GLU B 1 126 ? -2.668 21.734 -4.176 1 93.19 126 GLU B C 1
ATOM 2464 O O . GLU B 1 126 ? -3.857 21.469 -4.367 1 93.19 126 GLU B O 1
ATOM 2469 N N . PHE B 1 127 ? -2.016 21.594 -2.988 1 94.62 127 PHE B N 1
ATOM 2470 C CA . PHE B 1 127 ? -2.701 21.016 -1.839 1 94.62 127 PHE B CA 1
ATOM 2471 C C . PHE B 1 127 ? -3.914 21.844 -1.454 1 94.62 127 PHE B C 1
ATOM 2473 O O . PHE B 1 127 ? -4.848 21.344 -0.826 1 94.62 127 PHE B O 1
ATOM 2480 N N . THR B 1 128 ? -3.955 23.047 -1.784 1 92.75 128 THR B N 1
ATOM 2481 C CA . THR B 1 128 ? -4.992 23.953 -1.314 1 92.75 128 THR B CA 1
ATOM 2482 C C . THR B 1 128 ? -6.109 24.078 -2.35 1 92.75 128 THR B C 1
ATOM 2484 O O . THR B 1 128 ? -7.047 24.859 -2.162 1 92.75 128 THR B O 1
ATOM 2487 N N . THR B 1 129 ? -6.031 23.312 -3.412 1 88.56 129 THR B N 1
ATOM 2488 C CA . THR B 1 129 ? -6.953 23.5 -4.523 1 88.56 129 THR B CA 1
ATOM 2489 C C . THR B 1 129 ? -8.18 22.609 -4.371 1 88.56 129 THR B C 1
ATOM 2491 O O . THR B 1 129 ? -8.055 21.422 -4.062 1 88.56 129 THR B O 1
ATOM 2494 N N . GLY B 1 130 ? -9.328 23.234 -4.508 1 83.06 130 GLY B N 1
ATOM 2495 C CA . GLY B 1 130 ? -10.555 22.469 -4.648 1 83.06 130 GLY B CA 1
ATOM 2496 C C . GLY B 1 130 ? -11.086 21.938 -3.332 1 83.06 130 GLY B C 1
ATOM 2497 O O . GLY B 1 130 ? -10.445 22.094 -2.289 1 83.06 130 GLY B O 1
ATOM 2498 N N . GLY B 1 131 ? -12.414 21.391 -3.525 1 79.88 131 GLY B N 1
ATOM 2499 C CA . GLY B 1 131 ? -13.062 20.688 -2.424 1 79.88 131 GLY B CA 1
ATOM 2500 C C . GLY B 1 131 ? -13.922 21.594 -1.564 1 79.88 131 GLY B C 1
ATOM 2501 O O . GLY B 1 131 ? -13.617 22.781 -1.409 1 79.88 131 GLY B O 1
ATOM 2502 N N . GLY B 1 132 ? -14.984 20.969 -1.07 1 81.44 132 GLY B N 1
ATOM 2503 C CA . GLY B 1 132 ? -15.781 21.625 -0.038 1 81.44 132 GLY B CA 1
ATOM 2504 C C . GLY B 1 132 ? -15.172 21.5 1.348 1 81.44 132 GLY B C 1
ATOM 2505 O O . GLY B 1 132 ? -14.094 20.922 1.51 1 81.44 132 GLY B O 1
ATOM 2506 N N . SER B 1 133 ? -15.812 22.109 2.299 1 82.44 133 SER B N 1
ATOM 2507 C CA . SER B 1 133 ? -15.32 22.141 3.672 1 82.44 133 SER B CA 1
ATOM 2508 C C . SER B 1 133 ? -14.969 20.75 4.176 1 82.44 133 SER B C 1
ATOM 2510 O O . SER B 1 133 ? -13.898 20.547 4.746 1 82.44 133 SER B O 1
ATOM 2512 N N . TYR B 1 134 ? -15.82 19.844 3.934 1 81.88 134 TYR B N 1
ATOM 2513 C CA . TYR B 1 134 ? -15.617 18.484 4.441 1 81.88 134 TYR B CA 1
ATOM 2514 C C . TYR B 1 134 ? -14.453 17.812 3.734 1 81.88 134 TYR B C 1
ATOM 2516 O O . TYR B 1 134 ? -13.641 17.125 4.367 1 81.88 134 TYR B O 1
ATOM 2524 N N . SER B 1 135 ? -14.344 18.062 2.445 1 84 135 SER B N 1
ATOM 2525 C CA . SER B 1 135 ? -13.242 17.484 1.686 1 84 135 SER B CA 1
ATOM 2526 C C . SER B 1 135 ? -11.898 18.047 2.145 1 84 135 SER B C 1
ATOM 2528 O O . SER B 1 135 ? -10.906 17.312 2.217 1 84 135 SER B O 1
ATOM 2530 N N . VAL B 1 136 ? -11.914 19.281 2.477 1 89.12 136 VAL B N 1
ATOM 2531 C CA . VAL B 1 136 ? -10.68 19.938 2.916 1 89.12 136 VAL B CA 1
ATOM 2532 C C . VAL B 1 136 ? -10.266 19.391 4.281 1 89.12 136 VAL B C 1
ATOM 2534 O O . VAL B 1 136 ? -9.086 19.156 4.527 1 89.12 136 VAL B O 1
ATOM 2537 N N . ILE B 1 137 ? -11.211 19.156 5.125 1 90.56 137 ILE B N 1
ATOM 2538 C CA . ILE B 1 137 ? -10.93 18.594 6.438 1 90.56 137 ILE B CA 1
ATOM 2539 C C . ILE B 1 137 ? -10.273 17.219 6.281 1 90.56 137 ILE B C 1
ATOM 2541 O O . ILE B 1 137 ? -9.25 16.938 6.898 1 90.56 137 ILE B O 1
ATOM 2545 N N . TYR B 1 138 ? -10.828 16.391 5.457 1 91.31 138 TYR B N 1
ATOM 2546 C CA . TYR B 1 138 ? -10.312 15.047 5.27 1 91.31 138 TYR B CA 1
ATOM 2547 C C . TYR B 1 138 ? -8.984 15.078 4.523 1 91.31 138 TYR B C 1
ATOM 2549 O O . TYR B 1 138 ? -8.117 14.227 4.75 1 91.31 138 TYR B O 1
ATOM 2557 N N . ARG B 1 139 ? -8.812 16.047 3.689 1 91.88 139 ARG B N 1
ATOM 2558 C CA . ARG B 1 139 ? -7.535 16.266 3.021 1 91.88 139 ARG B CA 1
ATOM 2559 C C . ARG B 1 139 ? -6.418 16.484 4.039 1 91.88 139 ARG B C 1
ATOM 2561 O O . ARG B 1 139 ? -5.379 15.82 3.979 1 91.88 139 ARG B O 1
ATOM 2568 N N . MET B 1 140 ? -6.684 17.328 4.996 1 93.75 140 MET B N 1
ATOM 2569 C CA . MET B 1 140 ? -5.711 17.609 6.051 1 93.75 140 MET B CA 1
ATOM 2570 C C . MET B 1 140 ? -5.531 16.391 6.949 1 93.75 140 MET B C 1
ATOM 2572 O O . MET B 1 140 ? -4.41 16.062 7.34 1 93.75 140 MET B O 1
ATOM 2576 N N . ALA B 1 141 ? -6.625 15.766 7.223 1 94.69 141 ALA B N 1
ATOM 2577 C CA . ALA B 1 141 ? -6.566 14.578 8.07 1 94.69 141 ALA B CA 1
ATOM 2578 C C . ALA B 1 141 ? -5.648 13.516 7.469 1 94.69 141 ALA B C 1
ATOM 2580 O O . ALA B 1 141 ? -4.844 12.906 8.18 1 94.69 141 ALA B O 1
ATOM 2581 N N . GLN B 1 142 ? -5.75 13.312 6.168 1 93.88 142 GLN B N 1
ATOM 2582 C CA . GLN B 1 142 ? -4.906 12.32 5.508 1 93.88 142 GLN B CA 1
ATOM 2583 C C . GLN B 1 142 ? -3.426 12.609 5.75 1 93.88 142 GLN B C 1
ATOM 2585 O O . GLN B 1 142 ? -2.654 11.703 6.066 1 93.88 142 GLN B O 1
ATOM 2590 N N . VAL B 1 143 ? -3.059 13.883 5.68 1 96.56 143 VAL B N 1
ATOM 2591 C CA . VAL B 1 143 ? -1.657 14.266 5.82 1 96.56 143 VAL B CA 1
ATOM 2592 C C . VAL B 1 143 ? -1.252 14.219 7.289 1 96.56 143 VAL B C 1
ATOM 2594 O O . VAL B 1 143 ? -0.233 13.625 7.641 1 96.56 143 VAL B O 1
ATOM 2597 N N . ILE B 1 144 ? -2.027 14.75 8.141 1 96.75 144 ILE B N 1
ATOM 2598 C CA . ILE B 1 144 ? -1.696 14.859 9.555 1 96.75 144 ILE B CA 1
ATOM 2599 C C . ILE B 1 144 ? -1.604 13.469 10.18 1 96.75 144 ILE B C 1
ATOM 2601 O O . ILE B 1 144 ? -0.665 13.172 10.922 1 96.75 144 ILE B O 1
ATOM 2605 N N . TYR B 1 145 ? -2.514 12.617 9.828 1 97.06 145 TYR B N 1
ATOM 2606 C CA . TYR B 1 145 ? -2.523 11.273 10.406 1 97.06 145 TYR B CA 1
ATOM 2607 C C . TYR B 1 145 ? -1.367 10.438 9.859 1 97.06 145 TYR B C 1
ATOM 2609 O O . TYR B 1 145 ? -0.751 9.664 10.602 1 97.06 145 TYR B O 1
ATOM 2617 N N . THR B 1 146 ? -1.058 10.586 8.633 1 95.69 146 THR B N 1
ATOM 2618 C CA . THR B 1 146 ? 0.084 9.883 8.055 1 95.69 146 THR B CA 1
ATOM 2619 C C . THR B 1 146 ? 1.391 10.391 8.656 1 95.69 146 THR B C 1
ATOM 2621 O O . THR B 1 146 ? 2.246 9.602 9.055 1 95.69 146 THR B O 1
ATOM 2624 N N . ALA B 1 147 ? 1.508 11.727 8.805 1 97.5 147 ALA B N 1
ATOM 2625 C CA . ALA B 1 147 ? 2.727 12.352 9.305 1 97.5 147 ALA B CA 1
ATOM 2626 C C . ALA B 1 147 ? 2.939 12.023 10.781 1 97.5 147 ALA B C 1
ATOM 2628 O O . ALA B 1 147 ? 4.07 12.07 11.273 1 97.5 147 ALA B O 1
ATOM 2629 N N . SER B 1 148 ? 1.872 11.664 11.43 1 97.19 148 SER B N 1
ATOM 2630 C CA . SER B 1 148 ? 1.978 11.367 12.852 1 97.19 148 SER B CA 1
ATOM 2631 C C . SER B 1 148 ? 1.958 9.859 13.102 1 97.19 148 SER B C 1
ATOM 2633 O O . SER B 1 148 ? 1.842 9.422 14.25 1 97.19 148 SER B O 1
ATOM 2635 N N . SER B 1 149 ? 2.064 9.109 12.062 1 95.25 149 SER B N 1
ATOM 2636 C CA . SER B 1 149 ? 1.797 7.68 12.18 1 95.25 149 SER B CA 1
ATOM 2637 C C . SER B 1 149 ? 2.873 6.98 13 1 95.25 149 SER B C 1
ATOM 2639 O O . SER B 1 149 ? 2.629 5.918 13.578 1 95.25 149 SER B O 1
ATOM 2641 N N . LEU B 1 150 ? 4.09 7.57 13.156 1 94.38 150 LEU B N 1
ATOM 2642 C CA . LEU B 1 150 ? 5.148 6.953 13.953 1 94.38 150 LEU B CA 1
ATOM 2643 C C . LEU B 1 150 ? 5.086 7.43 15.398 1 94.38 150 LEU B C 1
ATOM 2645 O O . LEU B 1 150 ? 5.652 6.793 16.297 1 94.38 150 LEU B O 1
ATOM 2649 N N . ASN B 1 151 ? 4.5 8.555 15.625 1 96.19 151 ASN B N 1
ATOM 2650 C CA . ASN B 1 151 ? 4.238 9.141 16.938 1 96.19 151 ASN B CA 1
ATOM 2651 C C . ASN B 1 151 ? 2.953 9.961 16.938 1 96.19 151 ASN B C 1
ATOM 2653 O O . ASN B 1 151 ? 2.973 11.156 16.625 1 96.19 151 ASN B O 1
ATOM 2657 N N . PRO B 1 152 ? 1.867 9.344 17.344 1 95.62 152 PRO B N 1
ATOM 2658 C CA . PRO B 1 152 ? 0.568 10.016 17.25 1 95.62 152 PRO B CA 1
ATOM 2659 C C . PRO B 1 152 ? 0.479 11.242 18.156 1 95.62 152 PRO B C 1
ATOM 2661 O O . PRO B 1 152 ? -0.443 12.055 18 1 95.62 152 PRO B O 1
ATOM 2664 N N . GLN B 1 153 ? 1.435 11.445 19.016 1 95.38 153 GLN B N 1
ATOM 2665 C CA . GLN B 1 153 ? 1.405 12.586 19.922 1 95.38 153 GLN B CA 1
ATOM 2666 C C . GLN B 1 153 ? 2.281 13.719 19.406 1 95.38 153 GLN B C 1
ATOM 2668 O O . GLN B 1 153 ? 2.287 14.82 19.969 1 95.38 153 GLN B O 1
ATOM 2673 N N . ALA B 1 154 ? 3.025 13.484 18.375 1 96.25 154 ALA B N 1
ATOM 2674 C CA . ALA B 1 154 ? 3.951 14.492 17.859 1 96.25 154 ALA B CA 1
ATOM 2675 C C . ALA B 1 154 ? 3.201 15.711 17.328 1 96.25 154 ALA B C 1
ATOM 2677 O O . ALA B 1 154 ? 2.193 15.562 16.625 1 96.25 154 ALA B O 1
ATOM 2678 N N . PRO B 1 155 ? 3.674 16.922 17.688 1 96.56 155 PRO B N 1
ATOM 2679 C CA . PRO B 1 155 ? 3.141 18.109 17.016 1 96.56 155 PRO B CA 1
ATOM 2680 C C . PRO B 1 155 ? 3.424 18.109 15.516 1 96.56 155 PRO B C 1
ATOM 2682 O O . PRO B 1 155 ? 4.504 17.703 15.086 1 96.56 155 PRO B O 1
ATOM 2685 N N . ILE B 1 156 ? 2.396 18.531 14.711 1 97.62 156 ILE B N 1
ATOM 2686 C CA . ILE B 1 156 ? 2.531 18.594 13.266 1 97.62 156 ILE B CA 1
ATOM 2687 C C . ILE B 1 156 ? 2.439 20.031 12.797 1 97.62 156 ILE B C 1
ATOM 2689 O O . ILE B 1 156 ? 1.513 20.766 13.172 1 97.62 156 ILE B O 1
ATOM 2693 N N . TYR B 1 157 ? 3.473 20.469 12.141 1 96.69 157 TYR B N 1
ATOM 2694 C CA . TYR B 1 157 ? 3.41 21.688 11.359 1 96.69 157 TYR B CA 1
ATOM 2695 C C . TYR B 1 157 ? 3.104 21.391 9.898 1 96.69 157 TYR B C 1
ATOM 2697 O O . TYR B 1 157 ? 3.844 20.656 9.242 1 96.69 157 TYR B O 1
ATOM 2705 N N . LEU B 1 158 ? 1.962 21.859 9.43 1 96.88 158 LEU B N 1
ATOM 2706 C CA . LEU B 1 158 ? 1.631 21.75 8.016 1 96.88 158 LEU B CA 1
ATOM 2707 C C . LEU B 1 158 ? 1.872 23.078 7.297 1 96.88 158 LEU B C 1
ATOM 2709 O O . LEU B 1 158 ? 1.243 24.094 7.617 1 96.88 158 LEU B O 1
ATOM 2713 N N . LEU B 1 159 ? 2.762 23.078 6.383 1 97 159 LEU B N 1
ATOM 2714 C CA . LEU B 1 159 ? 3.154 24.266 5.633 1 97 159 LEU B CA 1
ATOM 2715 C C . LEU B 1 159 ? 2.795 24.125 4.16 1 97 159 LEU B C 1
ATOM 2717 O O . LEU B 1 159 ? 2.787 23.016 3.623 1 97 159 LEU B O 1
ATOM 2721 N N . ILE B 1 160 ? 2.414 25.266 3.553 1 97.06 160 ILE B N 1
ATOM 2722 C CA . ILE B 1 160 ? 2.225 25.391 2.111 1 97.06 160 ILE B CA 1
ATOM 2723 C C . ILE B 1 160 ? 3.232 26.391 1.543 1 97.06 160 ILE B C 1
ATOM 2725 O O . ILE B 1 160 ? 3.166 27.594 1.834 1 97.06 160 ILE B O 1
ATOM 2729 N N . GLU B 1 161 ? 4.078 25.844 0.71 1 97.25 161 GLU B N 1
ATOM 2730 C CA . GLU B 1 161 ? 5.137 26.703 0.167 1 97.25 161 GLU B CA 1
ATOM 2731 C C . GLU B 1 161 ? 5.855 27.453 1.275 1 97.25 161 GLU B C 1
ATOM 2733 O O . GLU B 1 161 ? 6.082 28.672 1.163 1 97.25 161 GLU B O 1
ATOM 2738 N N . GLY B 1 162 ? 6.113 26.75 2.371 1 96.38 162 GLY B N 1
ATOM 2739 C CA . GLY B 1 162 ? 6.934 27.297 3.436 1 96.38 162 GLY B CA 1
ATOM 2740 C C . GLY B 1 162 ? 6.141 28.141 4.422 1 96.38 162 GLY B C 1
ATOM 2741 O O . GLY B 1 162 ? 6.676 28.578 5.445 1 96.38 162 GLY B O 1
ATOM 2742 N N . GLN B 1 163 ? 4.871 28.328 4.137 1 94.56 163 GLN B N 1
ATOM 2743 C CA . GLN B 1 163 ? 4.008 29.109 5.016 1 94.56 163 GLN B CA 1
ATOM 2744 C C . GLN B 1 163 ? 2.979 28.219 5.707 1 94.56 163 GLN B C 1
ATOM 2746 O O . GLN B 1 163 ? 2.527 27.219 5.141 1 94.56 163 GLN B O 1
ATOM 2751 N N . PRO B 1 164 ? 2.586 28.609 6.895 1 91.25 164 PRO B N 1
ATOM 2752 C CA . PRO B 1 164 ? 1.545 27.812 7.547 1 91.25 164 PRO B CA 1
ATOM 2753 C C . PRO B 1 164 ? 0.306 27.641 6.672 1 91.25 164 PRO B C 1
ATOM 2755 O O . PRO B 1 164 ? -0.102 28.562 5.973 1 91.25 164 PRO B O 1
ATOM 2758 N N . ALA B 1 165 ? -0.211 26.375 6.734 1 90.94 165 ALA B N 1
ATOM 2759 C CA . ALA B 1 165 ? -1.412 26.078 5.953 1 90.94 165 ALA B CA 1
ATOM 2760 C C . ALA B 1 165 ? -2.557 27.016 6.344 1 90.94 165 ALA B C 1
ATOM 2762 O O . ALA B 1 165 ? -2.736 27.328 7.523 1 90.94 165 ALA B O 1
ATOM 2763 N N . PRO B 1 166 ? -3.287 27.422 5.34 1 82.25 166 PRO B N 1
ATOM 2764 C CA . PRO B 1 166 ? -4.406 28.328 5.641 1 82.25 166 PRO B CA 1
ATOM 2765 C C . PRO B 1 166 ? -5.551 27.625 6.363 1 82.25 166 PRO B C 1
ATOM 2767 O O . PRO B 1 166 ? -5.645 26.391 6.324 1 82.25 166 PRO B O 1
ATOM 2770 N N . PRO B 1 167 ? -6.332 28.484 7.098 1 77 167 PRO B N 1
ATOM 2771 C CA . PRO B 1 167 ? -7.52 27.891 7.719 1 77 167 PRO B CA 1
ATOM 2772 C C . PRO B 1 167 ? -8.484 27.297 6.699 1 77 167 PRO B C 1
ATOM 2774 O O . PRO B 1 167 ? -8.422 27.625 5.516 1 77 167 PRO B O 1
ATOM 2777 N N . ILE B 1 168 ? -9.141 26.234 7.152 1 73.12 168 ILE B N 1
ATOM 2778 C CA . ILE B 1 168 ? -10.156 25.625 6.309 1 73.12 168 ILE B CA 1
ATOM 2779 C C . ILE B 1 168 ? -11.312 26.594 6.086 1 73.12 168 ILE B C 1
ATOM 2781 O O . ILE B 1 168 ? -11.93 27.062 7.043 1 73.12 168 ILE B O 1
ATOM 2785 N N . ALA B 1 169 ? -11.422 27 4.824 1 61.69 169 ALA B N 1
ATOM 2786 C CA . ALA B 1 169 ? -12.43 27.984 4.449 1 61.69 169 ALA B CA 1
ATOM 2787 C C . ALA B 1 169 ? -13.836 27.438 4.668 1 61.69 169 ALA B C 1
ATOM 2789 O O . ALA B 1 169 ? -14.117 26.281 4.344 1 61.69 169 ALA B O 1
ATOM 2790 N N . GLY B 1 170 ? -14.695 28.297 5.094 1 61.34 170 GLY B N 1
ATOM 2791 C CA . GLY B 1 170 ? -16.125 28.062 5.105 1 61.34 170 GLY B CA 1
ATOM 2792 C C . GLY B 1 170 ? -16.625 27.484 6.418 1 61.34 170 GLY B C 1
ATOM 2793 O O . GLY B 1 170 ? -17.797 27.641 6.77 1 61.34 170 GLY B O 1
ATOM 2794 N N . GLU B 1 171 ? -15.852 26.594 7.031 1 59.41 171 GLU B N 1
ATOM 2795 C CA . GLU B 1 171 ? -16.406 25.938 8.203 1 59.41 171 GLU B CA 1
ATOM 2796 C C . GLU B 1 171 ? -16.094 26.703 9.484 1 59.41 171 GLU B C 1
ATOM 2798 O O . GLU B 1 171 ? -16.688 26.453 10.531 1 59.41 171 GLU B O 1
ATOM 2803 N N . GLY B 1 172 ? -15.469 27.891 9.289 1 66.69 172 GLY B N 1
ATOM 2804 C CA . GLY B 1 172 ? -15.008 28.531 10.508 1 66.69 172 GLY B CA 1
ATOM 2805 C C . GLY B 1 172 ? -14.016 27.688 11.281 1 66.69 172 GLY B C 1
ATOM 2806 O O . GLY B 1 172 ? -13.781 27.938 12.469 1 66.69 172 GLY B O 1
ATOM 2807 N N . LEU B 1 173 ? -13.719 26.531 10.742 1 75.62 173 LEU B N 1
ATOM 2808 C CA . LEU B 1 173 ? -12.734 25.672 11.398 1 75.62 173 LEU B CA 1
ATOM 2809 C C . LEU B 1 173 ? -11.336 26.25 11.266 1 75.62 173 LEU B C 1
ATOM 2811 O O . LEU B 1 173 ? -10.867 26.5 10.156 1 75.62 173 LEU B O 1
ATOM 2815 N N . VAL B 1 174 ? -10.844 26.812 12.469 1 76.06 174 VAL B N 1
ATOM 2816 C CA . VAL B 1 174 ? -9.477 27.312 12.516 1 76.06 174 VAL B CA 1
ATOM 2817 C C . VAL B 1 174 ? -8.555 26.266 13.141 1 76.06 174 VAL B C 1
ATOM 2819 O O . VAL B 1 174 ? -8.805 25.812 14.258 1 76.06 174 VAL B O 1
ATOM 2822 N N . ILE B 1 175 ? -7.656 25.75 12.281 1 81.94 175 ILE B N 1
ATOM 2823 C CA . ILE B 1 175 ? -6.629 24.859 12.797 1 81.94 175 ILE B CA 1
ATOM 2824 C C . ILE B 1 175 ? -5.363 25.641 13.125 1 81.94 175 ILE B C 1
ATOM 2826 O O . ILE B 1 175 ? -4.828 26.344 12.266 1 81.94 175 ILE B O 1
ATOM 2830 N N . ASP B 1 176 ? -5.008 25.609 14.445 1 84.06 176 ASP B N 1
ATOM 2831 C CA . ASP B 1 176 ? -3.758 26.234 14.883 1 84.06 176 ASP B CA 1
ATOM 2832 C C . ASP B 1 176 ? -2.596 25.25 14.789 1 84.06 176 ASP B C 1
ATOM 2834 O O . ASP B 1 176 ? -2.73 24.094 15.18 1 84.06 176 ASP B O 1
ATOM 2838 N N . PHE B 1 177 ? -1.638 25.781 14.125 1 89.88 177 PHE B N 1
ATOM 2839 C CA . PHE B 1 177 ? -0.438 24.953 14.07 1 89.88 177 PHE B CA 1
ATOM 2840 C C . PHE B 1 177 ? 0.604 25.453 15.07 1 89.88 177 PHE B C 1
ATOM 2842 O O . PHE B 1 177 ? 0.701 26.641 15.328 1 89.88 177 PHE B O 1
ATOM 2849 N N . PRO B 1 178 ? 1.466 24.5 15.695 1 93.06 178 PRO B N 1
ATOM 2850 C CA . PRO B 1 178 ? 1.362 23.062 15.43 1 93.06 178 PRO B CA 1
ATOM 2851 C C . PRO B 1 178 ? 0.111 22.438 16.047 1 93.06 178 PRO B C 1
ATOM 2853 O O . PRO B 1 178 ? -0.444 22.984 17 1 93.06 178 PRO B O 1
ATOM 2856 N N . THR B 1 179 ? -0.393 21.375 15.391 1 94.25 179 THR B N 1
ATOM 2857 C CA . THR B 1 179 ? -1.488 20.594 15.938 1 94.25 179 THR B CA 1
ATOM 2858 C C . THR B 1 179 ? -1.064 19.141 16.125 1 94.25 179 THR B C 1
ATOM 2860 O O . THR B 1 179 ? -0.136 18.672 15.469 1 94.25 179 THR B O 1
ATOM 2863 N N . THR B 1 180 ? -1.663 18.453 17.078 1 95.38 180 THR B N 1
ATOM 2864 C CA . THR B 1 180 ? -1.52 17 17.188 1 95.38 180 THR B CA 1
ATOM 2865 C C . THR B 1 180 ? -2.705 16.297 16.547 1 95.38 180 THR B C 1
ATOM 2867 O O . THR B 1 180 ? -3.723 16.922 16.25 1 95.38 180 THR B O 1
ATOM 2870 N N . ARG B 1 181 ? -2.523 15.016 16.312 1 95.88 181 ARG B N 1
ATOM 2871 C CA . ARG B 1 181 ? -3.617 14.219 15.773 1 95.88 181 ARG B CA 1
ATOM 2872 C C . ARG B 1 181 ? -4.871 14.352 16.625 1 95.88 181 ARG B C 1
ATOM 2874 O O . ARG B 1 181 ? -5.973 14.539 16.109 1 95.88 181 ARG B O 1
ATOM 2881 N N . ARG B 1 182 ? -4.688 14.289 17.922 1 95.38 182 ARG B N 1
ATOM 2882 C CA . ARG B 1 182 ? -5.809 14.383 18.844 1 95.38 182 ARG B CA 1
ATOM 2883 C C . ARG B 1 182 ? -6.473 15.75 18.781 1 95.38 182 ARG B C 1
ATOM 2885 O O . ARG B 1 182 ? -7.699 15.852 18.703 1 95.38 182 ARG B O 1
ATOM 2892 N N . GLN B 1 183 ? -5.668 16.75 18.875 1 93.69 183 GLN B N 1
ATOM 2893 C CA . GLN B 1 183 ? -6.195 18.109 18.828 1 93.69 183 GLN B CA 1
ATOM 2894 C C . GLN B 1 183 ? -6.93 18.375 17.516 1 93.69 183 GLN B C 1
ATOM 2896 O O . GLN B 1 183 ? -8.023 18.938 17.516 1 93.69 183 GLN B O 1
ATOM 2901 N N . PHE B 1 184 ? -6.348 17.922 16.453 1 94.06 184 PHE B N 1
ATOM 2902 C CA . PHE B 1 184 ? -6.965 18.109 15.148 1 94.06 184 PHE B CA 1
ATOM 2903 C C . PHE B 1 184 ? -8.297 17.375 15.07 1 94.06 184 PHE B C 1
ATOM 2905 O O . PHE B 1 184 ? -9.289 17.938 14.594 1 94.06 184 PHE B O 1
ATOM 2912 N N . ALA B 1 185 ? -8.32 16.156 15.469 1 93.56 185 ALA B N 1
ATOM 2913 C CA . ALA B 1 185 ? -9.539 15.352 15.43 1 93.56 185 ALA B CA 1
ATOM 2914 C C . ALA B 1 185 ? -10.664 16.016 16.219 1 93.56 185 ALA B C 1
ATOM 2916 O O . ALA B 1 185 ? -11.812 16.047 15.773 1 93.56 185 ALA B O 1
ATOM 2917 N N . GLN B 1 186 ? -10.312 16.562 17.297 1 91.5 186 GLN B N 1
ATOM 2918 C CA . GLN B 1 186 ? -11.297 17.219 18.141 1 91.5 186 GLN B CA 1
ATOM 2919 C C . GLN B 1 186 ? -11.844 18.484 17.484 1 91.5 186 GLN B C 1
ATOM 2921 O O . GLN B 1 186 ? -13.055 18.703 17.453 1 91.5 186 GLN B O 1
ATOM 2926 N N . GLU B 1 187 ? -10.969 19.219 16.953 1 88.88 187 GLU B N 1
ATOM 2927 C CA . GLU B 1 187 ? -11.367 20.484 16.328 1 88.88 187 GLU B CA 1
ATOM 2928 C C . GLU B 1 187 ? -12.148 20.25 15.047 1 88.88 187 GLU B C 1
ATOM 2930 O O . GLU B 1 187 ? -13.07 21 14.727 1 88.88 187 GLU B O 1
ATOM 2935 N N . ALA B 1 188 ? -11.797 19.219 14.359 1 89 188 ALA B N 1
ATOM 2936 C CA . ALA B 1 188 ? -12.398 18.953 13.055 1 89 188 ALA B CA 1
ATOM 2937 C C . ALA B 1 188 ? -13.641 18.062 13.195 1 89 188 ALA B C 1
ATOM 2939 O O . ALA B 1 188 ? -14.375 17.859 12.234 1 89 188 ALA B O 1
ATOM 2940 N N . GLY B 1 189 ? -13.898 17.594 14.328 1 87.19 189 GLY B N 1
ATOM 2941 C CA . GLY B 1 189 ? -15.031 16.719 14.539 1 87.19 189 GLY B CA 1
ATOM 2942 C C . GLY B 1 189 ? -14.852 15.344 13.93 1 87.19 189 GLY B C 1
ATOM 2943 O O . GLY B 1 189 ? -15.805 14.758 13.398 1 87.19 189 GLY B O 1
ATOM 2944 N N . LEU B 1 190 ? -13.609 14.875 13.914 1 88.25 190 LEU B N 1
ATOM 2945 C CA . LEU B 1 190 ? -13.289 13.547 13.391 1 88.25 190 LEU B CA 1
ATOM 2946 C C . LEU B 1 190 ? -13.172 12.531 14.523 1 88.25 190 LEU B C 1
ATOM 2948 O O . LEU B 1 190 ? -12.844 12.898 15.656 1 88.25 190 LEU B O 1
ATOM 2952 N N . PRO B 1 191 ? -13.445 11.258 14.195 1 82.5 191 PRO B N 1
ATOM 2953 C CA . PRO B 1 191 ? -13.203 10.242 15.219 1 82.5 191 PRO B CA 1
ATOM 2954 C C . PRO B 1 191 ? -11.727 10.133 15.602 1 82.5 191 PRO B C 1
ATOM 2956 O O . PRO B 1 191 ? -10.852 10.352 14.766 1 82.5 191 PRO B O 1
ATOM 2959 N N . LEU B 1 192 ? -11.586 9.82 16.906 1 76.94 192 LEU B N 1
ATOM 2960 C CA . LEU B 1 192 ? -10.219 9.602 17.375 1 76.94 192 LEU B CA 1
ATOM 2961 C C . LEU B 1 192 ? -9.734 8.203 17 1 76.94 192 LEU B C 1
ATOM 2963 O O . LEU B 1 192 ? -10.375 7.207 17.344 1 76.94 192 LEU B O 1
ATOM 2967 N N . ILE B 1 193 ? -8.867 8.148 16.062 1 75.62 193 ILE B N 1
ATOM 2968 C CA . ILE B 1 193 ? -8.336 6.859 15.625 1 75.62 193 ILE B CA 1
ATOM 2969 C C . ILE B 1 193 ? -6.836 6.805 15.898 1 75.62 193 ILE B C 1
ATOM 2971 O O . ILE B 1 193 ? -6.164 7.836 15.914 1 75.62 193 ILE B O 1
#

Radius of gyration: 44.83 Å; Cα contacts (8 Å, |Δi|>4): 647; chains: 2; bounding box: 64×238×106 Å

Sequence (386 aa):
MIRSGLGWKSRRLWWLVLAASVVVGGVGGGTIWWVQHSRQTESQPFVVTAEQPRLYWLKIQQGQEMLVSDPLFTVPKDDPTAALRQAVNLILGSPPNEMTTAIPTGTRLLSLELKAGAVYVNLSQEFTTGGGSYSVIYRMAQVIYTASSLNPQAPIYLLIEGQPAPPIAGEGLVIDFPTTRRQFAQEAGLPLIMIRSGLGWKSRRLWWLVLAASVVVGGVGGGTIWWVQHSRQTESQPFVVTAEQPRLYWLKIQQGQEMLVSDPLFTVPKDDPTAALRQAVNLILGSPPNEMTTAIPTGTRLLSLELKAGAVYVNLSQEFTTGGGSYSVIYRMAQVIYTASSLNPQAPIYLLIEGQPAPPIAGEGLVIDFPTTRRQFAQEAGLPLI

Secondary structure (DSSP, 8-state):
--------------------------------TT----------PPPP-SSS-EEEEEEEETTEEEEEEEE-----TT-HHHHHHHHHHHHHS----SEE--SPTT--EEEEEEETTEEEEEE-GGGGSS--HHHHHHHHHHHHHHHTTT-TTS-EEEEETTEEPPPBTTTTB-PPSSB-HHHHHHHHT----/--------------------------------S-----------PPPP-SSS-EEEEEEEETTEEEEEEEE-----TT-HHHHHHHHHHHHHS----SEE--SPTT--EEEEEEETTEEEEEE-GGGGSS--HHHHHHHHHHHHHHHTTT-TTS-EEEEETTEEPPP-TTT---PPSSB-HHHHHHHHT----

InterPro domains:
  IPR019606 GerMN domain [PF10646] (55-164)
  IPR019606 GerMN domain [SM00909] (84-169)